Protein AF-E6YZ71-F1 (afdb_monomer_lite)

pLDDT: mean 71.99, std 20.95, range [25.02, 93.88]

Sequence (487 aa):
MSWTRLFADKWILDLTYLSPIESNVYIRLQLEMLRTSEPLLNNMKVLARYTGCTVKTFVKALDVLLSIGHVTRLEDGRLWSQQVEEELNDSKENLNKFSERASKAAQARWDKQKKLDNSSNNVKHNASDISSIIKHDANDMLVDAINNNNNIYNKKTNTIVLSKKENALEDLATEVSVQSETTDDAVEQQLDHDAPSSENQSPVSQQKSTEKKTKRSGDKRGCRIPEDFEPNLKYAIDKGLTHDEALSEFERFKNFWIAKTGKDATKTDWQLTWYNWVTSDYGTLAKKKAKLEKEKRNGVYGNYPQREKALANVSQTTSVISTLEVSLRQICKMIAPGFPLHLKAGSSLTKQQETIALKAYERLQELFAVKADGEVIATAMRILSCGLKISQNSDDEGMSLAYGMALETVSEWALIETVKRILRGEVKTISETFFPSTCEFVRLCRDLEEGLLTTANLVRKAVLNTQAKTVKQQERRENVIPLTKTA

Secondary structure (DSSP, 8-state):
-------HHHHHHHHTTS-HHHHHHHHHHHHHHHHHTSPBP--HHHHHHHHTS-HHHHHHHHHHHHHHTSSEE-TTS-EE-HHHHHHHHHHHHHHHHHHHHHHHHHHHHHHHHHHHHHHTTS----THHHHHHHHHHHHHHHHHHHHHHHHHHHHHHHHHHHTTSS--------------------------------------------------------BPPPTT----HHHHHHTT--HHHHHHHHHHHHHHHHH--SGGG-BS-HHHHHHHHHTSTTSHHHHHHHHHHHHHHTTSS--HHHHHHHHHHHHHHHHHHHHHHHHHHHHHHTBPSSSS--BPTT----HHHHHHHHHHHHHHHHHHTSBPPHHHHHHHHHHHHTTSBPPTT--HHHHHHHHHHHHTTSBHHHHHHHHHHHHTT--TTS-SSBPPPHHHHHHHHHHHHHHHHHHHHHHHHHHHHHHHHHHHHHHHHHTT-------

Organism: Bartonella schoenbuchensis (strain DSM 13525 / NCTC 13165 / R1) (NCBI:txid687861)

Foldseek 3Di:
DQDFDDPPVVLVVVCPPADPLLNLLLVQLLVVCLVVVDFADPDLVVSCVSSVHDSVSSVVSVVVCCVVQQWHQDPVRTIDGPVSVVRVVVSVVVVVVVVVVVVVVVVVVVVVVVVVVVVVVDDDDDDPVVVVVVVVVVVVVVVVVVVVVVVVVVVVVVVVVVVVVPPDDDDDDDDDDDDDDDDDDDDDDDDDDDDDDDDDDDDDDDDDDDDDDDDDPDDLWFDAQDPPDDEDLVLLVVLPADSVLSVVLVVVVNVVLVPDDDDPSGHSDVRVVSNCSSVDCVGPSVVVVVVVVVCVVVPVDPDPPVLVVVVVVLVVLLVVLVVLLVLLVVLLVQWDPDPPIAGDPPDDDDPVSLVSLQCVLVVLVVQFVAADALSLLVVLVVLVVVQEDEDPPDDPVVQSVLLNVLRRNFGSNLSNVLSVCLNVVVDVPADSHHDGHSVVSSVSSVCVSVVSSVSSVSSNSRSVVHVVVVVVVVVVVVVPPDPDDDD

Structure (mmCIF, N/CA/C/O backbone):
data_AF-E6YZ71-F1
#
_entry.id   AF-E6YZ71-F1
#
loop_
_atom_site.group_PDB
_atom_site.id
_atom_site.type_symbol
_atom_site.label_atom_id
_atom_site.label_alt_id
_atom_site.label_comp_id
_atom_site.label_asym_id
_atom_site.label_entity_id
_atom_site.label_seq_id
_atom_site.pdbx_PDB_ins_code
_atom_site.Cartn_x
_atom_site.Cartn_y
_atom_site.Cartn_z
_atom_site.occupancy
_atom_site.B_iso_or_equiv
_atom_site.auth_seq_id
_atom_site.auth_comp_id
_atom_site.auth_asym_id
_atom_site.auth_atom_id
_atom_site.pdbx_PDB_model_num
ATOM 1 N N . MET A 1 1 ? 20.912 6.418 -9.193 1.00 43.50 1 MET A N 1
ATOM 2 C CA . MET A 1 1 ? 21.533 7.693 -9.614 1.00 43.50 1 MET A CA 1
ATOM 3 C C . MET A 1 1 ? 21.910 8.437 -8.352 1.00 43.50 1 MET A C 1
ATOM 5 O O . MET A 1 1 ? 21.080 8.503 -7.456 1.00 43.50 1 MET A O 1
ATOM 9 N N . SER A 1 2 ? 23.141 8.929 -8.246 1.00 47.16 2 SER A N 1
ATOM 10 C CA . SER A 1 2 ? 23.523 9.878 -7.197 1.00 47.16 2 SER A CA 1
ATOM 11 C C . SER A 1 2 ? 22.699 11.162 -7.348 1.00 47.16 2 SER A C 1
ATOM 13 O O . SER A 1 2 ? 22.451 11.611 -8.466 1.00 47.16 2 SER A O 1
ATOM 15 N N . TRP A 1 3 ? 22.228 11.728 -6.236 1.00 51.84 3 TRP A N 1
ATOM 16 C CA . TRP A 1 3 ? 21.533 13.015 -6.240 1.00 51.84 3 TRP A CA 1
ATOM 17 C C . TRP A 1 3 ? 22.552 14.115 -6.549 1.00 51.84 3 TRP A C 1
ATOM 19 O O . TRP A 1 3 ? 23.367 14.454 -5.692 1.00 51.84 3 TRP A O 1
ATOM 29 N N . THR A 1 4 ? 22.541 14.653 -7.767 1.00 59.09 4 THR A N 1
ATOM 30 C CA . THR A 1 4 ? 23.396 15.788 -8.137 1.00 59.09 4 THR A CA 1
ATOM 31 C C . THR A 1 4 ? 22.522 17.003 -8.399 1.00 59.09 4 THR A C 1
ATOM 33 O O . THR A 1 4 ? 21.513 16.928 -9.101 1.00 59.09 4 THR A O 1
ATOM 36 N N . ARG A 1 5 ? 22.865 18.121 -7.761 1.00 59.12 5 ARG A N 1
ATOM 37 C CA . ARG A 1 5 ? 22.080 19.350 -7.818 1.00 59.12 5 ARG A CA 1
ATOM 38 C C . ARG A 1 5 ? 22.448 20.119 -9.082 1.00 59.12 5 ARG A C 1
ATOM 40 O O . ARG A 1 5 ? 23.501 20.735 -9.127 1.00 59.12 5 ARG A O 1
ATOM 47 N N . LEU A 1 6 ? 21.560 20.106 -10.072 1.00 64.81 6 LEU A N 1
ATOM 48 C CA . LEU A 1 6 ? 21.743 20.864 -11.307 1.00 64.81 6 LEU A CA 1
ATOM 49 C C . LEU A 1 6 ? 21.407 22.342 -11.065 1.00 64.81 6 LEU A C 1
ATOM 51 O O . LEU A 1 6 ? 20.245 22.698 -10.845 1.00 64.81 6 LEU A O 1
ATOM 55 N N . PHE A 1 7 ? 22.418 23.208 -11.074 1.00 68.06 7 PHE A N 1
ATOM 56 C CA . PHE A 1 7 ? 22.224 24.653 -10.954 1.00 68.06 7 PHE A CA 1
ATOM 57 C C . PHE A 1 7 ? 21.930 25.250 -12.329 1.00 68.06 7 PHE A C 1
ATOM 59 O O . PHE A 1 7 ? 22.838 25.707 -13.021 1.00 68.06 7 PHE A O 1
ATOM 66 N N . ALA A 1 8 ? 20.648 25.253 -12.707 1.00 67.38 8 ALA A N 1
ATOM 67 C CA . ALA A 1 8 ? 20.193 25.765 -14.000 1.00 67.38 8 ALA A CA 1
ATOM 68 C C . ALA A 1 8 ? 20.737 27.173 -14.298 1.00 67.38 8 ALA A C 1
ATOM 70 O O . ALA A 1 8 ? 21.203 27.410 -15.403 1.00 67.38 8 ALA A O 1
ATOM 71 N N . ASP A 1 9 ? 20.787 28.060 -13.302 1.00 68.75 9 ASP A N 1
ATOM 72 C CA . ASP A 1 9 ? 21.283 29.433 -13.469 1.00 68.75 9 ASP A CA 1
ATOM 73 C C . ASP A 1 9 ? 22.765 29.496 -13.879 1.00 68.75 9 ASP A C 1
ATOM 75 O O . ASP A 1 9 ? 23.142 30.323 -14.706 1.00 68.75 9 ASP A O 1
ATOM 79 N N . LYS A 1 10 ? 23.607 28.592 -13.352 1.00 70.25 10 LYS A N 1
ATOM 80 C CA . LYS A 1 10 ? 25.029 28.509 -13.730 1.00 70.25 10 LYS A CA 1
ATOM 81 C C . LYS A 1 10 ? 25.179 28.019 -15.167 1.00 70.25 10 LYS A C 1
ATOM 83 O O . LYS A 1 10 ? 25.925 28.595 -15.943 1.00 70.25 10 LYS A O 1
ATOM 88 N N . TRP A 1 11 ? 24.415 26.992 -15.528 1.00 74.31 11 TRP A N 1
ATOM 89 C CA . TRP A 1 11 ? 24.478 26.391 -16.856 1.00 74.31 11 TRP A CA 1
ATOM 90 C C . TRP A 1 11 ? 23.897 27.325 -17.922 1.00 74.31 11 TRP A C 1
ATOM 92 O O . TRP A 1 11 ? 24.410 27.384 -19.030 1.00 74.31 11 TRP A O 1
ATOM 102 N N . ILE A 1 12 ? 22.850 28.087 -17.597 1.00 77.94 12 ILE A N 1
ATOM 103 C CA . ILE A 1 12 ? 22.250 29.069 -18.507 1.00 77.94 12 ILE A CA 1
ATOM 104 C C . ILE A 1 12 ? 23.262 30.150 -18.894 1.00 77.94 12 ILE A C 1
ATOM 106 O O . ILE A 1 12 ? 23.282 30.543 -20.057 1.00 77.94 12 ILE A O 1
ATOM 110 N N . LEU A 1 13 ? 24.124 30.586 -17.966 1.00 78.69 13 LEU A N 1
ATOM 111 C CA . LEU A 1 13 ? 25.193 31.545 -18.259 1.00 78.69 13 LEU A CA 1
ATOM 112 C C . LEU A 1 13 ? 26.215 30.980 -19.256 1.00 78.69 13 LEU A C 1
ATOM 114 O O . LEU A 1 13 ? 26.556 31.669 -20.216 1.00 78.69 13 LEU A O 1
ATOM 118 N N . ASP A 1 14 ? 26.626 29.721 -19.101 1.00 77.44 14 ASP A N 1
ATOM 119 C CA . ASP A 1 14 ? 27.561 29.050 -20.023 1.00 77.44 14 ASP A CA 1
ATOM 120 C C . ASP A 1 14 ? 26.985 28.892 -21.440 1.00 77.44 14 ASP A C 1
ATOM 122 O O . ASP A 1 14 ? 27.700 28.936 -22.439 1.00 77.44 14 ASP A O 1
ATOM 126 N N . LEU A 1 15 ? 25.662 28.749 -21.548 1.00 84.38 15 LEU A N 1
ATOM 127 C CA . LEU A 1 15 ? 24.967 28.592 -22.827 1.00 84.38 15 LEU A CA 1
ATOM 128 C C . LEU A 1 15 ? 24.831 29.901 -23.615 1.00 84.38 15 LEU A C 1
ATOM 130 O O . LEU A 1 15 ? 24.529 29.852 -24.806 1.00 84.38 15 LEU A O 1
ATOM 134 N N . THR A 1 16 ? 25.045 31.063 -22.987 1.00 81.94 16 THR A N 1
ATOM 135 C CA . THR A 1 16 ? 24.816 32.372 -23.630 1.00 81.94 16 THR A CA 1
ATOM 136 C C . THR A 1 16 ? 25.735 32.642 -24.822 1.00 81.94 16 THR A C 1
ATOM 138 O O . THR A 1 16 ? 25.328 33.331 -25.756 1.00 81.94 16 THR A O 1
ATOM 141 N N . TYR A 1 17 ? 26.941 32.070 -24.826 1.00 80.81 17 TYR A N 1
ATOM 142 C CA . TYR A 1 17 ? 27.947 32.280 -25.875 1.00 80.81 17 TYR A CA 1
ATOM 143 C C . TYR A 1 17 ? 28.065 31.103 -26.854 1.00 80.81 17 TYR A C 1
ATOM 145 O O . TYR A 1 17 ? 28.930 31.116 -27.729 1.00 80.81 17 TYR A O 1
ATOM 153 N N . LEU A 1 18 ? 27.203 30.090 -26.721 1.00 88.31 18 LEU A N 1
ATOM 154 C CA . LEU A 1 18 ? 27.231 28.873 -27.528 1.00 88.31 18 LEU A CA 1
ATOM 155 C C . LEU A 1 18 ? 26.105 28.874 -28.566 1.00 88.31 18 LEU A C 1
ATOM 157 O O . LEU A 1 18 ? 24.955 29.217 -28.287 1.00 88.31 18 LEU A O 1
ATOM 161 N N . SER A 1 19 ? 26.409 28.417 -29.781 1.00 91.25 19 SER A N 1
ATOM 162 C CA . SER A 1 19 ? 25.377 28.156 -30.785 1.00 91.25 19 SER A CA 1
ATOM 163 C C . SER A 1 19 ? 24.436 27.032 -30.324 1.00 91.25 19 SER A C 1
ATOM 165 O O . SER A 1 19 ? 24.827 26.184 -29.520 1.00 91.25 19 SER A O 1
ATOM 167 N N . PRO A 1 20 ? 23.213 26.918 -30.877 1.00 89.06 20 PRO A N 1
ATOM 168 C CA . PRO A 1 20 ? 22.268 25.865 -30.488 1.00 89.06 20 PRO A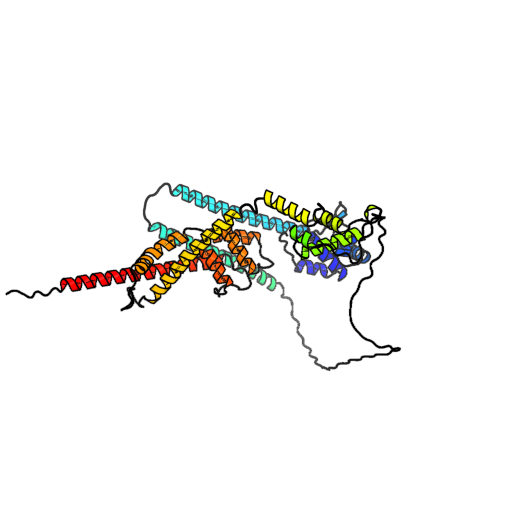 CA 1
ATOM 169 C C . PRO A 1 20 ? 22.845 24.442 -30.565 1.00 89.06 20 PRO A C 1
ATOM 171 O O . PRO A 1 20 ? 22.484 23.566 -29.779 1.00 89.06 20 PRO A O 1
ATOM 174 N N . ILE A 1 21 ? 23.766 24.208 -31.504 1.00 89.69 21 ILE A N 1
ATOM 175 C CA . ILE A 1 21 ? 24.411 22.908 -31.682 1.00 89.69 21 ILE A CA 1
ATOM 176 C C . ILE A 1 21 ? 25.501 22.682 -30.630 1.00 89.69 21 ILE A C 1
ATOM 178 O O . ILE A 1 21 ? 25.573 21.588 -30.072 1.00 89.69 21 ILE A O 1
ATOM 182 N N . GLU A 1 22 ? 26.320 23.692 -30.337 1.00 92.25 22 GLU A N 1
ATOM 183 C CA . GLU A 1 22 ? 27.332 23.627 -29.274 1.00 92.25 22 GLU A CA 1
ATOM 184 C C . GLU A 1 22 ? 26.681 23.468 -27.900 1.00 92.25 22 GLU A C 1
ATOM 186 O O . GLU A 1 22 ? 27.070 22.580 -27.146 1.00 92.25 22 GLU A O 1
ATOM 191 N N . SER A 1 23 ? 25.619 24.227 -27.634 1.00 89.56 23 SER A N 1
ATOM 192 C CA . SER A 1 23 ? 24.768 24.122 -26.447 1.00 89.56 23 SER A CA 1
ATOM 193 C C . SER A 1 23 ? 24.213 22.712 -26.260 1.00 89.56 23 SER A C 1
ATOM 195 O O . SER A 1 23 ? 24.327 22.119 -25.188 1.00 89.56 23 SER A O 1
ATOM 197 N N . ASN A 1 24 ? 23.658 22.118 -27.319 1.00 91.19 24 ASN A N 1
ATOM 198 C CA . ASN A 1 24 ? 23.139 20.754 -27.260 1.00 91.19 24 ASN A CA 1
ATOM 199 C C . ASN A 1 24 ? 24.250 19.714 -27.027 1.00 91.19 24 ASN A C 1
ATOM 201 O O . ASN A 1 24 ? 24.042 18.752 -26.287 1.00 91.19 24 ASN A O 1
ATOM 205 N N . VAL A 1 25 ? 25.432 19.895 -27.626 1.00 92.19 25 VAL A N 1
ATOM 206 C CA . VAL A 1 25 ? 26.590 19.026 -27.366 1.00 92.19 25 VAL A CA 1
ATOM 207 C C . VAL A 1 25 ? 27.039 19.160 -25.910 1.00 92.19 25 VAL A C 1
ATOM 209 O O . VAL A 1 25 ? 27.178 18.143 -25.234 1.00 92.19 25 VAL A O 1
ATOM 212 N N . TYR A 1 26 ? 27.188 20.384 -25.406 1.00 91.00 26 TYR A N 1
ATOM 213 C CA . TYR A 1 26 ? 27.606 20.676 -24.036 1.00 91.00 26 TYR A CA 1
ATOM 214 C C . TYR A 1 26 ? 26.686 20.033 -22.999 1.00 91.00 26 TYR A C 1
ATOM 216 O O . TYR A 1 26 ? 27.139 19.206 -22.209 1.00 91.00 26 TYR A O 1
ATOM 224 N N . ILE A 1 27 ? 25.383 20.328 -23.065 1.00 89.62 27 ILE A N 1
ATOM 225 C CA . ILE A 1 27 ? 24.385 19.821 -22.112 1.00 89.62 27 ILE A CA 1
ATOM 226 C C . ILE A 1 27 ? 24.369 18.294 -22.113 1.00 89.62 27 ILE A C 1
ATOM 228 O O . ILE A 1 27 ? 24.334 17.662 -21.061 1.00 89.62 27 ILE A O 1
ATOM 232 N N . ARG A 1 28 ? 24.404 17.666 -23.291 1.00 90.69 28 ARG A N 1
ATOM 233 C CA . ARG A 1 28 ? 24.341 16.203 -23.376 1.00 90.69 28 ARG A CA 1
ATOM 234 C C . ARG A 1 28 ? 25.587 15.543 -22.802 1.00 90.69 28 ARG A C 1
ATOM 236 O O . ARG A 1 28 ? 25.447 14.549 -22.091 1.00 90.69 28 ARG A O 1
ATOM 243 N N . LEU A 1 29 ? 26.777 16.076 -23.089 1.00 91.00 29 LEU A N 1
ATOM 244 C CA . LEU A 1 29 ? 28.025 15.566 -22.519 1.00 91.00 29 LEU A CA 1
ATOM 245 C C . LEU A 1 29 ? 28.040 15.733 -20.993 1.00 91.00 29 LEU A C 1
ATOM 247 O O . LEU A 1 29 ? 28.327 14.768 -20.293 1.00 91.00 29 LEU A O 1
ATOM 251 N N . GLN A 1 30 ? 27.640 16.900 -20.488 1.00 87.88 30 GLN A N 1
ATOM 252 C CA . GLN A 1 30 ? 27.473 17.183 -19.059 1.00 87.88 30 GLN A CA 1
ATOM 253 C C . GLN A 1 30 ? 26.519 16.186 -18.374 1.00 87.88 30 GLN A C 1
ATOM 255 O O . GLN A 1 30 ? 26.872 15.562 -17.375 1.00 87.88 30 GLN A O 1
ATOM 260 N N . LEU A 1 31 ? 25.330 15.958 -18.945 1.00 87.75 31 LEU A N 1
ATOM 261 C CA . LEU A 1 31 ? 24.360 14.992 -18.414 1.00 87.75 31 LEU A CA 1
ATOM 262 C C . LEU A 1 31 ? 24.912 13.563 -18.388 1.00 87.75 31 LEU A C 1
ATOM 264 O O . LEU A 1 31 ? 24.644 12.815 -17.449 1.00 87.75 31 LEU A O 1
ATOM 268 N N . GLU A 1 32 ? 25.691 13.177 -19.398 1.00 86.69 32 GLU A N 1
ATOM 269 C CA . GLU A 1 32 ? 26.306 11.850 -19.454 1.00 86.69 32 GLU A CA 1
ATOM 270 C C . GLU A 1 32 ? 27.437 11.699 -18.425 1.00 86.69 32 GLU A C 1
ATOM 272 O O . GLU A 1 32 ? 27.522 10.664 -17.758 1.00 86.69 32 GLU A O 1
ATOM 277 N N . MET A 1 33 ? 28.255 12.741 -18.235 1.00 88.88 33 MET A N 1
ATOM 278 C CA . MET A 1 33 ? 29.282 12.807 -17.187 1.00 88.88 33 MET A CA 1
ATOM 279 C C . MET A 1 33 ? 28.659 12.723 -15.790 1.00 88.88 33 MET A C 1
ATOM 281 O O . MET A 1 33 ? 29.137 11.965 -14.955 1.00 88.88 33 MET A O 1
ATOM 285 N N . LEU A 1 34 ? 27.544 13.417 -15.543 1.00 83.75 34 LEU A N 1
ATOM 286 C CA . LEU A 1 34 ? 26.805 13.333 -14.278 1.00 83.75 34 LEU A CA 1
ATOM 287 C C . LEU A 1 34 ? 26.193 11.947 -14.052 1.00 83.75 34 LEU A C 1
ATOM 289 O O . LEU A 1 34 ? 26.279 11.391 -12.956 1.00 83.75 34 LEU A O 1
ATOM 293 N N . ARG A 1 35 ? 25.590 11.369 -15.097 1.00 82.56 35 ARG A N 1
ATOM 294 C CA . ARG A 1 35 ? 24.936 10.055 -15.039 1.00 82.56 35 ARG A CA 1
ATOM 295 C C . ARG A 1 35 ? 25.921 8.932 -14.735 1.00 82.56 35 ARG A C 1
ATOM 297 O O . ARG A 1 35 ? 25.578 8.014 -13.991 1.00 82.56 35 ARG A O 1
ATOM 304 N N . THR A 1 36 ? 27.099 8.982 -15.348 1.00 82.94 36 THR A N 1
ATOM 305 C CA . THR A 1 36 ? 28.163 7.985 -15.160 1.00 82.94 36 THR A CA 1
ATOM 306 C C . THR A 1 36 ? 29.054 8.307 -13.966 1.00 82.94 36 THR A C 1
ATOM 308 O O . THR A 1 36 ? 29.632 7.394 -13.392 1.00 82.94 36 THR A O 1
ATOM 311 N N . SER A 1 37 ? 29.114 9.580 -13.556 1.00 80.62 37 SER A N 1
ATOM 312 C CA . SER A 1 37 ? 30.088 10.102 -12.590 1.00 80.62 37 SER A CA 1
ATOM 313 C C . SER A 1 37 ? 31.540 9.793 -12.983 1.00 80.62 37 SER A C 1
ATOM 315 O O . SER A 1 37 ? 32.406 9.689 -12.117 1.00 80.62 37 SER A O 1
ATOM 317 N N . GLU A 1 38 ? 31.797 9.638 -14.286 1.00 85.31 38 GLU A N 1
ATOM 318 C CA . GLU A 1 38 ? 33.087 9.239 -14.845 1.00 85.31 38 GLU A CA 1
ATOM 319 C C . GLU A 1 38 ? 33.428 10.043 -16.111 1.00 85.31 38 GLU A C 1
ATOM 321 O O . GLU A 1 38 ? 32.533 10.390 -16.890 1.00 85.31 38 GLU A O 1
ATOM 326 N N . PRO A 1 39 ? 34.725 10.280 -16.383 1.00 88.94 39 PRO A N 1
ATOM 327 C CA . PRO A 1 39 ? 35.164 10.887 -17.630 1.00 88.94 39 PRO A CA 1
ATOM 328 C C . PRO A 1 39 ? 34.743 10.087 -18.862 1.00 88.94 39 PRO A C 1
ATOM 330 O O . PRO A 1 39 ? 34.911 8.863 -18.938 1.00 88.94 39 PRO A O 1
ATOM 333 N N . LEU A 1 40 ? 34.238 10.797 -19.870 1.00 89.06 40 LEU A N 1
ATOM 334 C CA . LEU A 1 40 ? 33.732 10.186 -21.090 1.00 89.06 40 LEU A CA 1
ATOM 335 C C . LEU A 1 40 ? 34.884 9.730 -21.977 1.00 89.06 40 LEU A C 1
ATOM 337 O O . LEU A 1 40 ? 35.810 10.484 -22.277 1.00 89.06 40 LEU A O 1
ATOM 341 N N . LEU A 1 41 ? 34.783 8.506 -22.488 1.00 87.69 41 LEU A N 1
ATOM 342 C CA . LEU A 1 41 ? 35.677 8.034 -23.539 1.00 87.69 41 LEU A CA 1
ATOM 343 C C . LEU A 1 41 ? 35.505 8.909 -24.784 1.00 87.69 41 LEU A C 1
ATOM 345 O O . LEU A 1 41 ? 34.396 9.044 -25.305 1.00 87.69 41 LEU A O 1
ATOM 349 N N . ASN A 1 42 ? 36.609 9.465 -25.288 1.00 83.88 42 ASN A N 1
ATOM 350 C CA . ASN A 1 42 ? 36.623 10.364 -26.441 1.00 83.88 42 ASN A CA 1
ATOM 351 C C . ASN A 1 42 ? 36.424 9.606 -27.769 1.00 83.88 42 ASN A C 1
ATOM 353 O O . ASN A 1 42 ? 37.300 9.525 -28.630 1.00 83.88 42 ASN A O 1
ATOM 357 N N . ASN A 1 43 ? 35.249 8.996 -27.924 1.00 87.12 43 ASN A N 1
ATOM 358 C CA . ASN A 1 43 ? 34.831 8.309 -29.135 1.00 87.12 43 ASN A CA 1
ATOM 359 C C . ASN A 1 43 ? 33.901 9.213 -29.949 1.00 87.12 43 ASN A C 1
ATOM 361 O O . ASN A 1 43 ? 32.681 9.205 -29.773 1.00 87.12 43 ASN A O 1
ATOM 365 N N . MET A 1 44 ? 34.491 9.946 -30.894 1.00 87.00 44 MET A N 1
ATOM 366 C CA . MET A 1 44 ? 33.800 10.938 -31.726 1.00 87.00 44 MET A CA 1
ATOM 367 C C . MET A 1 44 ? 32.546 10.390 -32.424 1.00 87.00 44 MET A C 1
ATOM 369 O O . MET A 1 44 ? 31.561 11.106 -32.562 1.00 87.00 44 MET A O 1
ATOM 373 N N . LYS A 1 45 ? 32.546 9.118 -32.855 1.00 87.56 45 LYS A N 1
ATOM 374 C CA . LYS A 1 45 ? 31.397 8.511 -33.554 1.00 87.56 45 LYS A CA 1
ATOM 375 C C . LYS A 1 45 ? 30.233 8.228 -32.606 1.00 87.56 45 LYS A C 1
ATOM 377 O O . LYS A 1 45 ? 29.080 8.457 -32.966 1.00 87.56 45 LYS A O 1
ATOM 382 N N . VAL A 1 46 ? 30.534 7.726 -31.410 1.00 87.56 46 VAL A N 1
ATOM 383 C CA . VAL A 1 46 ? 29.522 7.408 -30.392 1.00 87.56 46 VAL A CA 1
ATOM 384 C C . VAL A 1 46 ? 28.946 8.692 -29.803 1.00 87.56 46 VAL A C 1
ATOM 386 O O . VAL A 1 46 ? 27.727 8.827 -29.720 1.00 87.56 46 VAL A O 1
ATOM 389 N N . LEU A 1 47 ? 29.802 9.666 -29.484 1.00 88.25 47 LEU A N 1
ATOM 390 C CA . LEU A 1 47 ? 29.378 10.940 -28.908 1.00 88.25 47 LEU A CA 1
ATOM 391 C C . LEU A 1 47 ? 28.608 11.813 -29.911 1.00 88.25 47 LEU A C 1
ATOM 393 O O . LEU A 1 47 ? 27.607 12.419 -29.536 1.00 88.25 47 LEU A O 1
ATOM 397 N N . ALA A 1 48 ? 28.973 11.812 -31.198 1.00 89.75 48 ALA A N 1
ATOM 398 C CA . ALA A 1 48 ? 28.186 12.486 -32.238 1.00 89.75 48 ALA A CA 1
ATOM 399 C C . ALA A 1 48 ? 26.773 11.891 -32.367 1.00 89.75 48 ALA A C 1
ATOM 401 O O . ALA A 1 48 ? 25.780 12.615 -32.415 1.00 89.75 48 ALA A O 1
ATOM 402 N N . ARG A 1 49 ? 26.660 10.555 -32.337 1.00 90.50 49 ARG A N 1
ATOM 403 C CA . ARG A 1 49 ? 25.356 9.877 -32.365 1.00 90.50 49 ARG A CA 1
ATOM 404 C C . ARG A 1 49 ? 24.522 10.198 -31.125 1.00 90.50 49 ARG A C 1
ATOM 406 O O . ARG A 1 49 ? 23.327 10.435 -31.252 1.00 90.50 49 ARG A O 1
ATOM 413 N N . TYR A 1 50 ? 25.146 10.220 -29.950 1.00 87.81 50 TYR A N 1
ATOM 414 C CA . TYR A 1 50 ? 24.487 10.550 -28.685 1.00 87.81 50 TYR A CA 1
ATOM 415 C C . TYR A 1 50 ? 24.009 12.010 -28.625 1.00 87.81 50 TYR A C 1
ATOM 417 O O . TYR A 1 50 ? 22.931 12.309 -28.105 1.00 87.81 50 TYR A O 1
ATOM 425 N N . THR A 1 51 ? 24.786 12.918 -29.214 1.00 88.06 51 THR A N 1
ATOM 426 C CA . THR A 1 51 ? 24.438 14.340 -29.308 1.00 88.06 51 THR A CA 1
ATOM 427 C C . THR A 1 51 ? 23.450 14.654 -30.429 1.00 88.06 51 THR A C 1
ATOM 429 O O . THR A 1 51 ? 22.868 15.734 -30.439 1.00 88.06 51 THR A O 1
ATOM 432 N N . GLY A 1 52 ? 23.186 13.703 -31.329 1.00 89.06 52 GLY A N 1
ATOM 433 C CA . GLY A 1 52 ? 22.226 13.862 -32.421 1.00 89.06 52 GLY A CA 1
ATOM 434 C C . GLY A 1 52 ? 22.742 14.733 -33.567 1.00 89.06 52 GLY A C 1
ATOM 435 O O . GLY A 1 52 ? 21.943 15.273 -34.326 1.00 89.06 52 GLY A O 1
ATOM 436 N N . CYS A 1 53 ? 24.062 14.886 -33.707 1.00 90.12 53 CYS A N 1
ATOM 437 C CA . CYS A 1 53 ? 24.673 15.673 -34.774 1.00 90.12 53 CYS A CA 1
ATOM 438 C C . CYS A 1 53 ? 25.664 14.841 -35.603 1.00 90.12 53 CYS A C 1
ATOM 440 O O . CYS A 1 53 ? 26.042 13.720 -35.255 1.00 90.12 53 CYS A O 1
ATOM 442 N N . THR A 1 54 ? 26.066 15.364 -36.765 1.00 93.81 54 THR A N 1
ATOM 443 C CA . THR A 1 54 ? 27.059 14.673 -37.600 1.00 93.81 54 THR A CA 1
ATOM 444 C C . THR A 1 54 ? 28.422 14.677 -36.912 1.00 93.81 54 THR A C 1
ATOM 446 O O . THR A 1 54 ? 28.743 15.609 -36.178 1.00 93.81 54 THR A O 1
ATOM 449 N N . VAL A 1 55 ? 29.275 13.689 -37.203 1.00 93.19 55 VAL A N 1
ATOM 450 C CA . VAL A 1 55 ? 30.632 13.625 -36.624 1.00 93.19 55 VAL A CA 1
ATOM 451 C C . VAL A 1 55 ? 31.417 14.912 -36.894 1.00 93.19 55 VAL A C 1
ATOM 453 O O . VAL A 1 55 ? 32.074 15.423 -35.997 1.00 93.19 55 VAL A O 1
ATOM 456 N N . LYS A 1 56 ? 31.304 15.490 -38.097 1.00 93.50 56 LYS A N 1
ATOM 457 C CA . LYS A 1 56 ? 31.983 16.747 -38.452 1.00 93.50 56 LYS A CA 1
ATOM 458 C C . LYS A 1 56 ? 31.493 17.922 -37.604 1.00 93.50 56 LYS A C 1
ATOM 460 O O . LYS A 1 56 ? 32.296 18.747 -37.181 1.00 93.50 56 LYS A O 1
ATOM 465 N N . THR A 1 57 ? 30.188 17.996 -37.365 1.00 91.00 57 THR A N 1
ATOM 466 C CA . THR A 1 57 ? 29.578 19.041 -36.538 1.00 91.00 57 THR A CA 1
ATOM 467 C C . THR A 1 57 ? 29.949 18.867 -35.066 1.00 91.00 57 THR A C 1
ATOM 469 O O . THR A 1 57 ? 30.317 19.839 -34.418 1.00 91.00 57 THR A O 1
ATOM 472 N N . PHE A 1 58 ? 29.935 17.629 -34.567 1.00 93.88 58 PHE A N 1
ATOM 473 C CA . PHE A 1 58 ? 30.364 17.291 -33.213 1.00 93.88 58 PHE A CA 1
ATOM 474 C C . PHE A 1 58 ? 31.825 17.676 -32.963 1.00 93.88 58 PHE A C 1
ATOM 476 O O . PHE A 1 58 ? 32.120 18.282 -31.944 1.00 93.88 58 PHE A O 1
ATOM 483 N N . VAL A 1 59 ? 32.732 17.371 -33.901 1.00 93.25 59 VAL A N 1
ATOM 484 C CA . VAL A 1 59 ? 34.157 17.734 -33.787 1.00 93.25 59 VAL A CA 1
ATOM 485 C C . VAL A 1 59 ? 34.321 19.244 -33.621 1.00 93.25 59 VAL A C 1
ATOM 487 O O . VAL A 1 59 ? 35.050 19.669 -32.735 1.00 93.25 59 VAL A O 1
ATOM 490 N N . LYS A 1 60 ? 33.628 20.042 -34.444 1.00 93.69 60 LYS A N 1
ATOM 491 C CA . LYS A 1 60 ? 33.684 21.509 -34.368 1.00 93.69 60 LYS A CA 1
ATOM 492 C C . LYS A 1 60 ? 33.135 22.035 -33.045 1.00 93.69 60 LYS A C 1
ATOM 494 O O . LYS A 1 60 ? 33.783 22.850 -32.408 1.00 93.69 60 LYS A O 1
ATOM 499 N N . ALA A 1 61 ? 31.975 21.533 -32.626 1.00 92.00 61 ALA A N 1
ATOM 500 C CA . ALA A 1 61 ? 31.370 21.928 -31.361 1.00 92.00 61 ALA A CA 1
ATOM 501 C C . ALA A 1 61 ? 32.261 21.554 -30.167 1.00 92.00 61 ALA A C 1
ATOM 503 O O . ALA A 1 61 ? 32.447 22.354 -29.260 1.00 92.00 61 ALA A O 1
ATOM 504 N N . LEU A 1 62 ? 32.861 20.361 -30.182 1.00 91.75 62 LEU A N 1
ATOM 505 C CA . LEU A 1 62 ? 33.780 19.928 -29.135 1.00 91.75 62 LEU A CA 1
ATOM 506 C C . LEU A 1 62 ? 35.039 20.802 -29.088 1.00 91.75 62 LEU A C 1
ATOM 508 O O . LEU A 1 62 ? 35.501 21.109 -27.999 1.00 91.75 62 LEU A O 1
ATOM 512 N N . ASP A 1 63 ? 35.580 21.210 -30.235 1.00 92.88 63 ASP A N 1
ATOM 513 C CA . ASP A 1 63 ? 36.737 22.112 -30.297 1.00 92.88 63 ASP A CA 1
ATOM 514 C C . ASP A 1 63 ? 36.430 23.468 -29.642 1.00 92.88 63 ASP A C 1
ATOM 516 O O . ASP A 1 63 ? 37.197 23.947 -28.810 1.00 92.88 63 ASP A O 1
ATOM 520 N N . VAL A 1 64 ? 35.241 24.019 -29.912 1.00 92.12 64 VAL A N 1
ATOM 521 C CA . VAL A 1 64 ? 34.754 25.246 -29.264 1.00 92.12 64 VAL A CA 1
ATOM 522 C C . VAL A 1 64 ? 34.621 25.055 -27.748 1.00 92.12 64 VAL A C 1
ATOM 524 O O . VAL A 1 64 ? 35.144 25.866 -26.986 1.00 92.12 64 VAL A O 1
ATOM 527 N N . LEU A 1 65 ? 34.028 23.950 -27.285 1.00 91.19 65 LEU A N 1
ATOM 528 C CA . LEU A 1 65 ? 33.881 23.663 -25.849 1.00 91.19 65 LEU A CA 1
ATOM 529 C C . LEU A 1 65 ? 35.218 23.451 -25.126 1.00 91.19 65 LEU A C 1
ATOM 531 O O . LEU A 1 65 ? 35.340 23.817 -23.958 1.00 91.19 65 LEU A O 1
ATOM 535 N N . LEU A 1 66 ? 36.214 22.886 -25.813 1.00 91.19 66 LEU A N 1
ATOM 536 C CA . LEU A 1 66 ? 37.581 22.777 -25.300 1.00 91.19 66 LEU A CA 1
ATOM 537 C C . LEU A 1 66 ? 38.263 24.149 -25.249 1.00 91.19 66 LEU A C 1
ATOM 539 O O . LEU A 1 66 ? 38.970 24.434 -24.289 1.00 91.19 66 LEU A O 1
ATOM 543 N N . SER A 1 67 ? 38.037 25.005 -26.251 1.00 88.75 67 SER A N 1
ATOM 544 C CA . SER A 1 67 ? 38.639 26.344 -26.306 1.00 88.75 67 SER A CA 1
ATOM 545 C C . SER A 1 67 ? 38.094 27.294 -25.236 1.00 88.75 67 SER A C 1
ATOM 547 O O . SER A 1 67 ? 38.848 28.095 -24.691 1.00 88.75 67 SER A O 1
ATOM 549 N N . ILE A 1 68 ? 36.804 27.171 -24.905 1.00 87.31 68 ILE A N 1
ATOM 550 C CA . ILE A 1 68 ? 36.138 27.961 -23.857 1.00 87.31 68 ILE A CA 1
ATOM 551 C C . ILE A 1 68 ? 36.464 27.405 -22.459 1.00 87.31 68 ILE A C 1
ATOM 553 O O . ILE A 1 68 ? 36.341 28.111 -21.464 1.00 87.31 68 ILE A O 1
ATOM 557 N N . GLY A 1 69 ? 36.919 26.149 -22.369 1.00 84.31 69 GLY A N 1
ATOM 558 C CA . GLY A 1 69 ? 37.257 25.491 -21.103 1.00 84.31 69 GLY A CA 1
ATOM 559 C C . GLY A 1 69 ? 36.075 24.814 -20.404 1.00 84.31 69 GLY A C 1
ATOM 560 O O . GLY A 1 69 ? 36.212 24.339 -19.282 1.00 84.31 69 GLY A O 1
ATOM 561 N N . HIS A 1 70 ? 34.920 24.716 -21.064 1.00 84.81 70 HIS A N 1
ATOM 562 C CA . HIS A 1 70 ? 33.741 24.010 -20.549 1.00 84.81 70 HIS A CA 1
ATOM 563 C C . HIS A 1 70 ? 33.935 22.489 -20.463 1.00 84.81 70 HIS A C 1
ATOM 565 O O . HIS A 1 70 ? 33.320 21.810 -19.632 1.00 84.81 70 HIS A O 1
ATOM 571 N N . VAL A 1 71 ? 34.792 21.952 -21.332 1.00 88.00 71 VAL A N 1
ATOM 572 C CA . VAL A 1 71 ? 35.240 20.558 -21.331 1.00 88.00 71 VAL A CA 1
ATOM 573 C C . VAL A 1 71 ? 36.764 20.560 -21.365 1.00 88.00 71 VAL A C 1
ATOM 575 O O . VAL A 1 71 ? 37.374 21.372 -22.054 1.00 88.00 71 VAL A O 1
ATOM 578 N N . THR A 1 72 ? 37.390 19.633 -20.654 1.00 88.69 72 THR A N 1
ATOM 579 C CA . THR A 1 72 ? 38.835 19.412 -20.653 1.00 88.69 72 THR A CA 1
ATOM 580 C C . THR A 1 72 ? 39.153 18.004 -21.144 1.00 88.69 72 THR A C 1
ATOM 582 O O . THR A 1 72 ? 38.356 17.070 -21.014 1.00 88.69 72 THR A O 1
ATOM 585 N N . ARG A 1 73 ? 40.327 17.850 -21.763 1.00 88.88 73 ARG A N 1
ATOM 586 C CA . ARG A 1 73 ? 40.893 16.537 -22.089 1.00 88.88 73 ARG A CA 1
ATOM 587 C C . ARG A 1 73 ? 41.848 16.133 -20.978 1.00 88.88 73 ARG A C 1
ATOM 589 O O . ARG A 1 73 ? 42.810 16.849 -20.719 1.00 88.88 73 ARG A O 1
ATOM 596 N N . LEU A 1 74 ? 41.575 14.995 -20.355 1.00 87.50 74 LEU A N 1
ATOM 597 C CA . LEU A 1 74 ? 42.457 14.381 -19.369 1.00 87.50 74 LEU A CA 1
ATOM 598 C C . LEU A 1 74 ? 43.673 13.737 -20.054 1.00 87.50 74 LEU A C 1
ATOM 600 O O . LEU A 1 74 ? 43.669 13.499 -21.265 1.00 87.50 74 LEU A O 1
ATOM 604 N N . GLU A 1 75 ? 44.707 13.424 -19.271 1.00 81.44 75 GLU A N 1
ATOM 605 C CA . GLU A 1 75 ? 45.953 12.801 -19.753 1.00 81.44 75 GLU A CA 1
ATOM 606 C C . GLU A 1 75 ? 45.723 11.441 -20.434 1.00 81.44 75 GLU A C 1
ATOM 608 O O . GLU A 1 75 ? 46.449 11.066 -21.352 1.00 81.44 75 GLU A O 1
ATOM 613 N N . ASP A 1 76 ? 44.671 10.723 -20.035 1.00 79.56 76 ASP A N 1
ATOM 614 C CA . ASP A 1 76 ? 44.255 9.444 -20.621 1.00 79.56 76 ASP A CA 1
ATOM 615 C C . ASP A 1 76 ? 43.409 9.600 -21.904 1.00 79.56 76 ASP A C 1
ATOM 617 O O . ASP A 1 76 ? 42.941 8.615 -22.484 1.00 79.56 76 ASP A O 1
ATOM 621 N N . GLY A 1 77 ? 43.207 10.840 -22.359 1.00 82.25 77 GLY A N 1
ATOM 622 C CA . GLY A 1 77 ? 42.460 11.186 -23.562 1.00 82.25 77 GLY A CA 1
ATOM 623 C C . GLY A 1 77 ? 40.942 11.243 -23.382 1.00 82.25 77 GLY A C 1
ATOM 624 O O . GLY A 1 77 ? 40.239 11.451 -24.377 1.00 82.25 77 GLY A O 1
ATOM 625 N N . ARG A 1 78 ? 40.416 11.069 -22.163 1.00 88.88 78 ARG A N 1
ATOM 626 C CA . ARG A 1 78 ? 38.981 11.206 -21.864 1.00 88.88 78 ARG A CA 1
ATOM 627 C C . ARG A 1 78 ? 38.551 12.664 -21.748 1.00 88.88 78 ARG A C 1
ATOM 629 O O . ARG A 1 78 ? 39.366 13.558 -21.542 1.00 88.88 78 ARG A O 1
ATOM 636 N N . LEU A 1 79 ? 37.251 12.895 -21.903 1.00 90.62 79 LEU A N 1
ATOM 637 C CA . LEU A 1 79 ? 36.621 14.205 -21.766 1.00 90.62 79 LEU A CA 1
ATOM 638 C C . LEU A 1 79 ? 35.999 14.339 -20.382 1.00 90.62 79 LEU A C 1
ATOM 640 O O . LEU A 1 79 ? 35.280 13.441 -19.936 1.00 90.62 79 LEU A O 1
ATOM 644 N N . TRP A 1 80 ? 36.227 15.476 -19.740 1.00 91.62 80 TRP A N 1
ATOM 645 C CA . TRP A 1 80 ? 35.664 15.781 -18.433 1.00 91.62 80 TRP A CA 1
ATOM 646 C C . TRP A 1 80 ? 35.274 17.249 -18.322 1.00 91.62 80 TRP A C 1
ATOM 648 O O . TRP A 1 80 ? 35.672 18.059 -19.152 1.00 91.62 80 TRP A O 1
ATOM 658 N N . SER A 1 81 ? 34.467 17.593 -17.326 1.00 88.81 81 SER A N 1
ATOM 659 C CA . SER A 1 81 ? 34.127 18.980 -17.028 1.00 88.81 81 SER A CA 1
ATOM 660 C C . SER A 1 81 ? 34.401 19.254 -15.559 1.00 88.81 81 SER A C 1
ATOM 662 O O . SER A 1 81 ? 33.914 18.536 -14.686 1.00 88.81 81 SER A O 1
ATOM 664 N N . GLN A 1 82 ? 35.163 20.314 -15.296 1.00 83.62 82 GLN A N 1
ATOM 665 C CA . GLN A 1 82 ? 35.503 20.739 -13.940 1.00 83.62 82 GLN A CA 1
ATOM 666 C C . GLN A 1 82 ? 34.247 21.072 -13.121 1.00 83.62 82 GLN A C 1
ATOM 668 O O . GLN A 1 82 ? 34.156 20.735 -11.947 1.00 83.62 82 GLN A O 1
ATOM 673 N N . GLN A 1 83 ? 33.235 21.652 -13.761 1.00 79.75 83 GLN A N 1
ATOM 674 C CA . GLN A 1 83 ? 31.972 21.990 -13.112 1.00 79.75 83 GLN A CA 1
ATOM 675 C C . GLN A 1 83 ? 31.201 20.748 -12.650 1.00 79.75 83 GLN A C 1
ATOM 677 O O . GLN A 1 83 ? 30.646 20.738 -11.554 1.00 79.75 83 GLN A O 1
ATOM 682 N N . VAL A 1 84 ? 31.218 19.670 -13.444 1.00 82.50 84 VAL A N 1
ATOM 683 C CA . VAL A 1 84 ? 30.638 18.377 -13.041 1.00 82.50 84 VAL A CA 1
ATOM 684 C C . VAL A 1 84 ? 31.390 17.799 -11.845 1.00 82.50 84 VAL A C 1
ATOM 686 O O . VAL A 1 84 ? 30.776 17.244 -10.936 1.00 82.50 84 VAL A O 1
ATOM 689 N N . GLU A 1 85 ? 32.714 17.928 -11.824 1.00 83.69 85 GLU A N 1
ATOM 690 C CA . GLU A 1 85 ? 33.541 17.450 -10.717 1.00 83.69 85 GLU A CA 1
ATOM 691 C C . GLU A 1 85 ? 33.243 18.179 -9.407 1.00 83.69 85 GLU A C 1
ATOM 693 O O . GLU A 1 85 ? 33.038 17.536 -8.376 1.00 83.69 85 GLU A O 1
ATOM 698 N N . GLU A 1 86 ? 33.163 19.508 -9.457 1.00 80.62 86 GLU A N 1
ATOM 699 C CA . GLU A 1 86 ? 32.796 20.354 -8.322 1.00 80.62 86 GLU A CA 1
ATOM 700 C C . GLU A 1 86 ? 31.396 19.995 -7.801 1.00 80.62 86 GLU A C 1
ATOM 702 O O . GLU A 1 86 ? 31.226 19.755 -6.605 1.00 80.62 86 GLU A O 1
ATOM 707 N N . GLU A 1 87 ? 30.407 19.834 -8.688 1.00 80.44 87 GLU A N 1
ATOM 708 C CA . GLU A 1 87 ? 29.045 19.434 -8.307 1.00 80.44 87 GLU A CA 1
ATOM 709 C C . GLU A 1 87 ? 28.991 18.031 -7.667 1.00 80.44 87 GLU A C 1
ATOM 711 O O . GLU A 1 87 ? 28.255 17.805 -6.695 1.00 80.44 87 GLU A O 1
ATOM 716 N N . LEU A 1 88 ? 29.777 17.075 -8.176 1.00 80.44 88 LEU A N 1
ATOM 717 C CA . LEU A 1 88 ? 29.870 15.728 -7.606 1.00 80.44 88 LEU A CA 1
ATOM 718 C C . LEU A 1 88 ? 30.569 15.730 -6.240 1.00 80.44 88 LEU A C 1
ATOM 720 O O . LEU A 1 88 ? 30.160 14.975 -5.351 1.00 80.44 88 LEU A O 1
ATOM 724 N N . ASN A 1 89 ? 31.589 16.565 -6.049 1.00 80.75 89 ASN A N 1
ATOM 725 C CA . ASN A 1 89 ? 32.295 16.702 -4.776 1.00 80.75 89 ASN A CA 1
ATOM 726 C C . ASN A 1 89 ? 31.419 17.381 -3.715 1.00 80.75 89 ASN A C 1
ATOM 728 O O . ASN A 1 89 ? 31.281 16.845 -2.613 1.00 80.75 89 ASN A O 1
ATOM 732 N N . ASP A 1 90 ? 30.730 18.466 -4.074 1.00 75.75 90 ASP A N 1
ATOM 733 C CA . ASP A 1 90 ? 29.778 19.158 -3.201 1.00 75.75 90 ASP A CA 1
ATOM 734 C C . ASP A 1 90 ? 28.631 18.234 -2.763 1.00 75.75 90 ASP A C 1
ATOM 736 O O . ASP A 1 90 ? 28.209 18.245 -1.600 1.00 75.75 90 ASP A O 1
ATOM 740 N N . SER A 1 91 ? 28.108 17.407 -3.676 1.00 69.69 91 SER A N 1
ATOM 741 C CA . SER A 1 91 ? 27.066 16.428 -3.345 1.00 69.69 91 SER A CA 1
ATOM 742 C C . SER A 1 91 ? 27.570 15.379 -2.346 1.00 69.69 91 SER A C 1
ATOM 744 O O . SER A 1 91 ? 26.922 15.134 -1.322 1.00 69.69 91 SER A O 1
ATOM 746 N N . LYS A 1 92 ? 28.759 14.810 -2.587 1.00 71.31 92 LYS A N 1
ATOM 747 C CA . LYS A 1 92 ? 29.384 13.824 -1.688 1.00 71.31 92 LYS A CA 1
ATOM 748 C C . LYS A 1 92 ? 29.666 14.409 -0.304 1.00 71.31 92 LYS A C 1
ATOM 750 O O . LYS A 1 92 ? 29.359 13.768 0.701 1.00 71.31 92 LYS A O 1
ATOM 755 N N . GLU A 1 93 ? 30.204 15.625 -0.227 1.00 72.56 93 GLU A N 1
ATOM 756 C CA . GLU A 1 93 ? 30.506 16.281 1.047 1.00 72.56 93 GLU A CA 1
ATOM 757 C C . GLU A 1 93 ? 29.230 16.577 1.850 1.00 72.56 93 GLU A C 1
ATOM 759 O O . GLU A 1 93 ? 29.169 16.323 3.057 1.00 72.56 93 GLU A O 1
ATOM 764 N N . ASN A 1 94 ? 28.175 17.058 1.187 1.00 67.62 94 ASN A N 1
ATOM 765 C CA . ASN A 1 94 ? 26.888 17.287 1.837 1.00 67.62 94 ASN A CA 1
ATOM 766 C C . ASN A 1 94 ? 26.267 15.980 2.344 1.00 67.62 94 ASN A C 1
ATOM 768 O O . ASN A 1 94 ? 25.814 15.935 3.490 1.00 67.62 94 ASN A O 1
ATOM 772 N N . LEU A 1 95 ? 26.290 14.909 1.544 1.00 66.12 95 LEU A N 1
ATOM 773 C CA . LEU A 1 95 ? 25.790 13.592 1.949 1.00 66.12 95 LEU A CA 1
ATOM 774 C C . LEU A 1 95 ? 26.532 13.059 3.185 1.00 66.12 95 LEU A C 1
ATOM 776 O O . LEU A 1 95 ? 25.894 12.593 4.132 1.00 66.12 95 LEU A O 1
ATOM 780 N N . ASN A 1 96 ? 27.858 13.216 3.227 1.00 69.88 96 ASN A N 1
ATOM 781 C CA . ASN A 1 96 ? 28.674 12.850 4.385 1.00 69.88 96 ASN A CA 1
ATOM 782 C C . ASN A 1 96 ? 28.291 13.666 5.629 1.00 69.88 96 ASN A C 1
ATOM 784 O O . ASN A 1 96 ? 28.063 13.088 6.690 1.00 69.88 96 ASN A O 1
ATOM 788 N N . LYS A 1 97 ? 28.109 14.988 5.504 1.00 72.31 97 LYS A N 1
ATOM 789 C CA . LYS A 1 97 ? 27.665 15.853 6.616 1.00 72.31 97 LYS A CA 1
ATOM 790 C C . LYS A 1 97 ? 26.278 15.471 7.144 1.00 72.31 97 LYS A C 1
ATOM 792 O O . LYS A 1 97 ? 26.047 15.534 8.353 1.00 72.31 97 LYS A O 1
ATOM 797 N N . PHE A 1 98 ? 25.343 15.086 6.272 1.00 61.53 98 PHE A N 1
ATOM 798 C CA . PHE A 1 98 ? 24.022 14.603 6.693 1.00 61.53 98 PHE A CA 1
ATOM 799 C C . PHE A 1 98 ? 24.108 13.245 7.395 1.00 61.53 98 PHE A C 1
ATOM 801 O O . PHE A 1 98 ? 23.507 13.080 8.458 1.00 61.53 98 PHE A O 1
ATOM 808 N N . SER A 1 99 ? 24.900 12.315 6.856 1.00 66.75 99 SER A N 1
ATOM 809 C CA . SER A 1 99 ? 25.153 11.001 7.458 1.00 66.75 99 SER A CA 1
ATOM 810 C C . SER A 1 99 ? 25.807 11.118 8.840 1.00 66.75 99 SER A C 1
ATOM 812 O O . SER A 1 99 ? 25.331 10.527 9.809 1.00 66.75 99 SER A O 1
ATOM 814 N N . GLU A 1 100 ? 26.823 11.971 8.989 1.00 72.25 100 GLU A N 1
ATOM 815 C CA . GLU A 1 100 ? 27.472 12.233 10.277 1.00 72.25 100 GLU A CA 1
ATOM 816 C C . GLU A 1 100 ? 26.509 12.824 11.310 1.00 72.25 100 GLU A C 1
ATOM 818 O O . GLU A 1 100 ? 26.532 12.432 12.478 1.00 72.25 100 GLU A O 1
ATOM 823 N N . ARG A 1 101 ? 25.647 13.765 10.904 1.00 71.94 101 ARG A N 1
ATOM 824 C CA . ARG A 1 101 ? 24.630 14.348 11.794 1.00 71.94 101 ARG A CA 1
ATOM 825 C C . ARG A 1 101 ? 23.600 13.309 12.223 1.00 71.94 101 ARG A C 1
ATOM 827 O O . ARG A 1 101 ? 23.256 13.266 13.402 1.00 71.94 101 ARG A O 1
ATOM 834 N N . ALA A 1 102 ? 23.142 12.467 11.299 1.00 67.56 102 ALA A N 1
ATOM 835 C CA . ALA A 1 102 ? 22.211 11.383 11.596 1.00 67.56 102 ALA A CA 1
ATOM 836 C C . ALA A 1 102 ? 22.835 10.347 12.546 1.00 67.56 102 ALA A C 1
ATOM 838 O O . ALA A 1 102 ? 22.209 9.970 13.535 1.00 67.56 102 ALA A O 1
ATOM 839 N N . SER A 1 103 ? 24.092 9.964 12.306 1.00 71.69 103 SER A N 1
ATOM 840 C CA . SER A 1 103 ? 24.857 9.051 13.162 1.00 71.69 103 SER A CA 1
ATOM 841 C C . SER A 1 103 ? 25.067 9.621 14.570 1.00 71.69 103 SER A C 1
ATOM 843 O O . SER A 1 103 ? 24.740 8.965 15.557 1.00 71.69 103 SER A O 1
ATOM 845 N N . LYS A 1 104 ? 25.493 10.887 14.693 1.00 82.06 104 LYS A N 1
ATOM 846 C CA . LYS A 1 104 ? 25.627 11.565 15.998 1.00 82.06 104 LYS A CA 1
ATOM 847 C C . LYS A 1 104 ? 24.292 11.661 16.741 1.00 82.06 104 LYS A C 1
ATOM 849 O O . LYS A 1 104 ? 24.257 11.461 17.953 1.00 82.06 104 LYS A O 1
ATOM 854 N N . ALA A 1 105 ? 23.193 11.927 16.034 1.00 78.00 105 ALA A N 1
ATOM 855 C CA . ALA A 1 105 ? 21.860 11.959 16.630 1.00 78.00 105 ALA A CA 1
ATOM 856 C C . ALA A 1 105 ? 21.399 10.569 17.105 1.00 78.00 105 ALA A C 1
ATOM 858 O O . ALA A 1 105 ? 20.810 10.457 18.180 1.00 78.00 105 ALA A O 1
ATOM 859 N N . ALA A 1 106 ? 21.688 9.508 16.346 1.00 71.75 106 ALA A N 1
ATOM 860 C CA . ALA A 1 106 ? 21.411 8.130 16.749 1.00 71.75 106 ALA A CA 1
ATOM 861 C C . ALA A 1 106 ? 22.242 7.720 17.976 1.00 71.75 106 ALA A C 1
ATOM 863 O O . ALA A 1 106 ? 21.688 7.196 18.942 1.00 71.75 106 ALA A O 1
ATOM 864 N N . GLN A 1 107 ? 23.537 8.050 17.992 1.00 75.50 107 GLN A N 1
ATOM 865 C CA . GLN A 1 107 ? 24.419 7.771 19.125 1.00 75.50 107 GLN A CA 1
ATOM 866 C C . GLN A 1 107 ? 23.951 8.491 20.397 1.00 75.50 107 GLN A C 1
ATOM 868 O O . GLN A 1 107 ? 23.847 7.871 21.452 1.00 75.50 107 GLN A O 1
ATOM 873 N N . ALA A 1 108 ? 23.565 9.766 20.293 1.00 84.12 108 ALA A N 1
ATOM 874 C CA . ALA A 1 108 ? 23.019 10.519 21.421 1.00 84.12 108 ALA A CA 1
ATOM 875 C C . ALA A 1 108 ? 21.723 9.896 21.979 1.00 84.12 108 ALA A C 1
ATOM 877 O O . ALA A 1 108 ? 21.507 9.905 23.193 1.00 84.12 108 ALA A O 1
ATOM 878 N N . ARG A 1 109 ? 20.871 9.317 21.117 1.00 78.00 109 ARG A N 1
ATOM 879 C CA . ARG A 1 109 ? 19.669 8.576 21.543 1.00 78.00 109 ARG A CA 1
ATOM 880 C C . ARG A 1 109 ? 20.036 7.299 22.297 1.00 78.00 109 ARG A C 1
ATOM 882 O O . ARG A 1 109 ? 19.474 7.054 23.362 1.00 78.00 109 ARG A O 1
ATOM 889 N N . TRP A 1 110 ? 20.990 6.518 21.791 1.00 76.25 110 TRP A N 1
ATOM 890 C CA . TRP A 1 110 ? 21.463 5.301 22.460 1.00 76.25 110 TRP A CA 1
ATOM 891 C C . TRP A 1 110 ? 22.135 5.591 23.805 1.00 76.25 110 TRP A C 1
ATOM 893 O O . TRP A 1 110 ? 21.870 4.893 24.783 1.00 76.25 110 TRP A O 1
ATOM 903 N N . ASP A 1 111 ? 22.924 6.661 23.902 1.00 79.31 111 ASP A N 1
ATOM 904 C CA . ASP A 1 111 ? 23.559 7.068 25.158 1.00 79.31 111 ASP A CA 1
ATOM 905 C C . ASP A 1 111 ? 22.529 7.554 26.196 1.00 79.31 111 ASP A C 1
ATOM 907 O O . ASP A 1 111 ? 22.679 7.283 27.391 1.00 79.31 111 ASP A O 1
ATOM 911 N N . LYS A 1 112 ? 21.452 8.232 25.761 1.00 80.44 112 LYS A N 1
ATOM 912 C CA . LYS A 1 112 ? 20.330 8.635 26.633 1.00 80.44 112 LYS A CA 1
ATOM 913 C C . LYS A 1 112 ? 19.555 7.410 27.135 1.00 80.44 112 LYS A C 1
ATOM 915 O O . LYS A 1 112 ? 19.271 7.333 28.329 1.00 80.44 112 LYS A O 1
ATOM 920 N N . GLN A 1 113 ? 19.297 6.431 26.264 1.00 73.94 113 GLN A N 1
ATOM 921 C CA . GLN A 1 113 ? 18.643 5.171 26.631 1.00 73.94 113 GLN A CA 1
ATOM 922 C C . GLN A 1 113 ? 19.476 4.375 27.647 1.00 73.94 113 GLN A C 1
ATOM 924 O O . GLN A 1 113 ? 18.968 3.960 28.683 1.00 73.94 113 GLN A O 1
ATOM 929 N N . LYS A 1 114 ? 20.790 4.267 27.427 1.00 73.31 114 LYS A N 1
ATOM 930 C CA . LYS A 1 114 ? 21.705 3.553 28.330 1.00 73.31 114 LYS A CA 1
ATOM 931 C C . LYS A 1 114 ? 21.797 4.194 29.723 1.00 73.31 114 LYS A C 1
ATOM 933 O O . LYS A 1 114 ? 22.002 3.499 30.717 1.00 73.31 114 LYS A O 1
ATOM 938 N N . LYS A 1 115 ? 21.630 5.520 29.820 1.00 69.62 115 LYS A N 1
ATOM 939 C CA . LYS A 1 115 ? 21.531 6.239 31.105 1.00 69.62 115 LYS A CA 1
ATOM 940 C C . LYS A 1 115 ? 20.207 5.969 31.830 1.00 69.62 115 LYS A C 1
ATOM 942 O O . LYS A 1 115 ? 20.220 5.854 33.053 1.00 69.62 115 LYS A O 1
ATOM 947 N N . LEU A 1 116 ? 19.099 5.834 31.100 1.00 59.28 116 LEU A N 1
ATOM 948 C CA . LEU A 1 116 ? 17.792 5.442 31.647 1.00 59.28 116 LEU A CA 1
ATOM 949 C C . LEU A 1 116 ? 17.805 3.999 32.169 1.00 59.28 116 LEU A C 1
ATOM 951 O O . LEU A 1 116 ? 17.365 3.756 33.292 1.00 59.28 116 LEU A O 1
ATOM 955 N N . ASP A 1 117 ? 18.406 3.075 31.420 1.00 53.84 117 ASP A N 1
ATOM 956 C CA . ASP A 1 117 ? 18.503 1.663 31.810 1.00 53.84 117 ASP A CA 1
ATOM 957 C C . ASP A 1 117 ? 19.385 1.473 33.062 1.00 53.84 117 ASP A C 1
ATOM 959 O O . ASP A 1 117 ? 19.056 0.688 33.951 1.00 53.84 117 ASP A O 1
ATOM 963 N N . ASN A 1 118 ? 20.458 2.262 33.203 1.00 51.94 118 ASN A N 1
ATOM 964 C CA . ASN A 1 118 ? 21.295 2.261 34.410 1.00 51.94 118 ASN A CA 1
ATOM 965 C C . ASN A 1 118 ? 20.618 2.913 35.630 1.00 51.94 118 ASN A C 1
ATOM 967 O O . ASN A 1 118 ? 20.933 2.550 36.763 1.00 51.94 118 ASN A O 1
ATOM 971 N N . SER A 1 119 ? 19.690 3.854 35.422 1.00 49.62 119 SER A N 1
ATOM 972 C CA . SER A 1 119 ? 18.939 4.499 36.508 1.00 49.62 119 SER A CA 1
ATOM 973 C C . SER A 1 119 ? 17.734 3.671 36.973 1.00 49.62 119 SER A C 1
ATOM 975 O O . SER A 1 119 ? 17.309 3.817 38.115 1.00 49.62 119 SER A O 1
ATOM 977 N N . SER A 1 120 ? 17.202 2.772 36.135 1.00 44.47 120 SER A N 1
ATOM 978 C CA . SER A 1 120 ? 16.050 1.922 36.479 1.00 44.47 120 SER A CA 1
ATOM 979 C C . SER A 1 120 ? 16.383 0.764 37.433 1.00 44.47 120 SER A C 1
ATOM 981 O O . SER A 1 120 ? 15.468 0.115 37.941 1.00 44.47 120 SER A O 1
ATOM 983 N N . ASN A 1 121 ? 17.663 0.510 37.726 1.00 45.69 121 ASN A N 1
ATOM 984 C CA . ASN A 1 121 ? 18.073 -0.495 38.715 1.00 45.69 121 ASN A CA 1
ATOM 985 C C . ASN A 1 121 ? 18.022 0.007 40.166 1.00 45.69 121 ASN A C 1
ATOM 987 O O . ASN A 1 121 ? 18.310 -0.753 41.088 1.00 45.69 121 ASN A O 1
ATOM 991 N N . ASN A 1 122 ? 17.623 1.259 40.397 1.00 47.03 122 ASN A N 1
ATOM 992 C CA . ASN A 1 122 ? 17.378 1.770 41.737 1.00 47.03 122 ASN A CA 1
ATOM 993 C C . ASN A 1 122 ? 16.235 2.786 41.689 1.00 47.03 122 ASN A C 1
ATOM 995 O O . ASN A 1 122 ? 16.465 3.933 41.334 1.00 47.03 122 ASN A O 1
ATOM 999 N N . VAL A 1 123 ? 15.014 2.342 42.009 1.00 40.47 123 VAL A N 1
ATOM 1000 C CA . VAL A 1 123 ? 13.960 3.063 42.759 1.00 40.47 123 VAL A CA 1
ATOM 1001 C C . VAL A 1 123 ? 12.616 2.369 42.496 1.00 40.47 123 VAL A C 1
ATOM 1003 O O . VAL A 1 123 ? 12.058 2.392 41.403 1.00 40.47 123 VAL A O 1
ATOM 1006 N N . LYS A 1 124 ? 12.080 1.745 43.549 1.00 47.69 124 LYS A N 1
ATOM 1007 C CA . LYS A 1 124 ? 10.648 1.461 43.676 1.00 47.69 124 LYS A CA 1
ATOM 1008 C C . LYS A 1 124 ? 9.931 2.782 43.987 1.00 47.69 124 LYS A C 1
ATOM 1010 O O . LYS A 1 124 ? 10.341 3.440 44.938 1.00 47.69 124 LYS A O 1
ATOM 1015 N N . HIS A 1 125 ? 8.850 3.075 43.253 1.00 43.44 125 HIS A N 1
ATOM 1016 C CA . HIS A 1 125 ? 7.574 3.685 43.689 1.00 43.44 125 HIS A CA 1
ATOM 1017 C C . HIS A 1 125 ? 7.005 4.833 42.819 1.00 43.44 125 HIS A C 1
ATOM 1019 O O . HIS A 1 125 ? 7.671 5.811 42.520 1.00 43.44 125 HIS A O 1
ATOM 1025 N N . ASN A 1 126 ? 5.691 4.685 42.574 1.00 42.75 126 ASN A N 1
ATOM 1026 C CA . ASN A 1 126 ? 4.621 5.666 42.322 1.00 42.75 126 ASN A CA 1
ATOM 1027 C C . ASN A 1 126 ? 4.364 6.180 40.886 1.00 42.75 126 ASN A C 1
ATOM 1029 O O . ASN A 1 126 ? 5.113 6.937 40.285 1.00 42.75 126 ASN A O 1
ATOM 1033 N N . ALA A 1 127 ? 3.190 5.794 40.369 1.00 45.72 127 ALA A N 1
ATOM 1034 C CA . ALA A 1 127 ? 2.714 6.016 39.003 1.00 45.72 127 ALA A CA 1
ATOM 1035 C C . ALA A 1 127 ? 2.280 7.463 38.670 1.00 45.72 127 ALA A C 1
ATOM 1037 O O . ALA A 1 127 ? 1.994 7.745 37.507 1.00 45.72 127 ALA A O 1
ATOM 1038 N N . SER A 1 128 ? 2.221 8.389 39.639 1.00 44.16 128 SER A N 1
ATOM 1039 C CA . SER A 1 128 ? 1.870 9.793 39.353 1.00 44.16 128 SER A CA 1
ATOM 1040 C C . SER A 1 128 ? 3.017 10.572 38.714 1.00 44.16 128 SER A C 1
ATOM 1042 O O . SER A 1 128 ? 2.767 11.423 37.862 1.00 44.16 128 SER A O 1
ATOM 1044 N N . ASP A 1 129 ? 4.263 10.238 39.054 1.00 47.12 129 ASP A N 1
ATOM 1045 C CA . ASP A 1 129 ? 5.441 10.999 38.617 1.00 47.12 129 ASP A CA 1
ATOM 1046 C C . ASP A 1 129 ? 5.852 10.649 37.179 1.00 47.12 129 ASP A C 1
ATOM 1048 O O . ASP A 1 129 ? 6.405 11.469 36.450 1.00 47.12 129 ASP A O 1
ATOM 1052 N N . ILE A 1 130 ? 5.456 9.468 36.696 1.00 48.53 130 ILE A N 1
ATOM 1053 C CA . ILE A 1 130 ? 5.635 9.061 35.295 1.00 48.53 130 ILE A CA 1
ATOM 1054 C C . ILE A 1 130 ? 4.742 9.904 34.361 1.00 48.53 130 ILE A C 1
ATOM 1056 O O . ILE A 1 130 ? 5.131 10.216 33.238 1.00 48.53 130 ILE A O 1
ATOM 1060 N N . SER A 1 131 ? 3.562 10.343 34.822 1.00 44.41 131 SER A N 1
ATOM 1061 C CA . SER A 1 131 ? 2.637 11.146 34.006 1.00 44.41 131 SER A CA 1
ATOM 1062 C C . SER A 1 131 ? 3.129 12.580 33.773 1.00 44.41 131 SER A C 1
ATOM 1064 O O . SER A 1 131 ? 2.850 13.151 32.719 1.00 44.41 131 SER A O 1
ATOM 1066 N N . SER A 1 132 ? 3.859 13.175 34.723 1.00 45.38 132 SER A N 1
ATOM 1067 C CA . SER A 1 132 ? 4.420 14.526 34.576 1.00 45.38 132 SER A CA 1
ATOM 1068 C C . SER A 1 132 ? 5.693 14.533 33.723 1.00 45.38 132 SER A C 1
ATOM 1070 O O . SER A 1 132 ? 5.853 15.429 32.897 1.00 45.38 132 SER A O 1
ATOM 1072 N N . ILE A 1 133 ? 6.535 13.499 33.834 1.00 50.84 133 ILE A N 1
ATOM 1073 C CA . ILE A 1 133 ? 7.758 13.344 33.027 1.00 50.84 133 ILE A CA 1
ATOM 1074 C C . ILE A 1 133 ? 7.421 13.093 31.547 1.00 50.84 133 ILE A C 1
ATOM 1076 O O . ILE A 1 133 ? 7.988 13.745 30.672 1.00 50.84 133 ILE A O 1
ATOM 1080 N N . ILE A 1 134 ? 6.440 12.230 31.250 1.00 47.59 134 ILE A N 1
ATOM 1081 C CA . ILE A 1 134 ? 6.014 11.945 29.863 1.00 47.59 134 ILE A CA 1
ATOM 1082 C C . ILE A 1 134 ? 5.383 13.180 29.196 1.00 47.59 134 ILE A C 1
ATOM 1084 O O . ILE A 1 134 ? 5.559 13.401 27.998 1.00 47.59 134 ILE A O 1
ATOM 1088 N N . LYS A 1 135 ? 4.663 14.015 29.958 1.00 43.72 135 LYS A N 1
ATOM 1089 C CA . LYS A 1 135 ? 4.063 15.252 29.431 1.00 43.72 135 LYS A CA 1
ATOM 1090 C C . LYS A 1 135 ? 5.104 16.328 29.122 1.00 43.72 135 LYS A C 1
ATOM 1092 O O . LYS A 1 135 ? 4.899 17.077 28.172 1.00 43.72 135 LYS A O 1
ATOM 1097 N N . HIS A 1 136 ? 6.198 16.399 29.883 1.00 45.09 136 HIS A N 1
ATOM 1098 C CA . HIS A 1 136 ? 7.290 17.339 29.613 1.00 45.09 136 HIS A CA 1
ATOM 1099 C C . HIS A 1 136 ? 8.098 16.935 28.366 1.00 45.09 136 HIS A C 1
ATOM 1101 O O . HIS A 1 136 ? 8.345 17.781 27.514 1.00 45.09 136 HIS A O 1
ATOM 1107 N N . ASP A 1 137 ? 8.398 15.642 28.192 1.00 50.62 137 ASP A N 1
ATOM 1108 C CA . ASP A 1 137 ? 9.167 15.123 27.043 1.00 50.62 137 ASP A CA 1
ATOM 1109 C C . ASP A 1 137 ? 8.397 15.277 25.713 1.00 50.62 137 ASP A C 1
ATOM 1111 O O . ASP A 1 137 ? 8.964 15.654 24.690 1.00 50.62 137 ASP A O 1
ATOM 1115 N N . ALA A 1 138 ? 7.069 15.096 25.731 1.00 46.03 138 ALA A N 1
ATOM 1116 C CA . ALA A 1 138 ? 6.221 15.331 24.559 1.00 46.03 138 ALA A CA 1
ATOM 1117 C C . ALA A 1 138 ? 6.138 16.819 24.161 1.00 46.03 138 ALA A C 1
ATOM 1119 O O . ALA A 1 138 ? 6.052 17.130 22.972 1.00 46.03 138 ALA A O 1
ATOM 1120 N N . ASN A 1 139 ? 6.174 17.734 25.137 1.00 44.44 139 ASN A N 1
ATOM 1121 C CA . ASN A 1 139 ? 6.154 19.173 24.875 1.00 44.44 139 ASN A CA 1
ATOM 1122 C C . ASN A 1 139 ? 7.513 19.664 24.351 1.00 44.44 139 ASN A C 1
ATOM 1124 O O . ASN A 1 139 ? 7.545 20.435 23.394 1.00 44.44 139 ASN A O 1
ATOM 1128 N N . ASP A 1 140 ? 8.623 19.161 24.897 1.00 47.44 140 ASP A N 1
ATOM 1129 C CA . ASP A 1 140 ? 9.975 19.505 24.437 1.00 47.44 140 ASP A CA 1
ATOM 1130 C C . ASP A 1 140 ? 10.239 18.966 23.015 1.00 47.44 140 ASP A C 1
ATOM 1132 O O . ASP A 1 140 ? 10.762 19.686 22.163 1.00 47.44 140 ASP A O 1
ATOM 1136 N N . MET A 1 141 ? 9.752 17.759 22.689 1.00 52.22 141 MET A N 1
ATOM 1137 C CA . MET A 1 141 ? 9.787 17.221 21.318 1.00 52.22 141 MET A CA 1
ATOM 1138 C C . MET A 1 141 ? 8.953 18.042 20.319 1.00 52.22 141 MET A C 1
ATOM 1140 O O . MET A 1 141 ? 9.318 18.143 19.144 1.00 52.22 141 MET A O 1
ATOM 1144 N N . LEU A 1 142 ? 7.838 18.634 20.762 1.00 46.88 142 LEU A N 1
ATOM 1145 C CA . LEU A 1 142 ? 6.988 19.491 19.932 1.00 46.88 142 LEU A CA 1
ATOM 1146 C C . LEU A 1 142 ? 7.636 20.868 19.700 1.00 46.88 142 LEU A C 1
ATOM 1148 O O . LEU A 1 142 ? 7.605 21.379 18.579 1.00 46.88 142 LEU A O 1
ATOM 1152 N N . VAL A 1 143 ? 8.282 21.439 20.722 1.00 52.19 143 VAL A N 1
ATOM 1153 C CA . VAL A 1 143 ? 9.021 22.710 20.635 1.00 52.19 143 VAL A CA 1
ATOM 1154 C C . VAL A 1 143 ? 10.242 22.585 19.716 1.00 52.19 143 VAL A C 1
ATOM 1156 O O . VAL A 1 143 ? 10.452 23.452 18.865 1.00 52.19 143 VAL A O 1
ATOM 1159 N N . ASP A 1 144 ? 10.992 21.482 19.788 1.00 52.31 144 ASP A N 1
ATOM 1160 C CA . ASP A 1 144 ? 12.133 21.224 18.898 1.00 52.31 144 ASP A CA 1
ATOM 1161 C C . ASP A 1 144 ? 11.710 21.017 17.434 1.00 52.31 144 ASP A C 1
ATOM 1163 O O . ASP A 1 144 ? 12.376 21.499 16.509 1.00 52.31 144 ASP A O 1
ATOM 1167 N N . ALA A 1 145 ? 10.571 20.358 17.196 1.00 44.12 145 ALA A N 1
ATOM 1168 C CA . ALA A 1 145 ? 10.013 20.186 15.855 1.00 44.12 145 ALA A CA 1
ATOM 1169 C C . ALA A 1 145 ? 9.525 21.517 15.248 1.00 44.12 145 ALA A C 1
ATOM 1171 O O . ALA A 1 145 ? 9.761 21.783 14.065 1.00 44.12 145 ALA A O 1
ATOM 1172 N N . ILE A 1 146 ? 8.899 22.381 16.056 1.00 48.91 146 ILE A N 1
ATOM 1173 C CA . ILE A 1 146 ? 8.453 23.720 15.637 1.00 48.91 146 ILE A CA 1
ATOM 1174 C C . ILE A 1 146 ? 9.657 24.635 15.354 1.00 48.91 146 ILE A C 1
ATOM 1176 O O . ILE A 1 146 ? 9.679 25.324 14.330 1.00 48.91 146 ILE A O 1
ATOM 1180 N N . ASN A 1 147 ? 10.699 24.593 16.190 1.00 45.72 147 ASN A N 1
ATOM 1181 C CA . ASN A 1 147 ? 11.915 25.388 16.000 1.00 45.72 147 ASN A CA 1
ATOM 1182 C C . ASN A 1 147 ? 12.710 24.973 14.750 1.00 45.72 147 ASN A C 1
ATOM 1184 O O . ASN A 1 147 ? 13.217 25.839 14.032 1.00 45.72 147 ASN A O 1
ATOM 1188 N N . ASN A 1 148 ? 12.768 23.677 14.424 1.00 45.19 148 ASN A N 1
ATOM 1189 C CA . ASN A 1 148 ? 13.396 23.204 13.184 1.00 45.19 148 ASN A CA 1
ATOM 1190 C C . ASN A 1 148 ? 12.634 23.655 11.929 1.00 45.19 148 ASN A C 1
ATOM 1192 O O . ASN A 1 148 ? 13.252 24.030 10.931 1.00 45.19 148 ASN A O 1
ATOM 1196 N N . ASN A 1 149 ? 11.299 23.672 11.979 1.00 43.06 149 ASN A N 1
ATOM 1197 C CA . ASN A 1 149 ? 10.482 24.112 10.849 1.00 43.06 149 ASN A CA 1
ATOM 1198 C C . ASN A 1 149 ? 10.607 25.634 10.623 1.00 43.06 149 ASN A C 1
ATOM 1200 O O . ASN A 1 149 ? 10.792 26.089 9.493 1.00 43.06 149 ASN A O 1
ATOM 1204 N N . ASN A 1 150 ? 10.644 26.425 11.702 1.00 39.56 150 ASN A N 1
ATOM 1205 C CA . ASN A 1 150 ? 10.860 27.874 11.625 1.00 39.56 150 ASN A CA 1
ATOM 1206 C C . ASN A 1 150 ? 12.242 28.244 11.058 1.00 39.56 150 ASN A C 1
ATOM 1208 O O . ASN A 1 150 ? 12.355 29.211 10.305 1.00 39.56 150 ASN A O 1
ATOM 1212 N N . ASN A 1 151 ? 13.288 27.458 11.337 1.00 43.31 151 ASN A N 1
ATOM 1213 C CA . ASN A 1 151 ? 14.638 27.715 10.820 1.00 43.31 151 ASN A CA 1
ATOM 1214 C C . ASN A 1 151 ? 14.764 27.424 9.305 1.00 43.31 151 ASN A C 1
ATOM 1216 O O . ASN A 1 151 ? 15.532 28.076 8.596 1.00 43.31 151 ASN A O 1
ATOM 1220 N N . ILE A 1 152 ? 13.956 26.497 8.773 1.00 38.38 152 ILE A N 1
ATOM 1221 C CA . ILE A 1 152 ? 13.863 26.208 7.330 1.00 38.38 152 ILE A CA 1
ATOM 1222 C C . ILE A 1 152 ? 13.131 27.338 6.588 1.00 38.38 152 ILE A C 1
ATOM 1224 O O . ILE A 1 152 ? 13.572 27.755 5.512 1.00 38.38 152 ILE A O 1
ATOM 1228 N N . TYR A 1 153 ? 12.057 27.879 7.172 1.00 32.19 153 TYR A N 1
ATOM 1229 C CA . TYR A 1 153 ? 11.320 29.005 6.590 1.00 32.19 153 TYR A CA 1
ATOM 1230 C C . TYR A 1 153 ? 12.111 30.324 6.644 1.00 32.19 153 TYR A C 1
ATOM 1232 O O . TYR A 1 153 ? 12.148 31.033 5.638 1.00 32.19 153 TYR A O 1
ATOM 1240 N N . ASN A 1 154 ? 12.831 30.612 7.739 1.00 39.12 154 ASN A N 1
ATOM 1241 C CA . ASN A 1 154 ? 13.627 31.845 7.858 1.00 39.12 154 ASN A CA 1
ATOM 1242 C C . ASN A 1 154 ? 14.880 31.867 6.961 1.00 39.12 154 ASN A C 1
ATOM 1244 O O . ASN A 1 154 ? 15.350 32.928 6.545 1.00 39.12 154 ASN A O 1
ATOM 1248 N N . LYS A 1 155 ? 15.427 30.695 6.611 1.00 42.78 155 LYS A N 1
ATOM 1249 C CA . LYS A 1 155 ? 16.548 30.598 5.664 1.00 42.78 155 LYS A CA 1
ATOM 1250 C C . LYS A 1 155 ? 16.099 30.871 4.223 1.00 42.78 155 LYS A C 1
ATOM 1252 O O . LYS A 1 155 ? 16.827 31.525 3.486 1.00 42.78 155 LYS A O 1
ATOM 1257 N N . LYS A 1 156 ? 14.882 30.451 3.842 1.00 43.25 156 LYS A N 1
ATOM 1258 C CA . LYS A 1 156 ? 14.271 30.779 2.537 1.00 43.25 156 LYS A CA 1
ATOM 1259 C C . LYS A 1 156 ? 13.943 32.268 2.404 1.00 43.25 156 LYS A C 1
ATOM 1261 O O . LYS A 1 156 ? 14.197 32.839 1.348 1.00 43.25 156 LYS A O 1
ATOM 1266 N N . THR A 1 157 ? 13.424 32.911 3.450 1.00 35.75 157 THR A N 1
ATOM 1267 C CA . THR A 1 157 ? 13.098 34.347 3.416 1.00 35.75 157 THR A CA 1
ATOM 1268 C C . THR A 1 157 ? 14.347 35.227 3.397 1.00 35.75 157 THR A C 1
ATOM 1270 O O . THR A 1 157 ? 14.378 36.177 2.624 1.00 35.75 157 THR A O 1
ATOM 1273 N N . ASN A 1 158 ? 15.421 34.883 4.120 1.00 39.16 158 ASN A N 1
ATOM 1274 C CA . ASN A 1 158 ? 16.684 35.633 4.044 1.00 39.16 158 ASN A CA 1
ATOM 1275 C C . ASN A 1 158 ? 17.376 35.523 2.669 1.00 39.16 158 ASN A C 1
ATOM 1277 O O . ASN A 1 158 ? 17.947 36.503 2.201 1.00 39.16 158 ASN A O 1
ATOM 1281 N N . THR A 1 159 ? 17.263 34.390 1.964 1.00 37.81 159 THR A N 1
ATOM 1282 C CA . THR A 1 159 ? 17.748 34.259 0.572 1.00 37.81 159 THR A CA 1
ATOM 1283 C C . THR A 1 159 ? 16.901 35.066 -0.430 1.00 37.81 159 THR A C 1
ATOM 1285 O O . THR A 1 159 ? 17.435 35.595 -1.403 1.00 37.81 159 THR A O 1
ATOM 1288 N N . ILE A 1 160 ? 15.597 35.232 -0.174 1.00 41.47 160 ILE A N 1
ATOM 1289 C CA . ILE A 1 160 ? 14.688 36.063 -0.993 1.00 41.47 160 ILE A CA 1
ATOM 1290 C C . ILE A 1 160 ? 14.857 37.568 -0.696 1.00 41.47 160 ILE A C 1
ATOM 1292 O O . ILE A 1 160 ? 14.652 38.405 -1.571 1.00 41.47 160 ILE A O 1
ATOM 1296 N N . VAL A 1 161 ? 15.241 37.938 0.528 1.00 38.12 161 VAL A N 1
ATOM 1297 C CA . VAL A 1 161 ? 15.475 39.341 0.915 1.00 38.12 161 VAL A CA 1
ATOM 1298 C C . VAL A 1 161 ? 16.848 39.836 0.446 1.00 38.12 161 VAL A C 1
ATOM 1300 O O . VAL A 1 161 ? 16.956 40.988 0.031 1.00 38.12 161 VAL A O 1
ATOM 1303 N N . LEU A 1 162 ? 17.875 38.977 0.415 1.00 35.69 162 LEU A N 1
ATOM 1304 C CA . LEU A 1 162 ? 19.188 39.329 -0.147 1.00 35.69 162 LEU A CA 1
ATOM 1305 C C . LEU A 1 162 ? 19.140 39.536 -1.672 1.00 35.69 162 LEU A C 1
ATOM 1307 O O . LEU A 1 162 ? 19.777 40.455 -2.169 1.00 35.69 162 LEU A O 1
ATOM 1311 N N . SER A 1 163 ? 18.300 38.788 -2.398 1.00 42.12 163 SER A N 1
ATOM 1312 C CA . SER A 1 163 ? 18.097 38.954 -3.852 1.00 42.12 163 SER A CA 1
ATOM 1313 C C . SER A 1 163 ? 17.232 40.164 -4.239 1.00 42.12 163 SER A C 1
ATOM 1315 O O . SER A 1 163 ? 17.206 40.553 -5.402 1.00 42.12 163 SER A O 1
ATOM 1317 N N . LYS A 1 164 ? 16.547 40.803 -3.280 1.00 39.94 164 LYS A N 1
ATOM 1318 C CA . LYS A 1 164 ? 15.799 42.053 -3.511 1.00 39.94 164 LYS A CA 1
ATOM 1319 C C . LYS A 1 164 ? 16.581 43.318 -3.161 1.00 39.94 164 LYS A C 1
ATOM 1321 O O . LYS A 1 164 ? 16.138 44.402 -3.523 1.00 39.94 164 LYS A O 1
ATOM 1326 N N . LYS A 1 165 ? 17.718 43.207 -2.465 1.00 38.78 165 LYS A N 1
ATOM 1327 C CA . LYS A 1 165 ? 18.510 44.369 -2.028 1.00 38.78 165 LYS A CA 1
ATOM 1328 C C . LYS A 1 165 ? 19.629 44.759 -3.005 1.00 38.78 165 LYS A C 1
ATOM 1330 O O . LYS A 1 165 ? 20.293 45.759 -2.770 1.00 38.78 165 LYS A O 1
ATOM 1335 N N . GLU A 1 166 ? 19.803 44.017 -4.098 1.00 37.53 166 GLU A N 1
ATOM 1336 C CA . GLU A 1 166 ? 20.874 44.246 -5.083 1.00 37.53 166 GLU A CA 1
ATOM 1337 C C . GLU A 1 166 ? 20.389 44.799 -6.438 1.00 37.53 166 GLU A C 1
ATOM 1339 O O . GLU A 1 166 ? 21.187 44.965 -7.348 1.00 37.53 166 GLU A O 1
ATOM 1344 N N . ASN A 1 167 ? 19.107 45.168 -6.558 1.00 36.81 167 ASN A N 1
ATOM 1345 C CA . ASN A 1 167 ? 18.569 45.889 -7.719 1.00 36.81 167 ASN A CA 1
ATOM 1346 C C . ASN A 1 167 ? 17.981 47.234 -7.270 1.00 36.81 167 ASN A C 1
ATOM 1348 O O . ASN A 1 167 ? 16.767 47.378 -7.132 1.00 36.81 167 ASN A O 1
ATOM 1352 N N . ALA A 1 168 ? 18.846 48.210 -6.995 1.00 32.59 168 ALA A N 1
ATOM 1353 C CA . ALA A 1 168 ? 18.452 49.607 -6.821 1.00 32.59 168 ALA A CA 1
ATOM 1354 C C . ALA A 1 168 ? 19.540 50.538 -7.387 1.00 32.59 168 ALA A C 1
ATOM 1356 O O . ALA A 1 168 ? 20.423 50.976 -6.658 1.00 32.59 168 ALA A O 1
ATOM 1357 N N . LEU A 1 169 ? 19.459 50.771 -8.700 1.00 31.27 169 LEU A N 1
ATOM 1358 C CA . LEU A 1 169 ? 20.028 51.844 -9.541 1.00 31.27 169 LEU A CA 1
ATOM 1359 C C . LEU A 1 169 ? 19.326 51.654 -10.903 1.00 31.27 169 LEU A C 1
ATOM 1361 O O . LEU A 1 169 ? 19.294 50.530 -11.389 1.00 31.27 169 LEU A O 1
ATOM 1365 N N . GLU A 1 170 ? 18.723 52.606 -11.600 1.00 31.00 170 GLU A N 1
ATOM 1366 C CA . GLU A 1 170 ? 18.425 54.021 -11.401 1.00 31.00 170 GLU A CA 1
ATOM 1367 C C . GLU A 1 170 ? 17.282 54.338 -12.398 1.00 31.00 170 GLU A C 1
ATOM 1369 O O . GLU A 1 170 ? 17.130 53.651 -13.412 1.00 31.00 170 GLU A O 1
ATOM 1374 N N . ASP A 1 171 ? 16.450 55.329 -12.081 1.00 32.97 171 ASP A N 1
ATOM 1375 C CA . ASP A 1 171 ? 15.316 55.796 -12.889 1.00 32.97 171 ASP A CA 1
ATOM 1376 C C . ASP A 1 171 ? 15.708 56.183 -14.327 1.00 32.97 171 ASP A C 1
ATOM 1378 O O . ASP A 1 171 ? 16.691 56.892 -14.524 1.00 32.97 171 ASP A O 1
ATOM 1382 N N . LEU A 1 172 ? 14.843 55.880 -15.306 1.00 29.23 172 LEU A N 1
ATOM 1383 C CA . LEU A 1 172 ? 14.257 56.927 -16.156 1.00 29.23 172 LEU A CA 1
ATOM 1384 C C . LEU A 1 172 ? 13.032 56.414 -16.935 1.00 29.23 172 LEU A C 1
ATOM 1386 O O . LEU A 1 172 ? 13.084 55.431 -17.671 1.00 29.23 172 LEU A O 1
ATOM 1390 N N . ALA A 1 173 ? 11.929 57.140 -16.774 1.00 26.83 173 ALA A N 1
ATOM 1391 C CA . ALA A 1 173 ? 10.691 57.026 -17.529 1.00 26.83 173 ALA A CA 1
ATOM 1392 C C . ALA A 1 173 ? 10.872 57.391 -19.015 1.00 26.83 173 ALA A C 1
ATOM 1394 O O . ALA A 1 173 ? 11.722 58.217 -19.345 1.00 26.83 173 ALA A O 1
ATOM 1395 N N . THR A 1 174 ? 10.008 56.875 -19.898 1.00 27.31 174 THR A N 1
ATOM 1396 C CA . THR A 1 174 ? 9.021 57.663 -20.678 1.00 27.31 174 THR A CA 1
ATOM 1397 C C . THR A 1 174 ? 8.318 56.771 -21.714 1.00 27.31 174 THR A C 1
ATOM 1399 O O . THR A 1 174 ? 8.909 55.893 -22.333 1.00 27.31 174 THR A O 1
ATOM 1402 N N . GLU A 1 175 ? 7.019 57.023 -21.827 1.00 28.28 175 GLU A N 1
ATOM 1403 C CA . GLU A 1 175 ? 5.986 56.503 -22.723 1.00 28.28 175 GLU A CA 1
ATOM 1404 C C . GLU A 1 175 ? 6.376 56.438 -24.214 1.00 28.28 175 GLU A C 1
ATOM 1406 O O . GLU A 1 175 ? 7.151 57.264 -24.679 1.00 28.28 175 GLU A O 1
ATOM 1411 N N . VAL A 1 176 ? 5.749 55.526 -24.977 1.00 25.08 176 VAL A N 1
ATOM 1412 C CA . VAL A 1 176 ? 4.996 55.844 -26.214 1.00 25.08 176 VAL A CA 1
ATOM 1413 C C . VAL A 1 176 ? 4.182 54.621 -26.674 1.00 25.08 176 VAL A C 1
ATOM 1415 O O . VAL A 1 176 ? 4.686 53.518 -26.872 1.00 25.08 176 VAL A O 1
ATOM 1418 N N . SER A 1 177 ? 2.888 54.887 -26.829 1.00 25.02 177 SER A N 1
ATOM 1419 C CA . SER A 1 177 ? 1.830 54.129 -27.502 1.00 25.02 177 SER A CA 1
ATOM 1420 C C . SER A 1 177 ? 2.027 54.086 -29.021 1.00 25.02 177 SER A C 1
ATOM 1422 O O . SER A 1 177 ? 2.349 55.136 -29.559 1.00 25.02 177 SER A O 1
ATOM 1424 N N . VAL A 1 178 ? 1.720 52.968 -29.702 1.00 25.39 178 VAL A N 1
ATOM 1425 C CA . VAL A 1 178 ? 0.991 52.943 -30.997 1.00 25.39 178 VAL A CA 1
ATOM 1426 C C . VAL A 1 178 ? 0.305 51.574 -31.190 1.00 25.39 178 VAL A C 1
ATOM 1428 O O . VAL A 1 178 ? 0.926 50.521 -31.071 1.00 25.39 178 VAL A O 1
ATOM 1431 N N . GLN A 1 179 ? -0.994 51.632 -31.500 1.00 25.16 179 GLN A N 1
ATOM 1432 C CA . GLN A 1 179 ? -1.893 50.570 -31.977 1.00 25.16 179 GLN A CA 1
ATOM 1433 C C . GLN A 1 179 ? -1.741 50.320 -33.490 1.00 25.16 179 GLN A C 1
ATOM 1435 O O . GLN A 1 179 ? -1.435 51.262 -34.214 1.00 25.16 179 GLN A O 1
ATOM 1440 N N . SER A 1 180 ? -2.075 49.118 -33.980 1.00 25.12 180 SER A N 1
ATOM 1441 C CA . SER A 1 180 ? -3.022 48.855 -35.104 1.00 25.12 180 SER A CA 1
ATOM 1442 C C . SER A 1 180 ? -2.916 47.391 -35.587 1.00 25.12 180 SER A C 1
ATOM 1444 O O . SER A 1 180 ? -1.819 46.867 -35.731 1.00 25.12 180 SER A O 1
ATOM 1446 N N . GLU A 1 181 ? -4.035 46.651 -35.527 1.00 27.23 181 GLU A N 1
ATOM 1447 C CA . GLU A 1 181 ? -4.810 46.091 -36.671 1.00 27.23 181 GLU A CA 1
ATOM 1448 C C . GLU A 1 181 ? -4.199 44.793 -37.248 1.00 27.23 181 GLU A C 1
ATOM 1450 O O . GLU A 1 181 ? -3.094 44.791 -37.770 1.00 27.23 181 GLU A O 1
ATOM 1455 N N . THR A 1 182 ? -4.725 43.595 -36.958 1.00 28.83 182 THR A N 1
ATOM 1456 C CA . THR A 1 182 ? -5.938 42.915 -37.482 1.00 28.83 182 THR A CA 1
ATOM 1457 C C . THR A 1 182 ? -5.976 42.787 -39.008 1.00 28.83 182 THR A C 1
ATOM 1459 O O . THR A 1 182 ? -6.200 43.788 -39.669 1.00 28.83 182 THR A O 1
ATOM 1462 N N . THR A 1 183 ? -5.882 41.554 -39.531 1.00 26.23 183 THR A N 1
ATOM 1463 C CA . THR A 1 183 ? -6.801 40.988 -40.549 1.00 26.23 183 THR A CA 1
ATOM 1464 C C . THR A 1 183 ? -6.540 39.495 -40.769 1.00 26.23 183 THR A C 1
ATOM 1466 O O . THR A 1 183 ? -5.391 39.060 -40.858 1.00 26.23 183 THR A O 1
ATOM 1469 N N . ASP A 1 184 ? -7.644 38.757 -40.859 1.00 27.69 184 ASP A N 1
ATOM 1470 C CA . ASP A 1 184 ? -7.808 37.360 -41.261 1.00 27.69 184 ASP A CA 1
ATOM 1471 C C . ASP A 1 184 ? -7.373 37.091 -42.719 1.00 27.69 184 ASP A C 1
ATOM 1473 O O . ASP A 1 184 ? -7.341 38.009 -43.535 1.00 27.69 184 ASP A O 1
ATOM 1477 N N . ASP A 1 185 ? -7.031 35.840 -43.054 1.00 26.67 185 ASP A N 1
ATOM 1478 C CA . ASP A 1 185 ? -7.876 34.944 -43.873 1.00 26.67 185 ASP A CA 1
ATOM 1479 C C . ASP A 1 185 ? -7.113 33.774 -44.529 1.00 26.67 185 ASP A C 1
ATOM 1481 O O . ASP A 1 185 ? -5.917 33.816 -44.822 1.00 26.67 185 ASP A O 1
ATOM 1485 N N . ALA A 1 186 ? -7.874 32.697 -44.723 1.00 30.27 186 ALA A N 1
ATOM 1486 C CA . ALA A 1 186 ? -7.520 31.381 -45.243 1.00 30.27 186 ALA A CA 1
ATOM 1487 C C . ALA A 1 186 ? -7.218 31.329 -46.753 1.00 30.27 186 ALA A C 1
ATOM 1489 O O . ALA A 1 186 ? -7.806 32.087 -47.514 1.00 30.27 186 ALA A O 1
ATOM 1490 N N . VAL A 1 187 ? -6.440 30.325 -47.197 1.00 28.64 187 VAL A N 1
ATOM 1491 C CA . VAL A 1 187 ? -6.499 29.759 -48.565 1.00 28.64 187 VAL A CA 1
ATOM 1492 C C . VAL A 1 187 ? -6.108 28.264 -48.556 1.00 28.64 187 VAL A C 1
ATOM 1494 O O . VAL A 1 187 ? -4.957 27.914 -48.301 1.00 28.64 187 VAL A O 1
ATOM 1497 N N . GLU A 1 188 ? -7.074 27.390 -48.868 1.00 30.83 188 GLU A N 1
ATOM 1498 C CA . GLU A 1 188 ? -6.879 26.083 -49.528 1.00 30.83 188 GLU A CA 1
ATOM 1499 C C . GLU A 1 188 ? -6.434 26.291 -50.979 1.00 30.83 188 GLU A C 1
ATOM 1501 O O . GLU A 1 188 ? -7.017 27.163 -51.613 1.00 30.83 188 GLU A O 1
ATOM 1506 N N . GLN A 1 189 ? -5.578 25.422 -51.546 1.00 30.53 189 GLN A N 1
ATOM 1507 C CA . GLN A 1 189 ? -5.708 24.961 -52.945 1.00 30.53 189 GLN A CA 1
ATOM 1508 C C . GLN A 1 189 ? -5.147 23.535 -53.139 1.00 30.53 189 GLN A C 1
ATOM 1510 O O . GLN A 1 189 ? -3.963 23.274 -52.926 1.00 30.53 189 GLN A O 1
ATOM 1515 N N . GLN A 1 190 ? -6.037 22.634 -53.577 1.00 26.61 190 GLN A N 1
ATOM 1516 C CA . GLN A 1 190 ? -5.774 21.432 -54.384 1.00 26.61 190 GLN A CA 1
ATOM 1517 C C . GLN A 1 190 ? -5.050 21.780 -55.695 1.00 26.61 190 GLN A C 1
ATOM 1519 O O . GLN A 1 190 ? -5.207 22.894 -56.180 1.00 26.61 190 GLN A O 1
ATOM 1524 N N . LEU A 1 191 ? -4.404 20.792 -56.331 1.00 27.72 191 LEU A N 1
ATOM 1525 C CA . LEU A 1 191 ? -4.618 20.494 -57.756 1.00 27.72 191 LEU A CA 1
ATOM 1526 C C . LEU A 1 191 ? -4.169 19.060 -58.101 1.00 27.72 191 LEU A C 1
ATOM 1528 O O . LEU A 1 191 ? -3.034 18.659 -57.843 1.00 27.72 191 LEU A O 1
ATOM 1532 N N . ASP A 1 192 ? -5.117 18.334 -58.689 1.00 26.62 192 ASP A N 1
ATOM 1533 C CA . ASP A 1 192 ? -5.025 17.037 -59.358 1.00 26.62 192 ASP A CA 1
ATOM 1534 C C . ASP A 1 192 ? -4.457 17.152 -60.788 1.00 26.62 192 ASP A C 1
ATOM 1536 O O . ASP A 1 192 ? -4.359 18.252 -61.329 1.00 26.62 192 ASP A O 1
ATOM 1540 N N . HIS A 1 193 ? -4.116 15.993 -61.372 1.00 28.86 193 HIS A N 1
ATOM 1541 C CA . HIS A 1 193 ? -4.194 15.561 -62.790 1.00 28.86 193 HIS A CA 1
ATOM 1542 C C . HIS A 1 193 ? -3.154 14.430 -62.991 1.00 28.86 193 HIS A C 1
ATOM 1544 O O . HIS A 1 193 ? -2.035 14.529 -62.501 1.00 28.86 193 HIS A O 1
ATOM 1550 N N . ASP A 1 194 ? -3.357 13.331 -63.713 1.00 26.00 194 ASP A N 1
ATOM 1551 C CA . ASP A 1 194 ? -4.512 12.738 -64.380 1.00 26.00 194 ASP A CA 1
ATOM 1552 C C . ASP A 1 194 ? -4.117 11.304 -64.805 1.00 26.00 194 ASP A C 1
ATOM 1554 O O . ASP A 1 194 ? -2.935 10.975 -64.938 1.00 26.00 194 ASP A O 1
ATOM 1558 N N . ALA A 1 195 ? -5.135 10.467 -65.006 1.00 25.42 195 ALA A N 1
ATOM 1559 C CA . ALA A 1 195 ? -5.131 9.084 -65.512 1.00 25.42 195 ALA A CA 1
ATOM 1560 C C . ALA A 1 195 ? -4.738 9.006 -67.027 1.00 25.42 195 ALA A C 1
ATOM 1562 O O . ALA A 1 195 ? -4.222 10.000 -67.539 1.00 25.42 195 ALA A O 1
ATOM 1563 N N . PRO A 1 196 ? -5.014 7.939 -67.833 1.00 42.06 196 PRO A N 1
ATOM 1564 C CA . PRO A 1 196 ? -5.629 6.620 -67.568 1.00 42.06 196 PRO A CA 1
ATOM 1565 C C . PRO A 1 196 ? -4.930 5.427 -68.279 1.00 42.06 196 PRO A C 1
ATOM 1567 O O . PRO A 1 196 ? -4.001 5.589 -69.062 1.00 42.06 196 PRO A O 1
ATOM 1570 N N . SER A 1 197 ? -5.299 4.168 -68.007 1.00 25.03 197 SER A N 1
ATOM 1571 C CA . SER A 1 197 ? -6.197 3.326 -68.844 1.00 25.03 197 SER A CA 1
ATOM 1572 C C . SER A 1 197 ? -5.662 1.877 -68.712 1.00 25.03 197 SER A C 1
ATOM 1574 O O . SER A 1 197 ? -4.449 1.719 -68.633 1.00 25.03 197 SER A O 1
ATOM 1576 N N . SER A 1 198 ? -6.384 0.755 -68.667 1.00 28.56 198 SER A N 1
ATOM 1577 C CA . SER A 1 198 ? -7.804 0.413 -68.765 1.00 28.56 198 SER A CA 1
ATOM 1578 C C . SER A 1 198 ? -8.029 -0.995 -68.180 1.00 28.56 198 SER A C 1
ATOM 1580 O O . SER A 1 198 ? -7.171 -1.865 -68.297 1.00 28.56 198 SER A O 1
ATOM 1582 N N . GLU A 1 199 ? -9.203 -1.168 -67.569 1.00 26.06 199 GLU A N 1
ATOM 1583 C CA . GLU A 1 199 ? -10.155 -2.289 -67.692 1.00 26.06 199 GLU A CA 1
ATOM 1584 C C . GLU A 1 199 ? -9.652 -3.749 -67.790 1.00 26.06 199 GLU A C 1
ATOM 1586 O O . GLU A 1 199 ? -9.151 -4.194 -68.820 1.00 26.06 199 GLU A O 1
ATOM 1591 N N . ASN A 1 200 ? -10.011 -4.584 -66.803 1.00 30.12 200 ASN A N 1
ATOM 1592 C CA . ASN A 1 200 ? -11.255 -5.368 -66.906 1.00 30.12 200 ASN A CA 1
ATOM 1593 C C . ASN A 1 200 ? -11.603 -6.184 -65.638 1.00 30.12 200 ASN A C 1
ATOM 1595 O O . ASN A 1 200 ? -10.805 -6.950 -65.111 1.00 30.12 200 ASN A O 1
ATOM 1599 N N . GLN A 1 201 ? -12.841 -5.946 -65.198 1.00 30.02 201 GLN A N 1
ATOM 1600 C CA . GLN A 1 201 ? -13.867 -6.766 -64.529 1.00 30.02 201 GLN A CA 1
ATOM 1601 C C . GLN A 1 201 ? -13.526 -8.093 -63.796 1.00 30.02 201 GLN A C 1
ATOM 1603 O O . GLN A 1 201 ? -12.910 -9.014 -64.320 1.00 30.02 201 GLN A O 1
ATOM 1608 N N . SER A 1 202 ? -14.081 -8.185 -62.577 1.00 28.56 202 SER A N 1
ATOM 1609 C CA . SER A 1 202 ? -14.265 -9.342 -61.664 1.00 28.56 202 SER A CA 1
ATOM 1610 C C . SER A 1 202 ? -15.294 -10.382 -62.203 1.00 28.56 202 SER A C 1
ATOM 1612 O O . SER A 1 202 ? -15.746 -10.176 -63.327 1.00 28.56 202 SER A O 1
ATOM 1614 N N . PRO A 1 203 ? -15.815 -11.408 -61.458 1.00 42.22 203 PRO A N 1
ATOM 1615 C CA . PRO A 1 203 ? -15.592 -11.861 -60.061 1.00 42.22 203 PRO A CA 1
ATOM 1616 C C . PRO A 1 203 ? -15.594 -13.419 -59.857 1.00 42.22 203 PRO A C 1
ATOM 1618 O O . PRO A 1 203 ? -15.679 -14.183 -60.808 1.00 42.22 203 PRO A O 1
ATOM 1621 N N . VAL A 1 204 ? -15.632 -13.863 -58.582 1.00 25.11 204 VAL A N 1
ATOM 1622 C CA . VAL A 1 204 ? -16.267 -15.111 -58.050 1.00 25.11 204 VAL A CA 1
ATOM 1623 C C . VAL A 1 204 ? -15.352 -16.264 -57.563 1.00 25.11 204 VAL A C 1
ATOM 1625 O O . VAL A 1 204 ? -14.795 -17.034 -58.327 1.00 25.11 204 VAL A O 1
ATOM 1628 N N . SER A 1 205 ? -15.306 -16.387 -56.226 1.00 26.98 205 SER A N 1
ATOM 1629 C CA . SER A 1 205 ? -15.672 -17.536 -55.362 1.00 26.98 205 SER A CA 1
ATOM 1630 C C . SER A 1 205 ? -15.218 -18.989 -55.646 1.00 26.98 205 SER A C 1
ATOM 1632 O O . SER A 1 205 ? -15.534 -19.581 -56.667 1.00 26.98 205 SER A O 1
ATOM 1634 N N . GLN A 1 206 ? -14.730 -19.594 -54.550 1.00 29.97 206 GLN A N 1
ATOM 1635 C CA . GLN A 1 206 ? -14.943 -20.973 -54.065 1.00 29.97 206 GLN A CA 1
ATOM 1636 C C . GLN A 1 206 ? -14.089 -22.168 -54.563 1.00 29.97 206 GLN A C 1
ATOM 1638 O O . GLN A 1 206 ? -14.130 -22.592 -55.706 1.00 29.97 206 GLN A O 1
ATOM 1643 N N . GLN A 1 207 ? -13.502 -22.813 -53.538 1.00 32.00 207 GLN A N 1
ATOM 1644 C CA . GLN A 1 207 ? -13.336 -24.262 -53.308 1.00 32.00 207 GLN A CA 1
ATOM 1645 C C . GLN A 1 207 ? -12.136 -25.028 -53.912 1.00 32.00 207 GLN A C 1
ATOM 1647 O O . GLN A 1 207 ? -12.021 -25.241 -55.107 1.00 32.00 207 GLN A O 1
ATOM 1652 N N . LYS A 1 208 ? -11.305 -25.551 -52.984 1.00 29.17 208 LYS A N 1
ATOM 1653 C CA . LYS A 1 208 ? -10.931 -26.978 -52.795 1.00 29.17 208 LYS A CA 1
ATOM 1654 C C . LYS A 1 208 ? -10.752 -27.773 -54.109 1.00 29.17 208 LYS A C 1
ATOM 1656 O O . LYS A 1 208 ? -11.722 -28.068 -54.788 1.00 29.17 208 LYS A O 1
ATOM 1661 N N . SER A 1 209 ? -9.590 -28.333 -54.441 1.00 32.59 209 SER A N 1
ATOM 1662 C CA . SER A 1 209 ? -9.051 -29.553 -53.819 1.00 32.59 209 SER A CA 1
ATOM 1663 C C . SER A 1 209 ? -7.732 -29.950 -54.498 1.00 32.59 209 SER A C 1
ATOM 1665 O O . SER A 1 209 ? -7.629 -29.897 -55.713 1.00 32.59 209 SER A O 1
ATOM 1667 N N . THR A 1 210 ? -6.781 -30.422 -53.689 1.00 31.59 210 THR A N 1
ATOM 1668 C CA . THR A 1 210 ? -5.828 -31.522 -53.946 1.00 31.59 210 THR A CA 1
ATOM 1669 C C . THR A 1 210 ? -5.303 -31.785 -55.363 1.00 31.59 210 THR A C 1
ATOM 1671 O O . THR A 1 210 ? -6.003 -32.380 -56.174 1.00 31.59 210 THR A O 1
ATOM 1674 N N . GLU A 1 211 ? -3.980 -31.679 -55.520 1.00 33.28 211 GLU A N 1
ATOM 1675 C CA . GLU A 1 211 ? -3.221 -32.648 -56.316 1.00 33.28 211 GLU A CA 1
ATOM 1676 C C . GLU A 1 211 ? -1.932 -33.075 -55.597 1.00 33.28 211 GLU A C 1
ATOM 1678 O O . GLU A 1 211 ? -1.009 -32.306 -55.339 1.00 33.28 211 GLU A O 1
ATOM 1683 N N . LYS A 1 212 ? -1.914 -34.356 -55.216 1.00 39.91 212 LYS A N 1
ATOM 1684 C CA . LYS A 1 212 ? -0.745 -35.106 -54.758 1.00 39.91 212 LYS A CA 1
ATOM 1685 C C . LYS A 1 212 ? -0.110 -35.765 -55.979 1.00 39.91 212 LYS A C 1
ATOM 1687 O O . LYS A 1 212 ? -0.766 -36.602 -56.592 1.00 39.91 212 LYS A O 1
ATOM 1692 N N . LYS A 1 213 ? 1.182 -35.515 -56.198 1.00 32.47 213 LYS A N 1
ATOM 1693 C CA . LYS A 1 213 ? 2.274 -36.468 -56.527 1.00 32.47 213 LYS A CA 1
ATOM 1694 C C . LYS A 1 213 ? 3.477 -35.608 -56.960 1.00 32.47 213 LYS A C 1
ATOM 1696 O O . LYS A 1 213 ? 3.314 -34.661 -57.702 1.00 32.47 213 LYS A O 1
ATOM 1701 N N . THR A 1 214 ? 4.711 -35.816 -56.510 1.00 30.23 214 THR A N 1
ATOM 1702 C CA . THR A 1 214 ? 5.388 -37.097 -56.295 1.00 30.23 214 THR A CA 1
ATOM 1703 C C . THR A 1 214 ? 6.585 -36.891 -55.357 1.00 30.23 214 THR A C 1
ATOM 1705 O O . THR A 1 214 ? 7.275 -35.879 -55.436 1.00 30.23 214 THR A O 1
ATOM 1708 N N . LYS A 1 215 ? 6.857 -37.867 -54.481 1.00 41.12 215 LYS A N 1
ATOM 1709 C CA . LYS A 1 215 ? 8.073 -37.928 -53.657 1.00 41.12 215 LYS A CA 1
ATOM 1710 C C . LYS A 1 215 ? 9.333 -37.856 -54.535 1.00 41.12 215 LYS A C 1
ATOM 1712 O O . LYS A 1 215 ? 9.538 -38.731 -55.370 1.00 41.12 215 LYS A O 1
ATOM 1717 N N . ARG A 1 216 ? 10.233 -36.919 -54.227 1.00 33.06 216 ARG A N 1
ATOM 1718 C CA . ARG A 1 216 ? 11.682 -37.162 -54.261 1.00 33.06 216 ARG A CA 1
ATOM 1719 C C . ARG A 1 216 ? 12.191 -37.095 -52.825 1.00 33.06 216 ARG A C 1
ATOM 1721 O O . ARG A 1 216 ? 12.396 -36.029 -52.263 1.00 33.06 216 ARG A O 1
ATOM 1728 N N . SER A 1 217 ? 12.304 -38.262 -52.205 1.00 46.66 217 SER A N 1
ATOM 1729 C CA . SER A 1 217 ? 13.134 -38.465 -51.021 1.00 46.66 217 SER A CA 1
ATOM 1730 C C . SER A 1 217 ? 14.599 -38.432 -51.461 1.00 46.66 217 SER A C 1
ATOM 1732 O O . SER A 1 217 ? 15.014 -39.288 -52.238 1.00 46.66 217 SER A O 1
ATOM 1734 N N . GLY A 1 218 ? 15.337 -37.434 -50.978 1.00 46.41 218 GLY A N 1
ATOM 1735 C CA . GLY A 1 218 ? 16.709 -37.095 -51.367 1.00 46.41 218 GLY A CA 1
ATOM 1736 C C . GLY A 1 218 ? 16.730 -35.602 -51.676 1.00 46.41 218 GLY A C 1
ATOM 1737 O O . GLY A 1 218 ? 16.410 -35.196 -52.782 1.00 46.41 218 GLY A O 1
ATOM 1738 N N . ASP A 1 219 ? 16.888 -34.730 -50.689 1.00 47.47 219 ASP A N 1
ATOM 1739 C CA . ASP A 1 219 ? 18.168 -34.510 -50.027 1.00 47.47 219 ASP A CA 1
ATOM 1740 C C . ASP A 1 219 ? 17.900 -33.852 -48.660 1.00 47.47 219 ASP A C 1
ATOM 1742 O O . ASP A 1 219 ? 17.115 -32.907 -48.577 1.00 47.47 219 ASP A O 1
ATOM 1746 N N . LYS A 1 220 ? 18.537 -34.297 -47.569 1.00 61.94 220 LYS A N 1
ATOM 1747 C CA . LYS A 1 220 ? 18.492 -33.592 -46.264 1.00 61.94 220 LYS A CA 1
ATOM 1748 C C . LYS A 1 220 ? 19.355 -32.320 -46.314 1.00 61.94 220 LYS A C 1
ATOM 1750 O O . LYS A 1 220 ? 20.110 -32.029 -45.386 1.00 61.94 220 LYS A O 1
ATOM 1755 N N . ARG A 1 221 ? 19.302 -31.587 -47.425 1.00 65.56 221 ARG A N 1
ATOM 1756 C CA . ARG A 1 221 ? 20.120 -30.407 -47.669 1.00 65.56 221 ARG A CA 1
ATOM 1757 C C . ARG A 1 221 ? 19.524 -29.252 -46.878 1.00 65.56 221 ARG A C 1
ATOM 1759 O O . ARG A 1 221 ? 18.326 -28.999 -46.951 1.00 65.56 221 ARG A O 1
ATOM 1766 N N . GLY A 1 222 ? 20.351 -28.599 -46.068 1.00 80.94 222 GLY A N 1
ATOM 1767 C CA . GLY A 1 222 ? 19.903 -27.458 -45.279 1.00 80.94 222 GLY A CA 1
ATOM 1768 C C . GLY A 1 222 ? 19.431 -26.321 -46.185 1.00 80.94 222 GLY A C 1
ATOM 1769 O O . GLY A 1 222 ? 20.059 -26.043 -47.207 1.00 80.94 222 GLY A O 1
ATOM 1770 N N . CYS A 1 223 ? 18.358 -25.640 -45.794 1.00 85.75 223 CYS A N 1
ATOM 1771 C CA . CYS A 1 223 ? 17.886 -24.420 -46.441 1.00 85.75 223 CYS A CA 1
ATOM 1772 C C . CYS A 1 223 ? 18.163 -23.199 -45.560 1.00 85.75 223 CYS A C 1
ATOM 1774 O O . CYS A 1 223 ? 18.434 -23.329 -44.365 1.00 85.75 223 CYS A O 1
ATOM 1776 N N . ARG A 1 224 ? 18.120 -22.004 -46.154 1.00 88.94 224 ARG A N 1
ATOM 1777 C CA . ARG A 1 224 ? 18.050 -20.741 -45.405 1.00 88.94 224 ARG A CA 1
ATOM 1778 C C . ARG A 1 224 ? 16.695 -20.619 -44.710 1.00 88.94 224 ARG A C 1
ATOM 1780 O O . ARG A 1 224 ? 15.756 -21.309 -45.098 1.00 88.94 224 ARG A O 1
ATOM 1787 N N . ILE A 1 225 ? 16.617 -19.774 -43.683 1.00 89.25 225 ILE A N 1
ATOM 1788 C CA . ILE A 1 225 ? 15.355 -19.526 -42.986 1.00 89.25 225 ILE A CA 1
ATOM 1789 C C . ILE A 1 225 ? 14.356 -18.930 -43.990 1.00 89.25 225 ILE A C 1
ATOM 1791 O O . ILE A 1 225 ? 14.708 -17.954 -44.655 1.00 89.25 225 ILE A O 1
ATOM 1795 N N . PRO A 1 226 ? 13.165 -19.529 -44.167 1.00 88.38 226 PRO A N 1
ATOM 1796 C CA . PRO A 1 226 ? 12.132 -18.963 -45.029 1.00 88.38 226 PRO A CA 1
ATOM 1797 C C . PRO A 1 226 ? 11.648 -17.602 -44.516 1.00 88.38 226 PRO A C 1
ATOM 1799 O O . PRO A 1 226 ? 11.610 -17.373 -43.306 1.00 88.38 226 PRO A O 1
ATOM 1802 N N . GLU A 1 227 ? 11.252 -16.710 -45.424 1.00 78.62 227 GLU A N 1
ATOM 1803 C CA . GLU A 1 227 ? 10.745 -15.378 -45.065 1.00 78.62 227 GLU A CA 1
ATOM 1804 C C . GLU A 1 227 ? 9.432 -15.458 -44.268 1.00 78.62 227 GLU A C 1
ATOM 1806 O O . GLU A 1 227 ? 9.285 -14.753 -43.265 1.00 78.62 227 GLU A O 1
ATOM 1811 N N . ASP A 1 228 ? 8.584 -16.427 -44.624 1.00 87.19 228 ASP A N 1
ATOM 1812 C CA . ASP A 1 228 ? 7.292 -16.739 -43.993 1.00 87.19 228 ASP A CA 1
ATOM 1813 C C . ASP A 1 228 ? 7.397 -17.775 -42.858 1.00 87.19 228 ASP A C 1
ATOM 1815 O O . ASP A 1 228 ? 6.415 -18.411 -42.478 1.00 87.19 228 ASP A O 1
ATOM 1819 N N . PHE A 1 229 ? 8.601 -18.042 -42.343 1.00 88.38 229 PHE A N 1
ATOM 1820 C CA . PHE A 1 229 ? 8.760 -19.007 -41.257 1.00 88.38 229 PHE A CA 1
ATOM 1821 C C . PHE A 1 229 ? 8.124 -18.484 -39.965 1.00 88.38 229 PHE A C 1
ATOM 1823 O O . PHE A 1 229 ? 8.570 -17.472 -39.430 1.00 88.38 229 PHE A O 1
ATOM 1830 N N . GLU A 1 230 ? 7.167 -19.233 -39.418 1.00 88.69 230 GLU A N 1
ATOM 1831 C CA . GLU A 1 230 ? 6.570 -18.988 -38.105 1.00 88.69 230 GLU A CA 1
ATOM 1832 C C . GLU A 1 230 ? 6.898 -20.141 -37.145 1.00 88.69 230 GLU A C 1
ATOM 1834 O O . GLU A 1 230 ? 6.556 -21.296 -37.423 1.00 88.69 230 GLU A O 1
ATOM 1839 N N . PRO A 1 231 ? 7.558 -19.880 -36.003 1.00 89.62 231 PRO A N 1
ATOM 1840 C CA . PRO A 1 231 ? 7.858 -20.924 -35.046 1.00 89.62 231 PRO A CA 1
ATOM 1841 C C . PRO A 1 231 ? 6.668 -21.204 -34.129 1.00 89.62 231 PRO A C 1
ATOM 1843 O O . PRO A 1 231 ? 5.864 -20.334 -33.805 1.00 89.62 231 PRO A O 1
ATOM 1846 N N . ASN A 1 232 ? 6.641 -22.405 -33.559 1.00 90.06 232 ASN A N 1
ATOM 1847 C CA . ASN A 1 232 ? 5.817 -22.691 -32.388 1.00 90.06 232 ASN A CA 1
ATOM 1848 C C . ASN A 1 232 ? 6.224 -21.821 -31.173 1.00 90.06 232 ASN A C 1
ATOM 1850 O O . ASN A 1 232 ? 7.112 -22.182 -30.391 1.00 90.06 232 ASN A O 1
ATOM 1854 N N . LEU A 1 233 ? 5.539 -20.687 -31.002 1.00 88.19 233 LEU A N 1
ATOM 1855 C CA . LEU A 1 233 ? 5.690 -19.776 -29.863 1.00 88.19 233 LEU A CA 1
ATOM 1856 C C . LEU A 1 233 ? 5.194 -20.392 -28.550 1.00 88.19 233 LEU A C 1
ATOM 1858 O O . LEU A 1 233 ? 5.723 -20.075 -27.487 1.00 88.19 233 LEU A O 1
ATOM 1862 N N . LYS A 1 234 ? 4.231 -21.323 -28.608 1.00 86.81 234 LYS A N 1
ATOM 1863 C CA . LYS A 1 234 ? 3.699 -22.000 -27.417 1.00 86.81 234 LYS A CA 1
ATOM 1864 C C . LYS A 1 234 ? 4.791 -22.759 -26.669 1.00 86.81 234 LYS A C 1
ATOM 1866 O O . LYS A 1 234 ? 4.827 -22.713 -25.450 1.00 86.81 234 LYS A O 1
ATOM 1871 N N . TYR A 1 235 ? 5.756 -23.335 -27.388 1.00 85.94 235 TYR A N 1
ATOM 1872 C CA . TYR A 1 235 ? 6.926 -23.959 -26.768 1.00 85.94 235 TYR A CA 1
ATOM 1873 C C . TYR A 1 235 ? 7.758 -22.974 -25.928 1.00 85.94 235 TYR A C 1
ATOM 1875 O O . TYR A 1 235 ? 8.236 -23.332 -24.856 1.00 85.94 235 TYR A O 1
ATOM 1883 N N . ALA A 1 236 ? 7.931 -21.730 -26.384 1.00 85.31 236 ALA A N 1
ATOM 1884 C CA . ALA A 1 236 ? 8.643 -20.705 -25.621 1.00 85.31 236 ALA A CA 1
ATOM 1885 C C . ALA A 1 236 ? 7.844 -20.264 -24.384 1.00 85.31 236 ALA A C 1
ATOM 1887 O O . ALA A 1 236 ? 8.413 -20.117 -23.300 1.00 85.31 236 ALA A O 1
ATOM 1888 N N . ILE A 1 237 ? 6.523 -20.142 -24.532 1.00 86.56 237 ILE A N 1
ATOM 1889 C CA . ILE A 1 237 ? 5.606 -19.810 -23.435 1.00 86.56 237 ILE A CA 1
ATOM 1890 C C . ILE A 1 237 ? 5.614 -20.909 -22.366 1.00 86.56 237 ILE A C 1
ATOM 1892 O O . ILE A 1 237 ? 5.830 -20.622 -21.191 1.00 86.56 237 ILE A O 1
ATOM 1896 N N . ASP A 1 238 ? 5.506 -22.176 -22.774 1.00 86.75 238 ASP A N 1
ATOM 1897 C CA . ASP A 1 238 ? 5.555 -23.342 -21.883 1.00 86.75 238 ASP A CA 1
ATOM 1898 C C . ASP A 1 238 ? 6.901 -23.448 -21.136 1.00 86.75 238 ASP A C 1
ATOM 1900 O O . ASP A 1 238 ? 6.987 -24.048 -20.063 1.00 86.75 238 ASP A O 1
ATOM 1904 N N . LYS A 1 239 ? 7.975 -22.852 -21.676 1.00 83.25 239 LYS A N 1
ATOM 1905 C CA . LYS A 1 239 ? 9.284 -22.758 -21.009 1.00 83.25 239 LYS A CA 1
ATOM 1906 C C . LYS A 1 239 ? 9.414 -21.568 -20.051 1.00 83.25 239 LYS A C 1
ATOM 1908 O O . LYS A 1 239 ? 10.404 -21.524 -19.321 1.00 83.25 239 LYS A O 1
ATOM 1913 N N . GLY A 1 240 ? 8.436 -20.661 -19.994 1.00 81.38 240 GLY A N 1
ATOM 1914 C CA . GLY A 1 240 ? 8.365 -19.565 -19.018 1.00 81.38 240 GLY A CA 1
ATOM 1915 C C . GLY A 1 240 ? 8.596 -18.156 -19.581 1.00 81.38 240 GLY A C 1
ATOM 1916 O O . GLY A 1 240 ? 8.878 -17.228 -18.810 1.00 81.38 240 GLY A O 1
ATOM 1917 N N . LEU A 1 241 ? 8.513 -17.982 -20.902 1.00 83.00 241 LEU A N 1
ATOM 1918 C CA . LEU A 1 241 ? 8.468 -16.660 -21.538 1.00 83.00 241 LEU A CA 1
ATOM 1919 C C . LEU A 1 241 ? 7.020 -16.146 -21.581 1.00 83.00 241 LEU A C 1
ATOM 1921 O O . LEU A 1 241 ? 6.082 -16.928 -21.729 1.00 83.00 241 LEU A O 1
ATOM 1925 N N . THR A 1 242 ? 6.816 -14.836 -21.447 1.00 84.38 242 THR A N 1
ATOM 1926 C CA . THR A 1 242 ? 5.515 -14.231 -21.779 1.00 84.38 242 THR A CA 1
ATOM 1927 C C . THR A 1 242 ? 5.295 -14.253 -23.294 1.00 84.38 242 THR A C 1
ATOM 1929 O O . THR A 1 242 ? 6.219 -14.519 -24.065 1.00 84.38 242 THR A O 1
ATOM 1932 N N . HIS A 1 243 ? 4.068 -13.978 -23.742 1.00 81.50 243 HIS A N 1
ATOM 1933 C CA . HIS A 1 243 ? 3.763 -13.930 -25.172 1.00 81.50 243 HIS A CA 1
ATOM 1934 C C . HIS A 1 243 ? 4.632 -12.892 -25.910 1.00 81.50 243 HIS A C 1
ATOM 1936 O O . HIS A 1 243 ? 5.268 -13.225 -26.908 1.00 81.50 243 HIS A O 1
ATOM 1942 N N . ASP A 1 244 ? 4.764 -11.689 -25.349 1.00 77.94 244 ASP A N 1
ATOM 1943 C CA . ASP A 1 244 ? 5.575 -10.605 -25.923 1.00 77.94 244 ASP A CA 1
ATOM 1944 C C . ASP A 1 244 ? 7.079 -10.921 -25.904 1.00 77.94 244 ASP A C 1
ATOM 1946 O O . ASP A 1 244 ? 7.808 -10.618 -26.853 1.00 77.94 244 ASP A O 1
ATOM 1950 N N . GLU A 1 245 ? 7.559 -11.587 -24.846 1.00 82.94 245 GLU A N 1
ATOM 1951 C CA . GLU A 1 245 ? 8.945 -12.060 -24.767 1.00 82.94 245 GLU A CA 1
ATOM 1952 C C . GLU A 1 245 ? 9.225 -13.143 -25.822 1.00 82.94 245 GLU A C 1
ATOM 1954 O O . GLU A 1 245 ? 10.297 -13.151 -26.427 1.00 82.94 245 GLU A O 1
ATOM 1959 N N . ALA A 1 246 ? 8.273 -14.049 -26.068 1.00 86.75 246 ALA A N 1
ATOM 1960 C CA . ALA A 1 246 ? 8.401 -15.083 -27.090 1.00 86.75 246 ALA A CA 1
ATOM 1961 C C . ALA A 1 246 ? 8.453 -14.483 -28.506 1.00 86.75 246 ALA A C 1
ATOM 1963 O O . ALA A 1 246 ? 9.257 -14.939 -29.321 1.00 86.75 246 ALA A O 1
ATOM 1964 N N . LEU A 1 247 ? 7.659 -13.440 -28.778 1.00 87.31 247 LEU A N 1
ATOM 1965 C CA . LEU A 1 247 ? 7.711 -12.681 -30.033 1.00 87.31 247 LEU A CA 1
ATOM 1966 C C . LEU A 1 247 ? 9.058 -11.969 -30.203 1.00 87.31 247 LEU A C 1
ATOM 1968 O O . LEU A 1 247 ? 9.714 -12.121 -31.232 1.00 87.31 247 LEU A O 1
ATOM 1972 N N . SER A 1 248 ? 9.529 -11.285 -29.161 1.00 85.75 248 SER A N 1
ATOM 1973 C CA . SER A 1 248 ? 10.832 -10.606 -29.175 1.00 85.75 248 SER A CA 1
ATOM 1974 C C . SER A 1 248 ? 11.997 -11.586 -29.383 1.00 85.75 248 SER A C 1
ATOM 1976 O O . SER A 1 248 ? 12.944 -11.313 -30.123 1.00 85.75 248 SER A O 1
ATOM 1978 N N . GLU A 1 249 ? 11.952 -12.765 -28.754 1.00 87.12 249 GLU A N 1
ATOM 1979 C CA . GLU A 1 249 ? 12.957 -13.813 -28.968 1.00 87.12 249 GLU A CA 1
ATOM 1980 C C . GLU A 1 249 ? 12.885 -14.403 -30.376 1.00 87.12 249 GLU A C 1
ATOM 1982 O O . GLU A 1 249 ? 13.926 -14.752 -30.942 1.00 87.12 249 GLU A O 1
ATOM 1987 N N . PHE A 1 250 ? 11.689 -14.475 -30.960 1.00 90.38 250 PHE A N 1
ATOM 1988 C CA . PHE A 1 250 ? 11.521 -14.881 -32.345 1.00 90.38 250 PHE A CA 1
ATOM 1989 C C . PHE A 1 250 ? 12.116 -13.856 -33.318 1.00 90.38 250 PHE A C 1
ATOM 1991 O O . PHE A 1 250 ? 12.862 -14.242 -34.219 1.00 90.38 250 PHE A O 1
ATOM 1998 N N . GLU A 1 251 ? 11.908 -12.558 -33.101 1.00 87.62 251 GLU A N 1
ATOM 1999 C CA . GLU A 1 251 ? 12.560 -11.515 -33.902 1.00 87.62 251 GLU A CA 1
ATOM 2000 C C . GLU A 1 251 ? 14.088 -11.614 -33.826 1.00 87.62 251 GLU A C 1
ATOM 2002 O O . GLU A 1 251 ? 14.780 -11.566 -34.845 1.00 87.62 251 GLU A O 1
ATOM 2007 N N . ARG A 1 252 ? 14.640 -11.833 -32.625 1.00 86.69 252 ARG A N 1
ATOM 2008 C CA . ARG A 1 252 ? 16.089 -12.018 -32.429 1.00 86.69 252 ARG A CA 1
ATOM 2009 C C . ARG A 1 252 ? 16.602 -13.270 -33.134 1.00 86.69 252 ARG A C 1
ATOM 2011 O O . ARG A 1 252 ? 17.674 -13.223 -33.736 1.00 86.69 252 ARG A O 1
ATOM 2018 N N . PHE A 1 253 ? 15.839 -14.360 -33.098 1.00 90.56 253 PHE A N 1
ATOM 2019 C CA . PHE A 1 253 ? 16.139 -15.585 -33.834 1.00 90.56 253 PHE A CA 1
ATOM 2020 C C . PHE A 1 253 ? 16.154 -15.344 -35.347 1.00 90.56 253 PHE A C 1
ATOM 2022 O O . PHE A 1 253 ? 17.129 -15.701 -36.012 1.00 90.56 253 PHE A O 1
ATOM 2029 N N . LYS A 1 254 ? 15.115 -14.696 -35.888 1.00 89.81 254 LYS A N 1
ATOM 2030 C CA . LYS A 1 254 ? 14.998 -14.398 -37.321 1.00 89.81 254 LYS A CA 1
ATOM 2031 C C . LYS A 1 254 ? 16.156 -13.507 -37.777 1.00 89.81 254 LYS A C 1
ATOM 2033 O O . LYS A 1 254 ? 16.879 -13.868 -38.703 1.00 89.81 254 LYS A O 1
ATOM 2038 N N . ASN A 1 255 ? 16.421 -12.423 -37.048 1.00 87.38 255 ASN A N 1
ATOM 2039 C CA . ASN A 1 255 ? 17.522 -11.501 -37.330 1.00 87.38 255 ASN A CA 1
ATOM 2040 C C . ASN A 1 255 ? 18.892 -12.190 -37.277 1.00 87.38 255 ASN A C 1
ATOM 2042 O O . ASN A 1 255 ? 19.723 -11.978 -38.160 1.00 87.38 255 ASN A O 1
ATOM 2046 N N . PHE A 1 256 ? 19.129 -13.052 -36.283 1.00 87.69 256 PHE A N 1
ATOM 2047 C CA . PHE A 1 256 ? 20.387 -13.786 -36.157 1.00 87.69 256 PHE A CA 1
ATOM 2048 C C . PHE A 1 256 ? 20.642 -14.700 -37.360 1.00 87.69 256 PHE A C 1
ATOM 2050 O O . PHE A 1 256 ? 21.744 -14.710 -37.908 1.00 87.69 256 PHE A O 1
ATOM 2057 N N . TRP A 1 257 ? 19.635 -15.459 -37.794 1.00 89.81 257 TRP A N 1
ATOM 2058 C CA . TRP A 1 257 ? 19.795 -16.420 -38.886 1.00 89.81 257 TRP A CA 1
ATOM 2059 C C . TRP A 1 257 ? 19.771 -15.790 -40.279 1.00 89.81 257 TRP A C 1
ATOM 2061 O O . TRP A 1 257 ? 20.427 -16.320 -41.178 1.00 89.81 257 TRP A O 1
ATOM 2071 N N . ILE A 1 258 ? 19.102 -14.645 -40.446 1.00 87.31 258 ILE A N 1
ATOM 2072 C CA . ILE A 1 258 ? 19.215 -13.813 -41.653 1.00 87.31 258 ILE A CA 1
ATOM 2073 C C . ILE A 1 258 ? 20.632 -13.237 -41.764 1.00 87.31 258 ILE A C 1
ATOM 2075 O O . ILE A 1 258 ? 21.257 -13.341 -42.818 1.00 87.31 258 ILE A O 1
ATOM 2079 N N . ALA A 1 259 ? 21.169 -12.683 -40.672 1.00 86.06 259 ALA A N 1
ATOM 2080 C CA . ALA A 1 259 ? 22.497 -12.071 -40.664 1.00 86.06 259 ALA A CA 1
ATOM 2081 C C . ALA A 1 259 ? 23.644 -13.092 -40.774 1.00 86.06 259 ALA A C 1
ATOM 2083 O O . ALA A 1 259 ? 24.739 -12.753 -41.226 1.00 86.06 259 ALA A O 1
ATOM 2084 N N . LYS A 1 260 ? 23.430 -14.346 -40.353 1.00 88.94 260 LYS A N 1
ATOM 2085 C CA . LYS A 1 260 ? 24.474 -15.376 -40.362 1.00 88.94 260 LYS A CA 1
ATOM 2086 C C . LYS A 1 260 ? 24.852 -15.763 -41.790 1.00 88.94 260 LYS A C 1
ATOM 2088 O O . LYS A 1 260 ? 24.000 -16.078 -42.614 1.00 88.94 260 LYS A O 1
ATOM 2093 N N . THR A 1 261 ? 26.142 -15.812 -42.094 1.00 83.25 261 THR A N 1
ATOM 2094 C CA . THR A 1 261 ? 26.663 -16.214 -43.409 1.00 83.25 261 THR A CA 1
ATOM 2095 C C . THR A 1 261 ? 27.500 -17.494 -43.307 1.00 83.25 261 THR A C 1
ATOM 2097 O O . THR A 1 261 ? 27.853 -17.941 -42.216 1.00 83.25 261 THR A O 1
ATOM 2100 N N . GLY A 1 262 ? 27.773 -18.138 -44.445 1.00 83.94 262 GLY A N 1
ATOM 2101 C CA . GLY A 1 262 ? 28.600 -19.348 -44.508 1.00 83.94 262 GLY A CA 1
ATOM 2102 C C . GLY A 1 262 ? 27.856 -20.672 -44.283 1.00 83.94 262 GLY A C 1
ATOM 2103 O O . GLY A 1 262 ? 26.625 -20.741 -44.302 1.00 83.94 262 GLY A O 1
ATOM 2104 N N . LYS A 1 263 ? 28.636 -21.749 -44.105 1.00 78.75 263 LYS A N 1
ATOM 2105 C CA . LYS A 1 263 ? 28.174 -23.153 -44.086 1.00 78.75 263 LYS A CA 1
ATOM 2106 C C . LYS A 1 263 ? 27.105 -23.428 -43.022 1.00 78.75 263 LYS A C 1
ATOM 2108 O O . LYS A 1 263 ? 26.164 -24.174 -43.277 1.00 78.75 263 LYS A O 1
ATOM 2113 N N . ASP A 1 264 ? 27.209 -22.780 -41.864 1.00 82.38 264 ASP A N 1
ATOM 2114 C CA . ASP A 1 264 ? 26.305 -23.017 -40.735 1.00 82.38 264 ASP A CA 1
ATOM 2115 C C . ASP A 1 264 ? 24.961 -22.312 -40.845 1.00 82.38 264 ASP A C 1
ATOM 2117 O O . ASP A 1 264 ? 24.090 -22.569 -40.015 1.00 82.38 264 ASP A O 1
ATOM 2121 N N . ALA A 1 265 ? 24.785 -21.428 -41.824 1.00 85.94 265 ALA A N 1
ATOM 2122 C CA . ALA A 1 265 ? 23.596 -20.598 -41.946 1.00 85.94 265 ALA A CA 1
ATOM 2123 C C . ALA A 1 265 ? 22.412 -21.302 -42.633 1.00 85.94 265 ALA A C 1
ATOM 2125 O O . ALA A 1 265 ? 21.328 -20.734 -42.746 1.00 85.94 265 ALA A O 1
ATOM 2126 N N . THR A 1 266 ? 22.617 -22.544 -43.077 1.00 89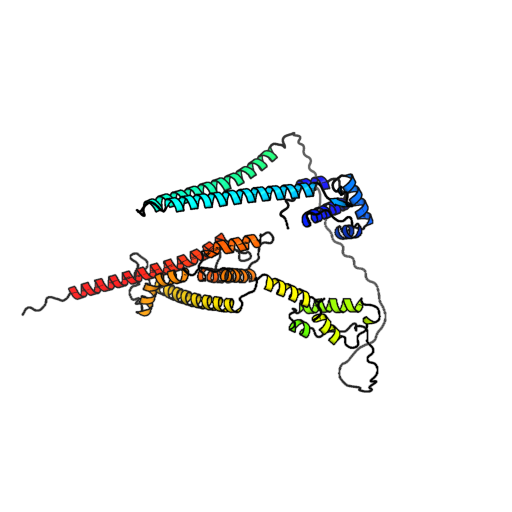.81 266 THR A N 1
ATOM 2127 C CA . THR A 1 266 ? 21.559 -23.411 -43.599 1.00 89.81 266 THR A CA 1
ATOM 2128 C C . THR A 1 266 ? 21.222 -24.506 -42.589 1.00 89.81 266 THR A C 1
ATOM 2130 O O . THR A 1 266 ? 22.115 -25.048 -41.928 1.00 89.81 266 THR A O 1
ATOM 2133 N N . LYS A 1 267 ? 19.932 -24.816 -42.431 1.00 89.50 267 LYS A N 1
ATOM 2134 C CA . LYS A 1 267 ? 19.424 -25.833 -41.499 1.00 89.50 267 LYS A CA 1
ATOM 2135 C C . LYS A 1 267 ? 18.407 -26.728 -42.183 1.00 89.50 267 LYS A C 1
ATOM 2137 O O . LYS A 1 267 ? 17.674 -26.294 -43.062 1.00 89.50 267 LYS A O 1
ATOM 2142 N N . THR A 1 268 ? 18.400 -27.998 -41.795 1.00 89.50 268 THR A N 1
ATOM 2143 C CA . THR A 1 268 ? 17.449 -28.993 -42.311 1.00 89.50 268 THR A CA 1
ATOM 2144 C C . THR A 1 268 ? 16.095 -28.889 -41.606 1.00 89.50 268 THR A C 1
ATOM 2146 O O . THR A 1 268 ? 15.076 -29.216 -42.201 1.00 89.50 268 THR A O 1
ATOM 2149 N N . ASP A 1 269 ? 16.081 -28.417 -40.355 1.00 88.69 269 ASP A N 1
ATOM 2150 C CA . ASP A 1 269 ? 14.872 -28.246 -39.549 1.00 88.69 269 ASP A CA 1
ATOM 2151 C C . ASP A 1 269 ? 14.948 -26.931 -38.757 1.00 88.69 269 ASP A C 1
ATOM 2153 O O . ASP A 1 269 ? 15.678 -26.800 -37.766 1.00 88.69 269 ASP A O 1
ATOM 2157 N N . TRP A 1 270 ? 14.207 -25.930 -39.229 1.00 89.56 270 TRP A N 1
ATOM 2158 C CA . TRP A 1 270 ? 14.140 -24.608 -38.608 1.00 89.56 270 TRP A CA 1
ATOM 2159 C C . TRP A 1 270 ? 13.342 -24.606 -37.302 1.00 89.56 270 TRP A C 1
ATOM 2161 O O . TRP A 1 270 ? 13.681 -23.851 -36.391 1.00 89.56 270 TRP A O 1
ATOM 2171 N N . GLN A 1 271 ? 12.366 -25.505 -37.155 1.00 89.38 271 GLN A N 1
ATOM 2172 C CA . GLN A 1 271 ? 11.560 -25.627 -35.942 1.00 89.38 271 GLN A CA 1
ATOM 2173 C C . GLN A 1 271 ? 12.381 -26.223 -34.792 1.00 89.38 271 GLN A C 1
ATOM 2175 O O . GLN A 1 271 ? 12.349 -25.719 -33.669 1.00 89.38 271 GLN A O 1
ATOM 2180 N N . LEU A 1 272 ? 13.188 -27.247 -35.078 1.00 87.19 272 LEU A N 1
ATOM 2181 C CA . LEU A 1 272 ? 14.132 -27.808 -34.111 1.00 87.19 272 LEU A CA 1
ATOM 2182 C C . LEU A 1 272 ? 15.248 -26.811 -33.766 1.00 87.19 272 LEU A C 1
ATOM 2184 O O . LEU A 1 272 ? 15.673 -26.716 -32.614 1.00 87.19 272 LEU A O 1
ATOM 2188 N N . THR A 1 273 ? 15.691 -26.020 -34.748 1.00 90.25 273 THR A N 1
ATOM 2189 C CA . THR A 1 273 ? 16.661 -24.936 -34.523 1.00 90.25 273 THR A CA 1
ATOM 2190 C C . THR A 1 273 ? 16.084 -23.862 -33.594 1.00 90.25 273 THR A C 1
ATOM 2192 O O . THR A 1 273 ? 16.797 -23.379 -32.715 1.00 90.25 273 THR A O 1
ATOM 2195 N N . TRP A 1 274 ? 14.793 -23.539 -33.725 1.00 88.69 274 TRP A N 1
ATOM 2196 C CA . TRP A 1 274 ? 14.071 -22.663 -32.801 1.00 88.69 274 TRP A CA 1
ATOM 2197 C C . TRP A 1 274 ? 13.986 -23.247 -31.385 1.00 88.69 274 TRP A C 1
ATOM 2199 O O . TRP A 1 274 ? 14.295 -22.553 -30.420 1.00 88.69 274 TRP A O 1
ATOM 2209 N N . TYR A 1 275 ? 13.652 -24.531 -31.228 1.00 90.31 275 TYR A N 1
ATOM 2210 C CA . TYR A 1 275 ? 13.618 -25.157 -29.900 1.00 90.31 275 TYR A CA 1
ATOM 2211 C C . TYR A 1 275 ? 14.976 -25.111 -29.205 1.00 90.31 275 TYR A C 1
ATOM 2213 O O . TYR A 1 275 ? 15.048 -24.718 -28.040 1.00 90.31 275 TYR A O 1
ATOM 2221 N N . ASN A 1 276 ? 16.043 -25.428 -29.943 1.00 88.31 276 ASN A N 1
ATOM 2222 C CA . ASN A 1 276 ? 17.410 -25.346 -29.441 1.00 88.31 276 ASN A CA 1
ATOM 2223 C C . ASN A 1 276 ? 17.797 -23.907 -29.079 1.00 88.31 276 ASN A C 1
ATOM 2225 O O . ASN A 1 276 ? 18.458 -23.705 -28.064 1.00 88.31 276 ASN A O 1
ATOM 2229 N N . TRP A 1 277 ? 17.361 -22.914 -29.862 1.00 89.19 277 TRP A N 1
ATOM 2230 C CA . TRP A 1 277 ? 17.574 -21.493 -29.577 1.00 89.19 277 TRP A CA 1
ATOM 2231 C C . TRP A 1 277 ? 16.915 -21.063 -28.265 1.00 89.19 277 TRP A C 1
ATOM 2233 O O . TRP A 1 277 ? 17.587 -20.490 -27.408 1.00 89.19 277 TRP A O 1
ATOM 2243 N N . VAL A 1 278 ? 15.638 -21.407 -28.074 1.00 86.12 278 VAL A N 1
ATOM 2244 C CA . VAL A 1 278 ? 14.876 -21.096 -26.852 1.00 86.12 278 VAL A CA 1
ATOM 2245 C C . VAL A 1 278 ? 15.529 -21.718 -25.616 1.00 86.12 278 VAL A C 1
ATOM 2247 O O . VAL A 1 278 ? 15.529 -21.112 -24.547 1.00 86.12 278 VAL A O 1
ATOM 2250 N N . THR A 1 279 ? 16.111 -22.913 -25.746 1.00 82.25 279 THR A N 1
ATOM 2251 C CA . THR A 1 279 ? 16.816 -23.594 -24.650 1.00 82.25 279 THR A CA 1
ATOM 2252 C C . THR A 1 279 ? 18.298 -23.239 -24.531 1.00 82.25 279 THR A C 1
ATOM 2254 O O . THR A 1 279 ? 18.945 -23.735 -23.613 1.00 82.25 279 THR A O 1
ATOM 2257 N N . SER A 1 280 ? 18.842 -22.428 -25.440 1.00 81.00 280 SER A N 1
ATOM 2258 C CA . SER A 1 280 ? 20.264 -22.083 -25.453 1.00 81.00 280 SER A CA 1
ATOM 2259 C C . SER A 1 280 ? 20.619 -21.030 -24.406 1.00 81.00 280 SER A C 1
ATOM 2261 O O . SER A 1 280 ? 19.793 -20.201 -24.017 1.00 81.00 280 SER A O 1
ATOM 2263 N N . ASP A 1 281 ? 21.897 -21.001 -24.031 1.00 71.00 281 ASP A N 1
ATOM 2264 C CA . ASP A 1 281 ? 22.441 -20.052 -23.053 1.00 71.00 281 ASP A CA 1
ATOM 2265 C C . ASP A 1 281 ? 22.472 -18.593 -23.551 1.00 71.00 281 ASP A C 1
ATOM 2267 O O . ASP A 1 281 ? 22.716 -17.664 -22.780 1.00 71.00 281 ASP A O 1
ATOM 2271 N N . TYR A 1 282 ? 22.194 -18.365 -24.837 1.00 64.50 282 TYR A N 1
ATOM 2272 C CA . TYR A 1 282 ? 22.210 -17.041 -25.466 1.00 64.50 282 TYR A CA 1
ATOM 2273 C C . TYR A 1 282 ? 20.863 -16.302 -25.368 1.00 64.50 282 TYR A C 1
ATOM 2275 O O . TYR A 1 282 ? 20.813 -15.074 -25.524 1.00 64.50 282 TYR A O 1
ATOM 2283 N N . GLY A 1 283 ? 19.775 -17.037 -25.116 1.00 66.44 283 GLY A N 1
ATOM 2284 C CA . GLY A 1 283 ? 18.406 -16.523 -25.136 1.00 66.44 283 GLY A CA 1
ATOM 2285 C C . GLY A 1 283 ? 17.987 -15.786 -23.861 1.00 66.44 283 GLY A C 1
ATOM 2286 O O . GLY A 1 283 ? 18.609 -15.888 -22.799 1.00 66.44 283 GLY A O 1
ATOM 2287 N N . THR A 1 284 ? 16.870 -15.060 -23.943 1.00 71.88 284 THR A N 1
ATOM 2288 C CA . THR A 1 284 ? 16.248 -14.389 -22.780 1.00 71.88 284 THR A CA 1
ATOM 2289 C C . THR A 1 284 ? 15.894 -15.379 -21.664 1.00 71.88 284 THR A C 1
ATOM 2291 O O . THR A 1 284 ? 15.998 -15.043 -20.482 1.00 71.88 284 THR A O 1
ATOM 2294 N N . LEU A 1 285 ? 15.608 -16.639 -22.013 1.00 72.06 285 LEU A N 1
ATOM 2295 C CA . LEU A 1 285 ? 15.372 -17.724 -21.060 1.00 72.06 285 LEU A CA 1
ATOM 2296 C C . LEU A 1 285 ? 16.576 -17.984 -20.138 1.00 72.06 285 LEU A C 1
ATOM 2298 O O . LEU A 1 285 ? 16.407 -18.138 -18.928 1.00 72.06 285 LEU A O 1
ATOM 2302 N N . ALA A 1 286 ? 17.793 -18.018 -20.685 1.00 74.31 286 ALA A N 1
ATOM 2303 C CA . ALA A 1 286 ? 19.008 -18.277 -19.918 1.00 74.31 286 ALA A CA 1
ATOM 2304 C C . ALA A 1 286 ? 19.333 -17.121 -18.968 1.00 74.31 286 ALA A C 1
ATOM 2306 O O . ALA A 1 286 ? 19.662 -17.344 -17.804 1.00 74.31 286 ALA A O 1
ATOM 2307 N N . LYS A 1 287 ? 19.126 -15.878 -19.420 1.00 75.12 287 LYS A N 1
ATOM 2308 C CA . LYS A 1 287 ? 19.248 -14.682 -18.572 1.00 75.12 287 LYS A CA 1
ATOM 2309 C C . LYS A 1 287 ? 18.233 -14.690 -17.430 1.00 75.12 287 LYS A C 1
ATOM 2311 O O . LYS A 1 287 ? 18.593 -14.380 -16.299 1.00 75.12 287 LYS A O 1
ATOM 2316 N N . LYS A 1 288 ? 16.986 -15.089 -17.705 1.00 73.19 288 LYS A N 1
ATOM 2317 C CA . LYS A 1 288 ? 15.913 -15.202 -16.706 1.00 73.19 288 LYS A CA 1
ATOM 2318 C C . LYS A 1 288 ? 16.212 -16.308 -15.692 1.00 73.19 288 LYS A C 1
ATOM 2320 O O . LYS A 1 288 ? 16.100 -16.070 -14.496 1.00 73.19 288 LYS A O 1
ATOM 2325 N N . LYS A 1 289 ? 16.692 -17.472 -16.143 1.00 75.94 289 LYS A N 1
ATOM 2326 C CA . LYS A 1 289 ? 17.152 -18.561 -15.263 1.00 75.94 289 LYS A CA 1
ATOM 2327 C C . LYS A 1 289 ? 18.355 -18.153 -14.414 1.00 75.94 289 LYS A C 1
ATOM 2329 O O . LYS A 1 289 ? 18.344 -18.400 -13.218 1.00 75.94 289 LYS A O 1
ATOM 2334 N N . ALA A 1 290 ? 19.354 -17.487 -14.989 1.00 75.25 290 ALA A N 1
ATOM 2335 C CA . ALA A 1 290 ? 20.523 -17.006 -14.252 1.00 75.25 290 ALA A CA 1
ATOM 2336 C C . ALA A 1 290 ? 20.155 -15.925 -13.224 1.00 75.25 290 ALA A C 1
ATOM 2338 O O . ALA A 1 290 ? 20.672 -15.938 -12.109 1.00 75.25 290 ALA A O 1
ATOM 2339 N N . LYS A 1 291 ? 19.229 -15.022 -13.573 1.00 72.44 291 LYS A N 1
ATOM 2340 C CA . LYS A 1 291 ? 18.661 -14.033 -12.651 1.00 72.44 291 LYS A CA 1
ATOM 2341 C C . LYS A 1 291 ? 17.926 -14.723 -11.500 1.00 72.44 291 LYS A C 1
ATOM 2343 O O . LYS A 1 291 ? 18.239 -14.449 -10.351 1.00 72.44 291 LYS A O 1
ATOM 2348 N N . LEU A 1 292 ? 17.064 -15.690 -11.806 1.00 66.81 292 LEU A N 1
ATOM 2349 C CA . LEU A 1 292 ? 16.299 -16.451 -10.819 1.00 66.81 292 LEU A CA 1
ATOM 2350 C C . LEU A 1 292 ? 17.198 -17.312 -9.911 1.00 66.81 292 LEU A C 1
ATOM 2352 O O . LEU A 1 292 ? 16.966 -17.396 -8.712 1.00 66.81 292 LEU A O 1
ATOM 2356 N N . GLU A 1 293 ? 18.272 -17.905 -10.438 1.00 70.75 293 GLU A N 1
ATOM 2357 C CA . GLU A 1 293 ? 19.281 -18.626 -9.644 1.00 70.75 293 GLU A CA 1
ATOM 2358 C C . GLU A 1 293 ? 20.125 -17.687 -8.766 1.00 70.75 293 GLU A C 1
ATOM 2360 O O . GLU A 1 293 ? 20.443 -18.017 -7.623 1.00 70.75 293 GLU A O 1
ATOM 2365 N N . LYS A 1 294 ? 20.451 -16.484 -9.253 1.00 64.88 294 LYS A N 1
ATOM 2366 C CA . LYS A 1 294 ? 21.118 -15.443 -8.456 1.00 64.88 294 LYS A CA 1
ATOM 2367 C C . LYS A 1 294 ? 20.196 -14.908 -7.351 1.00 64.88 294 LYS A C 1
ATOM 2369 O O . LYS A 1 294 ? 20.648 -14.688 -6.234 1.00 64.88 294 LYS A O 1
ATOM 2374 N N . GLU A 1 295 ? 18.902 -14.777 -7.630 1.00 53.12 295 GLU A N 1
ATOM 2375 C CA . GLU A 1 295 ? 17.862 -14.380 -6.671 1.00 53.12 295 GLU A CA 1
ATOM 2376 C C . GLU A 1 295 ? 17.576 -15.470 -5.622 1.00 53.12 295 GLU A C 1
ATOM 2378 O O . GLU A 1 295 ? 17.360 -15.144 -4.454 1.00 53.12 295 GLU A O 1
ATOM 2383 N N . LYS A 1 296 ? 17.661 -16.757 -5.993 1.00 56.94 296 LYS A N 1
ATOM 2384 C CA . LYS A 1 296 ? 17.624 -17.893 -5.051 1.00 56.94 296 LYS A CA 1
ATOM 2385 C C . LYS A 1 296 ? 18.824 -17.903 -4.106 1.00 56.94 296 LYS A C 1
ATOM 2387 O O . LYS A 1 296 ? 18.649 -18.142 -2.916 1.00 56.94 296 LYS A O 1
ATOM 2392 N N . ARG A 1 297 ? 20.032 -17.624 -4.613 1.00 55.03 297 ARG A N 1
ATOM 2393 C CA . ARG A 1 297 ? 21.246 -17.509 -3.780 1.00 55.03 297 ARG A CA 1
ATOM 2394 C C . ARG A 1 297 ? 21.196 -16.312 -2.831 1.00 55.03 297 ARG A C 1
ATOM 2396 O O . ARG A 1 297 ? 21.752 -16.391 -1.744 1.00 55.03 297 ARG A O 1
ATOM 2403 N N . ASN A 1 298 ? 20.501 -15.245 -3.220 1.00 47.47 298 ASN A N 1
ATOM 2404 C CA . ASN A 1 298 ? 20.368 -14.022 -2.429 1.00 47.47 298 ASN A CA 1
ATOM 2405 C C . ASN A 1 298 ? 19.166 -14.029 -1.459 1.00 47.47 298 ASN A C 1
ATOM 2407 O O . ASN A 1 298 ? 18.877 -13.000 -0.860 1.00 47.47 298 ASN A O 1
ATOM 2411 N N . GLY A 1 299 ? 18.460 -15.154 -1.283 1.00 47.47 299 GLY A N 1
ATOM 2412 C CA . GLY A 1 299 ? 17.447 -15.301 -0.228 1.00 47.47 299 GLY A CA 1
ATOM 2413 C C . GLY A 1 299 ? 16.188 -14.431 -0.368 1.00 47.47 299 GLY A C 1
ATOM 2414 O O . GLY A 1 299 ? 15.472 -14.259 0.611 1.00 47.47 299 GLY A O 1
ATOM 2415 N N . VAL A 1 300 ? 15.872 -13.898 -1.554 1.00 50.72 300 VAL A N 1
ATOM 2416 C CA . VAL A 1 300 ? 14.731 -12.966 -1.727 1.00 50.72 300 VAL A CA 1
ATOM 2417 C C . VAL A 1 300 ? 13.383 -13.690 -1.946 1.00 50.72 300 VAL A C 1
ATOM 2419 O O . VAL A 1 300 ? 12.318 -13.110 -1.749 1.00 50.72 300 VAL A O 1
ATOM 2422 N N . TYR A 1 301 ? 13.386 -14.989 -2.279 1.00 40.53 301 TYR A N 1
ATOM 2423 C CA . TYR A 1 301 ? 12.164 -15.771 -2.563 1.00 40.53 301 TYR A CA 1
ATOM 2424 C C . TYR A 1 301 ? 12.148 -17.160 -1.908 1.00 40.53 301 TYR A C 1
ATOM 2426 O O . TYR A 1 301 ? 11.870 -18.170 -2.552 1.00 40.53 301 TYR A O 1
ATOM 2434 N N . GLY A 1 302 ? 12.439 -17.236 -0.613 1.00 41.03 302 GLY A N 1
ATOM 2435 C CA . GLY A 1 302 ? 12.386 -18.494 0.130 1.00 41.03 302 GLY A CA 1
ATOM 2436 C C . GLY A 1 302 ? 11.229 -18.573 1.118 1.00 41.03 302 GLY A C 1
ATOM 2437 O O . GLY A 1 302 ? 11.545 -18.588 2.294 1.00 41.03 302 GLY A O 1
ATOM 2438 N N . ASN A 1 303 ? 9.947 -18.607 0.690 1.00 46.16 303 ASN A N 1
ATOM 2439 C CA . ASN A 1 303 ? 8.859 -19.258 1.468 1.00 46.16 303 ASN A CA 1
ATOM 2440 C C . ASN A 1 303 ? 7.434 -19.240 0.850 1.00 46.16 303 ASN A C 1
ATOM 2442 O O . ASN A 1 303 ? 6.461 -18.876 1.504 1.00 46.16 303 ASN A O 1
ATOM 2446 N N . TYR A 1 304 ? 7.236 -19.667 -0.400 1.00 42.88 304 TYR A N 1
ATOM 2447 C CA . TYR A 1 304 ? 5.874 -19.727 -0.976 1.00 42.88 304 TYR A CA 1
ATOM 2448 C C . TYR A 1 304 ? 4.853 -20.566 -0.151 1.00 42.88 304 TYR A C 1
ATOM 2450 O O . TYR A 1 304 ? 3.740 -20.091 0.067 1.00 42.88 304 TYR A O 1
ATOM 2458 N N . PRO A 1 305 ? 5.205 -21.742 0.417 1.00 48.62 305 PRO A N 1
ATOM 2459 C CA . PRO A 1 305 ? 4.268 -22.531 1.232 1.00 48.62 305 PRO A CA 1
ATOM 2460 C C . PRO A 1 305 ? 3.968 -21.920 2.611 1.00 48.62 305 PRO A C 1
ATOM 2462 O O . PRO A 1 305 ? 2.924 -22.190 3.203 1.00 48.62 305 PRO A O 1
ATOM 2465 N N . GLN A 1 306 ? 4.889 -21.121 3.153 1.00 51.31 306 GLN A N 1
ATOM 2466 C CA . GLN A 1 306 ? 4.704 -20.442 4.437 1.00 51.31 306 GLN A CA 1
ATOM 2467 C C . GLN A 1 306 ? 3.877 -19.162 4.261 1.00 51.31 306 GLN A C 1
ATOM 2469 O O . GLN A 1 306 ? 3.017 -18.898 5.095 1.00 51.31 306 GLN A O 1
ATOM 2474 N N . ARG A 1 307 ? 4.026 -18.476 3.114 1.00 50.69 307 ARG A N 1
ATOM 2475 C CA . ARG A 1 307 ? 3.164 -17.367 2.669 1.00 50.69 307 ARG A CA 1
ATOM 2476 C C . ARG A 1 307 ? 1.705 -17.772 2.564 1.00 50.69 307 ARG A C 1
ATOM 2478 O O . ARG A 1 307 ? 0.845 -17.065 3.071 1.00 50.69 307 ARG A O 1
ATOM 2485 N N . GLU A 1 308 ? 1.406 -18.910 1.939 1.00 52.25 308 GLU A N 1
ATOM 2486 C CA . GLU A 1 308 ? 0.022 -19.397 1.836 1.00 52.25 308 GLU A CA 1
ATOM 2487 C C . GLU A 1 308 ? -0.587 -19.697 3.212 1.00 52.25 308 GLU A C 1
ATOM 2489 O O . GLU A 1 308 ? -1.746 -19.368 3.457 1.00 52.25 308 GLU A O 1
ATOM 2494 N N . LYS A 1 309 ? 0.201 -20.252 4.142 1.00 57.72 309 LYS A N 1
ATOM 2495 C CA . LYS A 1 309 ? -0.241 -20.493 5.525 1.00 57.72 309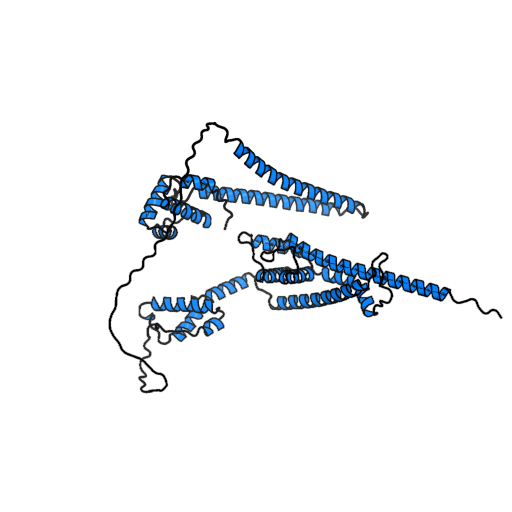 LYS A CA 1
ATOM 2496 C C . LYS A 1 309 ? -0.435 -19.195 6.312 1.00 57.72 309 LYS A C 1
ATOM 2498 O O . LYS A 1 309 ? -1.440 -19.072 7.006 1.00 57.72 309 LYS A O 1
ATOM 2503 N N . ALA A 1 310 ? 0.475 -18.228 6.183 1.00 56.47 310 ALA A N 1
ATOM 2504 C CA . ALA A 1 310 ? 0.327 -16.904 6.782 1.00 56.47 310 ALA A CA 1
ATOM 2505 C C . ALA A 1 310 ? -0.942 -16.215 6.254 1.00 56.47 310 ALA A C 1
ATOM 2507 O O . ALA A 1 310 ? -1.794 -15.814 7.038 1.00 56.47 310 ALA A O 1
ATOM 2508 N N . LEU A 1 311 ? -1.162 -16.214 4.935 1.00 59.34 311 LEU A N 1
ATOM 2509 C CA . LEU A 1 311 ? -2.363 -15.661 4.294 1.00 59.34 311 LEU A CA 1
ATOM 2510 C C . LEU A 1 311 ? -3.664 -16.365 4.707 1.00 59.34 311 LEU A C 1
ATOM 2512 O O . LEU A 1 311 ? -4.702 -15.708 4.852 1.00 59.34 311 LEU A O 1
ATOM 2516 N N . ALA A 1 312 ? -3.631 -17.682 4.919 1.00 61.88 312 ALA A N 1
ATOM 2517 C CA . ALA A 1 312 ? -4.771 -18.430 5.443 1.00 61.88 312 ALA A CA 1
ATOM 2518 C C . ALA A 1 312 ? -5.099 -18.019 6.890 1.00 61.88 312 ALA A C 1
ATOM 2520 O O . ALA A 1 312 ? -6.266 -17.771 7.205 1.00 61.88 312 ALA A O 1
ATOM 2521 N N . ASN A 1 313 ? -4.079 -17.857 7.738 1.00 65.50 313 ASN A N 1
ATOM 2522 C CA . ASN A 1 313 ? -4.239 -17.390 9.116 1.00 65.50 313 ASN A CA 1
ATOM 2523 C C . ASN A 1 313 ? -4.765 -15.944 9.168 1.00 65.50 313 ASN A C 1
ATOM 2525 O O . ASN A 1 313 ? -5.736 -15.682 9.879 1.00 65.50 313 ASN A O 1
ATOM 2529 N N . VAL A 1 314 ? -4.227 -15.035 8.341 1.00 68.31 314 VAL A N 1
ATOM 2530 C CA . VAL A 1 314 ? -4.730 -13.653 8.173 1.00 68.31 314 VAL A CA 1
ATOM 2531 C C . VAL A 1 314 ? -6.218 -13.666 7.827 1.00 68.31 314 VAL A C 1
ATOM 2533 O O . VAL A 1 314 ? -7.021 -12.920 8.395 1.00 68.31 314 VAL A O 1
ATOM 2536 N N . SER A 1 315 ? -6.604 -14.524 6.878 1.00 72.81 315 SER A N 1
ATOM 2537 C CA . SER A 1 315 ? -7.981 -14.629 6.391 1.00 72.81 315 SER A CA 1
ATOM 2538 C C . SER A 1 315 ? -8.931 -15.123 7.482 1.00 72.81 315 SER A C 1
ATOM 2540 O O . SER A 1 315 ? -10.042 -14.601 7.616 1.00 72.81 315 SER A O 1
ATOM 2542 N N . GLN A 1 316 ? -8.484 -16.072 8.307 1.00 75.50 316 GLN A N 1
ATOM 2543 C CA . GLN A 1 316 ? -9.259 -16.581 9.434 1.00 75.50 316 GLN A CA 1
ATOM 2544 C C . GLN A 1 316 ? -9.433 -15.520 10.529 1.00 75.50 316 GLN A C 1
ATOM 2546 O O . GLN A 1 316 ? -10.563 -15.264 10.953 1.00 75.50 316 GLN A O 1
ATOM 2551 N N . THR A 1 317 ? -8.355 -14.844 10.935 1.00 76.94 317 THR A N 1
ATOM 2552 C CA . THR A 1 317 ? -8.395 -13.751 11.922 1.00 76.94 317 THR A CA 1
ATOM 2553 C C . THR A 1 317 ? -9.300 -12.613 11.457 1.00 76.94 317 THR A C 1
ATOM 2555 O O . THR A 1 317 ? -10.153 -12.135 12.207 1.00 76.94 317 THR A O 1
ATOM 2558 N N . THR A 1 318 ? -9.199 -12.244 10.178 1.00 78.19 318 THR A N 1
ATOM 2559 C CA . THR A 1 318 ? -10.053 -11.220 9.569 1.00 78.19 318 THR A CA 1
ATOM 2560 C C . THR A 1 318 ? -11.527 -11.603 9.619 1.00 78.19 318 THR A C 1
ATOM 2562 O O . THR A 1 318 ? -12.355 -10.781 10.001 1.00 78.19 318 THR A O 1
ATOM 2565 N N . SER A 1 319 ? -11.869 -12.855 9.301 1.00 81.62 319 SER A N 1
ATOM 2566 C CA . SER A 1 319 ? -13.252 -13.340 9.365 1.00 81.62 319 SER A CA 1
ATOM 2567 C C . SER A 1 319 ? -13.837 -13.248 10.780 1.00 81.62 319 SER A C 1
ATOM 2569 O O . SER A 1 319 ? -14.980 -12.808 10.957 1.00 81.62 319 SER A O 1
ATOM 2571 N N . VAL A 1 320 ? -13.044 -13.590 11.803 1.00 85.50 320 VAL A N 1
ATOM 2572 C CA . VAL A 1 320 ? -13.458 -13.481 13.210 1.00 85.50 320 VAL A CA 1
ATOM 2573 C C . VAL A 1 320 ? -13.723 -12.023 13.588 1.00 85.50 320 VAL A C 1
ATOM 2575 O O . VAL A 1 320 ? -14.771 -11.728 14.168 1.00 85.50 320 VAL A O 1
ATOM 2578 N N . ILE A 1 321 ? -12.820 -11.105 13.234 1.00 86.12 321 ILE A N 1
ATOM 2579 C CA . ILE A 1 321 ? -12.963 -9.682 13.571 1.00 86.12 321 ILE A CA 1
ATOM 2580 C C . ILE A 1 321 ? -14.150 -9.062 12.834 1.00 86.12 321 ILE A C 1
ATOM 2582 O O . ILE A 1 321 ? -14.958 -8.391 13.470 1.00 86.12 321 ILE A O 1
ATOM 2586 N N . SER A 1 322 ? -14.340 -9.351 11.544 1.00 85.44 322 SER A N 1
ATOM 2587 C CA . SER A 1 322 ? -15.512 -8.878 10.795 1.00 85.44 322 SER A CA 1
ATOM 2588 C C . SER A 1 322 ? -16.828 -9.383 11.402 1.00 85.44 322 SER A C 1
ATOM 2590 O O . SER A 1 322 ? -17.805 -8.639 11.483 1.00 85.44 322 SER A O 1
ATOM 2592 N N . THR A 1 323 ? -16.863 -10.624 11.899 1.00 88.00 323 THR A N 1
ATOM 2593 C CA . THR A 1 323 ? -18.048 -11.177 12.580 1.00 88.00 323 THR A CA 1
ATOM 2594 C C . THR A 1 323 ? -18.335 -10.450 13.900 1.00 88.00 323 THR A C 1
ATOM 2596 O O . THR A 1 323 ? -19.492 -10.131 14.206 1.00 88.00 323 THR A O 1
ATOM 2599 N N . LEU A 1 324 ? -17.288 -10.155 14.680 1.00 89.12 324 LEU A N 1
ATOM 2600 C CA . LEU A 1 324 ? -17.396 -9.354 15.902 1.00 89.12 324 LEU A CA 1
ATOM 2601 C C . LEU A 1 324 ? -17.861 -7.931 15.589 1.00 89.12 324 LEU A C 1
ATOM 2603 O O . LEU A 1 324 ? -18.774 -7.437 16.243 1.00 89.12 324 LEU A O 1
ATOM 2607 N N . GLU A 1 325 ? -17.296 -7.295 14.567 1.00 88.62 325 GLU A N 1
ATOM 2608 C CA . GLU A 1 325 ? -17.656 -5.949 14.130 1.00 88.62 325 GLU A CA 1
ATOM 2609 C C . GLU A 1 325 ? -19.140 -5.843 13.763 1.00 88.62 325 GLU A C 1
ATOM 2611 O O . GLU A 1 325 ? -19.836 -4.956 14.263 1.00 88.62 325 GLU A O 1
ATOM 2616 N N . VAL A 1 326 ? -19.657 -6.768 12.947 1.00 89.12 326 VAL A N 1
ATOM 2617 C CA . VAL A 1 326 ? -21.083 -6.805 12.577 1.00 89.12 326 VAL A CA 1
ATOM 2618 C C . VAL A 1 326 ? -21.962 -6.963 13.819 1.00 89.12 326 VAL A C 1
ATOM 2620 O O . VAL A 1 326 ? -22.937 -6.224 13.989 1.00 89.12 326 VAL A O 1
ATOM 2623 N N . SER A 1 327 ? -21.592 -7.878 14.719 1.00 89.81 327 SER A N 1
ATOM 2624 C CA . SER A 1 327 ? -22.330 -8.128 15.963 1.00 89.81 327 SER A CA 1
ATOM 2625 C C . SER A 1 327 ? -22.352 -6.891 16.865 1.00 89.81 327 SER A C 1
ATOM 2627 O O . SER A 1 327 ? -23.410 -6.481 17.342 1.00 89.81 327 SER A O 1
ATOM 2629 N N . LEU A 1 328 ? -21.201 -6.247 17.057 1.00 91.06 328 LEU A N 1
ATOM 2630 C CA . LEU A 1 328 ? -21.060 -5.044 17.873 1.00 91.06 328 LEU A CA 1
ATOM 2631 C C . LEU A 1 328 ? -21.837 -3.864 17.291 1.00 91.06 328 LEU A C 1
ATOM 2633 O O . LEU A 1 328 ? -22.558 -3.196 18.031 1.00 91.06 328 LEU A O 1
ATOM 2637 N N . ARG A 1 329 ? -21.757 -3.627 15.975 1.00 90.12 329 ARG A N 1
ATOM 2638 C CA . ARG A 1 329 ? -22.536 -2.572 15.304 1.00 90.12 329 ARG A CA 1
ATOM 2639 C C . ARG A 1 329 ? -24.038 -2.800 15.468 1.00 90.12 329 ARG A C 1
ATOM 2641 O O . ARG A 1 329 ? -24.771 -1.839 15.699 1.00 90.12 329 ARG A O 1
ATOM 2648 N N . GLN A 1 330 ? -24.498 -4.049 15.385 1.00 89.88 330 GLN A N 1
ATOM 2649 C CA . GLN A 1 330 ? -25.908 -4.382 15.583 1.00 89.88 330 GLN A CA 1
ATOM 2650 C C . GLN A 1 330 ? -26.366 -4.093 17.016 1.00 89.88 330 GLN A C 1
ATOM 2652 O O . GLN A 1 330 ? -27.388 -3.436 17.208 1.00 89.88 330 GLN A O 1
ATOM 2657 N N . ILE A 1 331 ? -25.589 -4.509 18.021 1.00 88.50 331 ILE A N 1
ATOM 2658 C CA . ILE A 1 331 ? -25.908 -4.239 19.431 1.00 88.50 331 ILE A CA 1
ATOM 2659 C C . ILE A 1 331 ? -25.837 -2.735 19.721 1.00 88.50 331 ILE A C 1
ATOM 2661 O O . ILE A 1 331 ? -26.696 -2.201 20.418 1.00 88.50 331 ILE A O 1
ATOM 2665 N N . CYS A 1 332 ? -24.881 -2.020 19.127 1.00 88.50 332 CYS A N 1
ATOM 2666 C CA . CYS A 1 332 ? -24.738 -0.577 19.299 1.00 88.50 332 CYS A CA 1
ATOM 2667 C C . CYS A 1 332 ? -25.992 0.197 18.848 1.00 88.50 332 CYS A C 1
ATOM 2669 O O . CYS A 1 332 ? -26.377 1.166 19.498 1.00 88.50 332 CYS A O 1
ATOM 2671 N N . LYS A 1 333 ? -26.697 -0.259 17.799 1.00 89.75 333 LYS A N 1
ATOM 2672 C CA . LYS A 1 333 ? -27.984 0.329 17.360 1.00 89.75 333 LYS A CA 1
ATOM 2673 C C . LYS A 1 333 ? -29.116 0.158 18.387 1.00 89.75 333 LYS A C 1
ATOM 2675 O O . LYS A 1 333 ? -30.098 0.911 18.357 1.00 89.75 333 LYS A O 1
ATOM 2680 N N . MET A 1 334 ? -28.996 -0.819 19.286 1.00 88.19 334 MET A N 1
ATOM 2681 C CA . MET A 1 334 ? -29.962 -1.115 20.351 1.00 88.19 334 MET A CA 1
ATOM 2682 C C . MET A 1 334 ? -29.689 -0.317 21.635 1.00 88.19 334 MET A C 1
ATOM 2684 O O . MET A 1 334 ? -30.500 -0.371 22.557 1.00 88.19 334 MET A O 1
ATOM 2688 N N . ILE A 1 335 ? -28.586 0.435 21.710 1.00 88.62 335 ILE A N 1
ATOM 2689 C CA . ILE A 1 335 ? -28.253 1.285 22.859 1.00 88.62 335 ILE A CA 1
ATOM 2690 C C . ILE A 1 335 ? -29.091 2.570 22.796 1.00 88.62 335 ILE A C 1
ATOM 2692 O O . ILE A 1 335 ? -29.244 3.185 21.737 1.00 88.62 335 ILE A O 1
ATOM 2696 N N . ALA A 1 336 ? -29.683 2.957 23.924 1.00 85.12 336 ALA A N 1
ATOM 2697 C CA . ALA A 1 336 ? -30.429 4.201 24.048 1.00 85.12 336 ALA A CA 1
ATOM 2698 C C . ALA A 1 336 ? -29.468 5.406 24.097 1.00 85.12 336 ALA A C 1
ATOM 2700 O O . ALA A 1 336 ? -28.419 5.318 24.741 1.00 85.12 336 ALA A O 1
ATOM 2701 N N . PRO A 1 337 ? -29.806 6.536 23.452 1.00 78.81 337 PRO A N 1
ATOM 2702 C CA . PRO A 1 337 ? -29.028 7.759 23.596 1.00 78.81 337 PRO A CA 1
ATOM 2703 C C . PRO A 1 337 ? -29.154 8.287 25.033 1.00 78.81 337 PRO A C 1
ATOM 2705 O O . PRO A 1 337 ? -30.261 8.422 25.551 1.00 78.81 337 PRO A O 1
ATOM 2708 N N . GLY A 1 338 ? -28.022 8.584 25.676 1.00 74.75 338 GLY A N 1
ATOM 2709 C CA . GLY A 1 338 ? -27.974 9.163 27.021 1.00 74.75 338 GLY A CA 1
ATOM 2710 C C . GLY A 1 338 ? -27.118 8.377 28.014 1.00 74.75 338 GLY A C 1
ATOM 2711 O O . GLY A 1 338 ? -26.691 7.250 27.762 1.00 74.75 338 GLY A O 1
ATOM 2712 N N . PHE A 1 339 ? -26.856 9.001 29.161 1.00 76.56 339 PHE A N 1
ATOM 2713 C CA . PHE A 1 339 ? -26.101 8.408 30.261 1.00 76.56 339 PHE A CA 1
ATOM 2714 C C . PHE A 1 339 ? -27.022 8.127 31.458 1.00 76.56 339 PHE A C 1
ATOM 2716 O O . PHE A 1 339 ? -27.865 8.966 31.775 1.00 76.56 339 PHE A O 1
ATOM 2723 N N . PRO A 1 340 ? -26.860 6.986 32.154 1.00 80.00 340 PRO A N 1
ATOM 2724 C CA . PRO A 1 340 ? -25.937 5.888 31.854 1.00 80.00 340 PRO A CA 1
ATOM 2725 C C . PRO A 1 340 ? -26.362 5.086 30.610 1.00 80.00 340 PRO A C 1
ATOM 2727 O O . PRO A 1 340 ? -27.553 4.896 30.364 1.00 80.00 340 PRO A O 1
ATOM 2730 N N . LEU A 1 341 ? -25.382 4.590 29.844 1.00 86.75 341 LEU A N 1
ATOM 2731 C CA . LEU A 1 341 ? -25.626 3.771 28.648 1.00 86.75 341 LEU A CA 1
ATOM 2732 C C . LEU A 1 341 ? -26.418 2.515 29.021 1.00 86.75 341 LEU A C 1
ATOM 2734 O O . LEU A 1 341 ? -26.026 1.815 29.950 1.00 86.75 341 LEU A O 1
ATOM 2738 N N . HIS A 1 342 ? -27.493 2.212 28.301 1.00 86.06 342 HIS A N 1
ATOM 2739 C CA . HIS A 1 342 ? -28.313 1.016 28.507 1.00 86.06 342 HIS A CA 1
ATOM 2740 C C . HIS A 1 342 ? -29.030 0.628 27.209 1.00 86.06 342 HIS A C 1
ATOM 2742 O O . HIS A 1 342 ? -29.103 1.422 26.269 1.00 86.06 342 HIS A O 1
ATOM 2748 N N . LEU A 1 343 ? -29.555 -0.594 27.140 1.00 87.50 343 LEU A N 1
ATOM 2749 C CA . LEU A 1 343 ? -30.350 -1.043 25.997 1.00 87.50 343 LEU A CA 1
ATOM 2750 C C . LEU A 1 343 ? -31.726 -0.359 25.981 1.00 87.50 343 LEU A C 1
ATOM 2752 O O . LEU A 1 343 ? -32.324 -0.120 27.032 1.00 87.50 343 LEU A O 1
ATOM 2756 N N . LYS A 1 344 ? -32.238 -0.053 24.784 1.00 87.25 344 LYS A N 1
ATOM 2757 C CA . LYS A 1 344 ? -33.578 0.520 24.577 1.00 87.25 344 LYS A CA 1
ATOM 2758 C C . LYS A 1 344 ? -34.654 -0.364 25.217 1.00 87.25 344 LYS A C 1
ATOM 2760 O O . LYS A 1 344 ? -34.562 -1.591 25.201 1.00 87.25 344 LYS A O 1
ATOM 2765 N N . ALA A 1 345 ? -35.709 0.258 25.742 1.00 74.38 345 ALA A N 1
ATOM 2766 C CA . ALA A 1 345 ? -36.846 -0.468 26.305 1.00 74.38 345 ALA A CA 1
ATOM 2767 C C . ALA A 1 345 ? -37.454 -1.427 25.257 1.00 74.38 345 ALA A C 1
ATOM 2769 O O . ALA A 1 345 ? -37.700 -1.025 24.122 1.00 74.38 345 ALA A O 1
ATOM 2770 N N . GLY A 1 346 ? -37.641 -2.700 25.624 1.00 70.94 346 GLY A N 1
ATOM 2771 C CA . GLY A 1 346 ? -38.129 -3.760 24.726 1.00 70.94 346 GLY A CA 1
ATOM 2772 C C . GLY A 1 346 ? -37.052 -4.462 23.888 1.00 70.94 346 GLY A C 1
ATOM 2773 O O . GLY A 1 346 ? -37.340 -5.466 23.246 1.00 70.94 346 GLY A O 1
ATOM 2774 N N . SER A 1 347 ? -35.804 -3.987 23.910 1.00 77.94 347 SER A N 1
ATOM 2775 C CA . SER A 1 347 ? -34.679 -4.665 23.260 1.00 77.94 347 SER A CA 1
ATOM 2776 C C . SER A 1 347 ? -34.070 -5.698 24.211 1.00 77.94 347 SER A C 1
ATOM 2778 O O . SER A 1 347 ? -33.506 -5.319 25.236 1.00 77.94 347 SER A O 1
ATOM 2780 N N . SER A 1 348 ? -34.160 -6.991 23.885 1.00 76.62 348 SER A N 1
ATOM 2781 C CA . SER A 1 348 ? -33.473 -8.054 24.632 1.00 76.62 348 SER A CA 1
ATOM 2782 C C . SER A 1 348 ? -32.353 -8.659 23.794 1.00 76.62 348 SER A C 1
ATOM 2784 O O . SER A 1 348 ? -32.508 -8.895 22.597 1.00 76.62 348 SER A O 1
ATOM 2786 N N . LEU A 1 349 ? -31.214 -8.917 24.430 1.00 84.50 349 LEU A N 1
ATOM 2787 C CA . LEU A 1 349 ? -30.138 -9.690 23.821 1.00 84.50 349 LEU A CA 1
ATOM 2788 C C . LEU A 1 349 ? -30.367 -11.174 24.093 1.00 84.50 349 LEU A C 1
ATOM 2790 O O . LEU A 1 349 ? -30.885 -11.561 25.140 1.00 84.50 349 LEU A O 1
ATOM 2794 N N . THR A 1 350 ? -29.960 -12.016 23.151 1.00 87.25 350 THR A N 1
ATOM 2795 C CA . THR A 1 350 ? -29.808 -13.450 23.421 1.00 87.25 350 THR A CA 1
ATOM 2796 C C . THR A 1 350 ? -28.609 -13.683 24.346 1.00 87.25 350 THR A C 1
ATOM 2798 O O . THR A 1 350 ? -27.649 -12.910 24.331 1.00 87.25 350 THR A O 1
ATOM 2801 N N . LYS A 1 351 ? -28.598 -14.799 25.091 1.00 85.81 351 LYS A N 1
ATOM 2802 C CA . LYS A 1 351 ? -27.451 -15.184 25.943 1.00 85.81 351 LYS A CA 1
ATOM 2803 C C . LYS A 1 351 ? -26.122 -15.217 25.169 1.00 85.81 351 LYS A C 1
ATOM 2805 O O . LYS A 1 351 ? -25.069 -14.877 25.707 1.00 85.81 351 LYS A O 1
ATOM 2810 N N . GLN A 1 352 ? -26.166 -15.609 23.893 1.00 85.12 352 GLN A N 1
ATOM 2811 C CA . GLN A 1 352 ? -24.993 -15.612 23.017 1.00 85.12 352 GLN A CA 1
ATOM 2812 C C . GLN A 1 352 ? -24.517 -14.192 22.685 1.00 85.12 352 GLN A C 1
ATOM 2814 O O . GLN A 1 352 ? -23.334 -13.905 22.845 1.00 85.12 352 GLN A O 1
ATOM 2819 N N . GLN A 1 353 ? -25.418 -13.289 22.283 1.00 86.75 353 GLN A N 1
ATOM 2820 C CA . GLN A 1 353 ? -25.069 -11.889 22.000 1.00 86.75 353 GLN A CA 1
ATOM 2821 C C . GLN A 1 353 ? -24.528 -11.165 23.233 1.00 86.75 353 GLN A C 1
ATOM 2823 O O . GLN A 1 353 ? -23.602 -10.369 23.118 1.00 86.75 353 GLN A O 1
ATOM 2828 N N . GLU A 1 354 ? -25.073 -11.463 24.408 1.00 87.31 354 GLU A N 1
ATOM 2829 C CA . GLU A 1 354 ? -24.610 -10.914 25.679 1.00 87.31 354 GLU A CA 1
ATOM 2830 C C . GLU A 1 354 ? -23.193 -11.392 26.022 1.00 87.31 354 GLU A C 1
ATOM 2832 O O . GLU A 1 354 ? -22.323 -10.588 26.353 1.00 87.31 354 GLU A O 1
ATOM 2837 N N . THR A 1 355 ? -22.917 -12.687 25.835 1.00 89.25 355 THR A N 1
ATOM 2838 C CA . THR A 1 355 ? -21.566 -13.245 26.005 1.00 89.25 355 THR A CA 1
ATOM 2839 C C . THR A 1 355 ? -20.571 -12.606 25.034 1.00 89.25 355 THR A C 1
ATOM 2841 O O . THR A 1 355 ? -19.463 -12.245 25.434 1.00 89.25 355 THR A O 1
ATOM 2844 N N . ILE A 1 356 ? -20.968 -12.441 23.767 1.00 88.62 356 ILE A N 1
ATOM 2845 C CA . ILE A 1 356 ? -20.155 -11.770 22.745 1.00 88.62 356 ILE A CA 1
ATOM 2846 C C . ILE A 1 356 ? -19.889 -10.322 23.161 1.00 88.62 356 ILE A C 1
ATOM 2848 O O . ILE A 1 356 ? -18.736 -9.915 23.187 1.00 88.62 356 ILE A O 1
ATOM 2852 N N . ALA A 1 357 ? -20.913 -9.560 23.545 1.00 89.12 357 ALA A N 1
ATOM 2853 C CA . ALA A 1 357 ? -20.787 -8.162 23.957 1.00 89.12 357 ALA A CA 1
ATOM 2854 C C . ALA A 1 357 ? -19.830 -7.961 25.141 1.00 89.12 357 ALA A C 1
ATOM 2856 O O . ALA A 1 357 ? -19.049 -7.010 25.147 1.00 89.12 357 ALA A O 1
ATOM 2857 N N . LEU A 1 358 ? -19.881 -8.854 26.133 1.00 89.38 358 LEU A N 1
ATOM 2858 C CA . LEU A 1 358 ? -19.038 -8.767 27.325 1.00 89.38 358 LEU A CA 1
ATOM 2859 C C . LEU A 1 358 ? -17.574 -9.113 27.029 1.00 89.38 358 LEU A C 1
ATOM 2861 O O . LEU A 1 358 ? -16.684 -8.420 27.519 1.00 89.38 358 LEU A O 1
ATOM 2865 N N . LYS A 1 359 ? -17.327 -10.140 26.203 1.00 92.12 359 LYS A N 1
ATOM 2866 C CA . LYS A 1 359 ? -15.974 -10.633 25.880 1.00 92.12 359 LYS A CA 1
ATOM 2867 C C . LYS A 1 359 ? -15.337 -9.978 24.653 1.00 92.12 359 LYS A C 1
ATOM 2869 O O . LYS A 1 359 ? -14.143 -10.149 24.427 1.00 92.12 359 LYS A O 1
ATOM 2874 N N . ALA A 1 360 ? -16.103 -9.248 23.840 1.00 89.56 360 ALA A N 1
ATOM 2875 C CA . ALA A 1 360 ? -15.620 -8.690 22.576 1.00 89.56 360 ALA A CA 1
ATOM 2876 C C . ALA A 1 360 ? -14.433 -7.746 22.764 1.00 89.56 360 ALA A C 1
ATOM 2878 O O . ALA A 1 360 ? -13.517 -7.772 21.954 1.00 89.56 360 ALA A O 1
ATOM 2879 N N . TYR A 1 361 ? -14.436 -6.933 23.824 1.00 89.44 361 TYR A N 1
ATOM 2880 C CA . TYR A 1 361 ? -13.348 -5.995 24.083 1.00 89.44 361 TYR A CA 1
ATOM 2881 C C . TYR A 1 361 ? -12.013 -6.714 24.325 1.00 89.44 361 TYR A C 1
ATOM 2883 O O . TYR A 1 361 ? -11.041 -6.439 23.630 1.00 89.44 361 TYR A O 1
ATOM 2891 N N . GLU A 1 362 ? -11.990 -7.675 25.251 1.00 91.19 362 GLU A N 1
ATOM 2892 C CA . GLU A 1 362 ? -10.798 -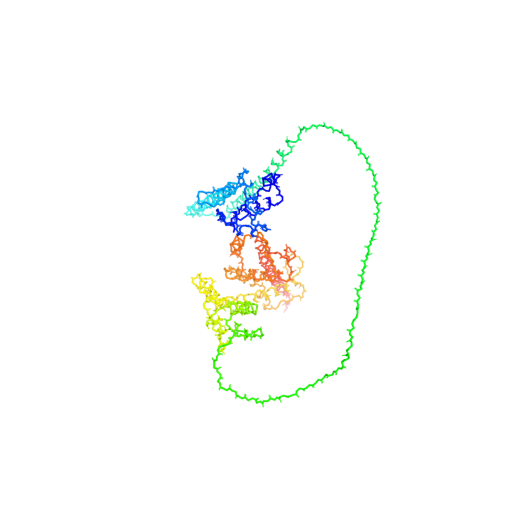8.476 25.572 1.00 91.19 362 GLU A CA 1
ATOM 2893 C C . GLU A 1 362 ? -10.322 -9.258 24.345 1.00 91.19 362 GLU A C 1
ATOM 2895 O O . GLU A 1 362 ? -9.151 -9.201 23.978 1.00 91.19 362 GLU A O 1
ATOM 2900 N N . ARG A 1 363 ? -11.256 -9.890 23.626 1.00 91.88 363 ARG A N 1
ATOM 2901 C CA . ARG A 1 363 ? -10.939 -10.650 22.415 1.00 91.88 363 ARG A CA 1
ATOM 2902 C C . ARG A 1 363 ? -10.350 -9.776 21.307 1.00 91.88 363 ARG A C 1
ATOM 2904 O O . ARG A 1 363 ? -9.447 -10.213 20.610 1.00 91.88 363 ARG A O 1
ATOM 2911 N N . LEU A 1 364 ? -10.841 -8.552 21.121 1.00 91.56 364 LEU A N 1
ATOM 2912 C CA . LEU A 1 364 ? -10.265 -7.622 20.146 1.00 91.56 364 LEU A CA 1
ATOM 2913 C C . LEU A 1 364 ? -8.862 -7.165 20.557 1.00 91.56 364 LEU A C 1
ATOM 2915 O O . LEU A 1 364 ? -7.996 -7.071 19.696 1.00 91.56 364 LEU A O 1
ATOM 2919 N N . GLN A 1 365 ? -8.613 -6.937 21.851 1.00 90.19 365 GLN A N 1
ATOM 2920 C CA . GLN A 1 365 ? -7.267 -6.620 22.340 1.00 90.19 365 GLN A CA 1
ATOM 2921 C C . GLN A 1 365 ? -6.278 -7.760 22.069 1.00 90.19 365 GLN A C 1
ATOM 2923 O O . GLN A 1 365 ? -5.172 -7.498 21.602 1.00 90.19 365 GLN A O 1
ATOM 2928 N N . GLU A 1 366 ? -6.680 -9.012 22.307 1.00 90.38 366 GLU A N 1
ATOM 2929 C CA . GLU A 1 366 ? -5.867 -10.193 21.987 1.00 90.38 366 GLU A CA 1
ATOM 2930 C C . GLU A 1 366 ? -5.561 -10.283 20.487 1.00 90.38 366 GLU A C 1
ATOM 2932 O O . GLU A 1 366 ? -4.422 -10.524 20.095 1.00 90.38 366 GLU A O 1
ATOM 2937 N N . LEU A 1 367 ? -6.561 -10.042 19.637 1.00 88.50 367 LEU A N 1
ATOM 2938 C CA . LEU A 1 367 ? -6.391 -10.109 18.185 1.00 88.50 367 LEU A CA 1
ATOM 2939 C C . LEU A 1 367 ? -5.524 -8.961 17.638 1.00 88.50 367 LEU A C 1
ATOM 2941 O O . LEU A 1 367 ? -4.746 -9.178 16.715 1.00 88.50 367 LEU A O 1
ATOM 2945 N N . PHE A 1 368 ? -5.601 -7.760 18.219 1.00 90.50 368 PHE A N 1
ATOM 2946 C CA . PHE A 1 368 ? -4.772 -6.609 17.826 1.00 90.50 368 PHE A CA 1
ATOM 2947 C C . PHE A 1 368 ? -3.347 -6.645 18.402 1.00 90.50 368 PHE A C 1
ATOM 2949 O O . PHE A 1 368 ? -2.479 -5.873 17.975 1.00 90.50 368 PHE A O 1
ATOM 2956 N N . ALA A 1 369 ? -3.082 -7.543 19.355 1.00 88.50 369 ALA A N 1
ATOM 2957 C CA . ALA A 1 369 ? -1.735 -7.795 19.852 1.00 88.50 369 ALA A CA 1
ATOM 2958 C C . ALA A 1 369 ? -0.845 -8.467 18.792 1.00 88.50 369 ALA A C 1
ATOM 2960 O O . ALA A 1 369 ? 0.372 -8.294 18.830 1.00 88.50 369 ALA A O 1
ATOM 2961 N N . VAL A 1 370 ? -1.439 -9.181 17.826 1.00 87.38 370 VAL A N 1
ATOM 2962 C CA . VAL A 1 370 ? -0.719 -9.768 16.689 1.00 87.38 370 VAL A CA 1
ATOM 2963 C C . VAL A 1 370 ? -0.340 -8.660 15.705 1.00 87.38 370 VAL A C 1
ATOM 2965 O O . VAL A 1 370 ? -1.182 -8.119 14.982 1.00 87.38 370 VAL A O 1
ATOM 2968 N N . LYS A 1 371 ? 0.941 -8.288 15.716 1.00 89.38 371 LYS A N 1
ATOM 2969 C CA . LYS A 1 371 ? 1.494 -7.239 14.855 1.00 89.38 371 LYS A CA 1
ATOM 2970 C C . LYS A 1 371 ? 1.781 -7.750 13.453 1.00 89.38 371 LYS A C 1
ATOM 2972 O O . LYS A 1 371 ? 2.059 -8.931 13.265 1.00 89.38 371 LYS A O 1
ATOM 2977 N N . ALA A 1 372 ? 1.681 -6.849 12.481 1.00 86.25 372 ALA A N 1
ATOM 2978 C CA . ALA A 1 372 ? 1.996 -7.153 11.099 1.00 86.25 372 ALA A CA 1
ATOM 2979 C C . ALA A 1 372 ? 3.487 -7.485 10.973 1.00 86.25 372 ALA A C 1
ATOM 2981 O O . ALA A 1 372 ? 4.344 -6.670 11.317 1.00 86.25 372 ALA A O 1
ATOM 2982 N N . ASP A 1 373 ? 3.793 -8.681 10.475 1.00 84.25 373 ASP A N 1
ATOM 2983 C CA . ASP A 1 373 ? 5.164 -9.050 10.152 1.00 84.25 373 ASP A CA 1
ATOM 2984 C C . ASP A 1 373 ? 5.600 -8.444 8.804 1.00 84.25 373 ASP A C 1
ATOM 2986 O O . ASP A 1 373 ? 4.799 -7.906 8.028 1.00 84.25 373 ASP A O 1
ATOM 2990 N N . GLY A 1 374 ? 6.897 -8.534 8.501 1.00 80.81 374 GLY A N 1
ATOM 2991 C CA . GLY A 1 374 ? 7.442 -8.000 7.251 1.00 80.81 374 GLY A CA 1
ATOM 2992 C C . GLY A 1 374 ? 6.829 -8.621 5.987 1.00 80.81 374 GLY A C 1
ATOM 2993 O O . GLY A 1 374 ? 6.796 -7.975 4.940 1.00 80.81 374 GLY A O 1
ATOM 2994 N N . GLU A 1 375 ? 6.308 -9.846 6.062 1.00 81.88 375 GLU A N 1
ATOM 2995 C CA . GLU A 1 375 ? 5.727 -10.564 4.927 1.00 81.88 375 GLU A CA 1
ATOM 2996 C C . GLU A 1 375 ? 4.295 -10.100 4.624 1.00 81.88 375 GLU A C 1
ATOM 2998 O O . GLU A 1 375 ? 3.934 -9.876 3.459 1.00 81.88 375 GLU A O 1
ATOM 3003 N N . VAL A 1 376 ? 3.500 -9.870 5.668 1.00 83.38 376 VAL A N 1
ATOM 3004 C CA . VAL A 1 376 ? 2.180 -9.242 5.594 1.00 83.38 376 VAL A CA 1
ATOM 3005 C C . VAL A 1 376 ? 2.321 -7.808 5.094 1.00 83.38 376 VAL A C 1
ATOM 3007 O O . VAL A 1 376 ? 1.587 -7.416 4.184 1.00 83.38 376 VAL A O 1
ATOM 3010 N N . ILE A 1 377 ? 3.291 -7.044 5.611 1.00 87.38 377 ILE A N 1
ATOM 3011 C CA . ILE A 1 377 ? 3.572 -5.674 5.153 1.00 87.38 377 ILE A CA 1
ATOM 3012 C C . ILE A 1 377 ? 3.930 -5.669 3.666 1.00 87.38 377 ILE A C 1
ATOM 3014 O O . ILE A 1 377 ? 3.308 -4.943 2.889 1.00 87.38 377 ILE A O 1
ATOM 3018 N N . ALA A 1 378 ? 4.860 -6.524 3.233 1.00 83.88 378 ALA A N 1
ATOM 3019 C CA . ALA A 1 378 ? 5.229 -6.629 1.823 1.00 83.88 378 ALA A CA 1
ATOM 3020 C C . ALA A 1 378 ? 4.029 -7.012 0.939 1.00 83.88 378 ALA A C 1
ATOM 3022 O O . ALA A 1 378 ? 3.844 -6.464 -0.152 1.00 83.88 378 ALA A O 1
ATOM 3023 N N . THR A 1 379 ? 3.175 -7.922 1.414 1.00 83.81 379 THR A N 1
ATOM 3024 C CA . THR A 1 379 ? 1.968 -8.324 0.685 1.00 83.81 379 THR A CA 1
ATOM 3025 C C . THR A 1 379 ? 0.958 -7.184 0.578 1.00 83.81 379 THR A C 1
ATOM 3027 O O . THR A 1 379 ? 0.428 -6.946 -0.508 1.00 83.81 379 THR A O 1
ATOM 3030 N N . ALA A 1 380 ? 0.725 -6.451 1.667 1.00 87.25 380 ALA A N 1
ATOM 3031 C CA . ALA A 1 380 ? -0.143 -5.279 1.702 1.00 87.25 380 ALA A CA 1
ATOM 3032 C C . ALA A 1 380 ? 0.336 -4.196 0.720 1.00 87.25 380 ALA A C 1
ATOM 3034 O O . ALA A 1 380 ? -0.455 -3.702 -0.086 1.00 87.25 380 ALA A O 1
ATOM 3035 N N . MET A 1 381 ? 1.639 -3.897 0.715 1.00 88.00 381 MET A N 1
ATOM 3036 C CA . MET A 1 381 ? 2.239 -2.931 -0.213 1.00 88.00 381 MET A CA 1
ATOM 3037 C C . MET A 1 381 ? 2.106 -3.369 -1.671 1.00 88.00 381 MET A C 1
ATOM 3039 O O . MET A 1 381 ? 1.731 -2.571 -2.529 1.00 88.00 381 MET A O 1
ATOM 3043 N N . ARG A 1 382 ? 2.336 -4.655 -1.962 1.00 83.62 382 ARG A N 1
ATOM 3044 C CA . ARG A 1 382 ? 2.148 -5.210 -3.309 1.00 83.62 382 ARG A CA 1
ATOM 3045 C C . ARG A 1 382 ? 0.705 -5.056 -3.785 1.00 83.62 382 ARG A C 1
ATOM 3047 O O . ARG A 1 382 ? 0.486 -4.677 -4.929 1.00 83.62 382 ARG A O 1
ATOM 3054 N N . ILE A 1 383 ? -0.271 -5.322 -2.921 1.00 83.88 383 ILE A N 1
ATOM 3055 C CA . ILE A 1 383 ? -1.692 -5.167 -3.254 1.00 83.88 383 ILE A CA 1
ATOM 3056 C C . ILE A 1 383 ? -2.023 -3.696 -3.551 1.00 83.88 383 ILE A C 1
ATOM 3058 O O . ILE A 1 383 ? -2.676 -3.414 -4.554 1.00 83.88 383 ILE A O 1
ATOM 3062 N N . LEU A 1 384 ? -1.525 -2.757 -2.739 1.00 85.19 384 LEU A N 1
ATOM 3063 C CA . LEU A 1 384 ? -1.696 -1.322 -2.997 1.00 85.19 384 LEU A CA 1
ATOM 3064 C C . LEU A 1 384 ? -1.049 -0.888 -4.319 1.00 85.19 384 LEU A C 1
ATOM 3066 O O . LEU A 1 384 ? -1.645 -0.105 -5.053 1.00 85.19 384 LEU A O 1
ATOM 3070 N N . SER A 1 385 ? 0.113 -1.446 -4.674 1.00 83.56 385 SER A N 1
ATOM 3071 C CA . SER A 1 385 ? 0.809 -1.130 -5.933 1.00 83.56 385 SER A CA 1
ATOM 3072 C C . SER A 1 385 ? 0.049 -1.543 -7.194 1.00 83.56 385 SER A C 1
ATOM 3074 O O . SER A 1 385 ? 0.321 -1.028 -8.274 1.00 83.56 385 SER A O 1
ATOM 3076 N N . CYS A 1 386 ? -0.937 -2.437 -7.071 1.00 77.19 386 CYS A N 1
ATOM 3077 C CA . CYS A 1 386 ? -1.822 -2.772 -8.183 1.00 77.19 386 CYS A CA 1
ATOM 3078 C C . CYS A 1 386 ? -2.848 -1.666 -8.476 1.00 77.19 386 CYS A C 1
ATOM 3080 O O . CYS A 1 386 ? -3.362 -1.614 -9.590 1.00 77.19 386 CYS A O 1
ATOM 3082 N N . GLY A 1 387 ? -3.170 -0.822 -7.488 1.00 73.12 387 GLY A N 1
ATOM 3083 C CA . GLY A 1 387 ? -4.196 0.221 -7.597 1.00 73.12 387 GLY A CA 1
ATOM 3084 C C . GLY A 1 387 ? -3.669 1.655 -7.512 1.00 73.12 387 GLY A C 1
ATOM 3085 O O . GLY A 1 387 ? -4.336 2.565 -7.990 1.00 73.12 387 GLY A O 1
ATOM 3086 N N . LEU A 1 388 ? -2.482 1.868 -6.937 1.00 83.06 388 LEU A N 1
ATOM 3087 C CA . LEU A 1 388 ? -1.907 3.188 -6.681 1.00 83.06 388 LEU A CA 1
ATOM 3088 C C . LEU A 1 388 ? -0.529 3.330 -7.323 1.00 83.06 388 LEU A C 1
ATOM 3090 O O . LEU A 1 388 ? 0.257 2.384 -7.388 1.00 83.06 388 LEU A O 1
ATOM 3094 N N . LYS A 1 389 ? -0.215 4.549 -7.760 1.00 81.25 389 LYS A N 1
ATOM 3095 C CA . LYS A 1 389 ? 1.079 4.898 -8.339 1.00 81.25 389 LYS A CA 1
ATOM 3096 C C . LYS A 1 389 ? 2.044 5.373 -7.264 1.00 81.25 389 LYS A C 1
ATOM 3098 O O . LYS A 1 389 ? 1.702 6.155 -6.375 1.00 81.25 389 LYS A O 1
ATOM 3103 N N . ILE A 1 390 ? 3.281 4.928 -7.406 1.00 79.38 390 ILE A N 1
ATOM 3104 C CA . ILE A 1 390 ? 4.423 5.494 -6.707 1.00 79.38 390 ILE A CA 1
ATOM 3105 C C . ILE A 1 390 ? 4.836 6.786 -7.439 1.00 79.38 390 ILE A C 1
ATOM 3107 O O . ILE A 1 390 ? 4.785 6.852 -8.669 1.00 79.38 390 ILE A O 1
ATOM 3111 N N . SER A 1 391 ? 5.169 7.841 -6.691 1.00 72.00 391 SER A N 1
ATOM 3112 C CA . SER A 1 391 ? 5.600 9.121 -7.270 1.00 72.00 391 SER A CA 1
ATOM 3113 C C . SER A 1 391 ? 6.905 8.943 -8.053 1.00 72.00 391 SER A C 1
ATOM 3115 O O . SER A 1 391 ? 7.814 8.272 -7.590 1.00 72.00 391 SER A O 1
ATOM 3117 N N . GLN A 1 392 ? 7.048 9.574 -9.222 1.00 66.31 392 GLN A N 1
ATOM 3118 C CA . GLN A 1 392 ? 8.232 9.385 -10.082 1.00 66.31 392 GLN A CA 1
ATOM 3119 C C . GLN A 1 392 ? 9.564 9.793 -9.424 1.00 66.31 392 GLN A C 1
ATOM 3121 O O . GLN A 1 392 ? 10.617 9.331 -9.853 1.00 66.31 392 GLN A O 1
ATOM 3126 N N . ASN A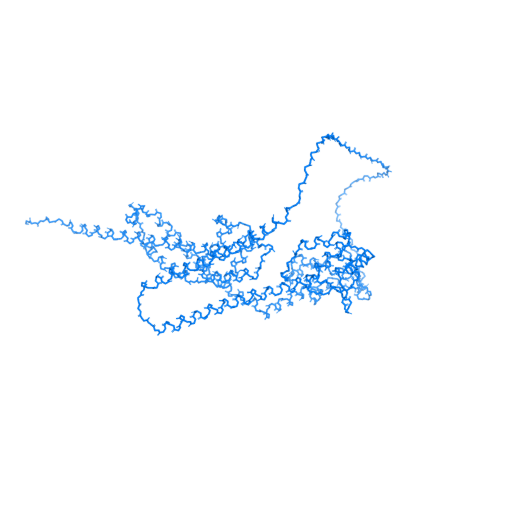 1 393 ? 9.515 10.634 -8.386 1.00 66.31 393 ASN A N 1
ATOM 3127 C CA . ASN A 1 393 ? 10.687 11.134 -7.663 1.00 66.31 393 ASN A CA 1
ATOM 3128 C C . ASN A 1 393 ? 10.809 10.561 -6.240 1.00 66.31 393 ASN A C 1
ATOM 3130 O O . ASN A 1 393 ? 11.555 11.115 -5.432 1.00 66.31 393 ASN A O 1
ATOM 3134 N N . SER A 1 394 ? 10.042 9.526 -5.880 1.00 67.25 394 SER A N 1
ATOM 3135 C CA . SER A 1 394 ? 10.160 8.926 -4.550 1.00 67.25 394 SER A CA 1
ATOM 3136 C C . SER A 1 394 ? 11.342 7.967 -4.462 1.00 67.25 394 SER A C 1
ATOM 3138 O O . SER A 1 394 ? 11.630 7.222 -5.393 1.00 67.25 394 SER A O 1
ATOM 3140 N N . ASP A 1 395 ? 12.005 7.978 -3.311 1.00 80.62 395 ASP A N 1
ATOM 3141 C CA . ASP A 1 395 ? 13.009 6.985 -2.946 1.00 80.62 395 ASP A CA 1
ATOM 3142 C C . ASP A 1 395 ? 12.308 5.670 -2.576 1.00 80.62 395 ASP A C 1
ATOM 3144 O O . ASP A 1 395 ? 11.775 5.538 -1.476 1.00 80.62 395 ASP A O 1
ATOM 3148 N N . ASP A 1 396 ? 12.259 4.720 -3.511 1.00 75.25 396 ASP A N 1
ATOM 3149 C CA . ASP A 1 396 ? 11.583 3.430 -3.326 1.00 75.25 396 ASP A CA 1
ATOM 3150 C C . ASP A 1 396 ? 12.155 2.633 -2.143 1.00 75.25 396 ASP A C 1
ATOM 3152 O O . ASP A 1 396 ? 11.407 1.996 -1.395 1.00 75.25 396 ASP A O 1
ATOM 3156 N N . GLU A 1 397 ? 13.472 2.701 -1.935 1.00 75.50 397 GLU A N 1
ATOM 3157 C CA . GLU A 1 397 ? 14.153 2.000 -0.847 1.00 75.50 397 GLU A CA 1
ATOM 3158 C C . GLU A 1 397 ? 13.881 2.691 0.494 1.00 75.50 397 GLU A C 1
ATOM 3160 O O . GLU A 1 397 ? 13.474 2.038 1.461 1.00 75.50 397 GLU A O 1
ATOM 3165 N N . GLY A 1 398 ? 13.975 4.023 0.528 1.00 81.38 398 GLY A N 1
ATOM 3166 C CA . GLY A 1 398 ? 13.606 4.830 1.690 1.00 81.38 398 GLY A CA 1
ATOM 3167 C C . GLY A 1 398 ? 12.133 4.690 2.081 1.00 81.38 398 GLY A C 1
ATOM 3168 O O . GLY A 1 398 ? 11.817 4.559 3.265 1.00 81.38 398 GLY A O 1
ATOM 3169 N N . MET A 1 399 ? 11.217 4.645 1.110 1.00 80.44 399 MET A N 1
ATOM 3170 C CA . MET A 1 399 ? 9.795 4.403 1.360 1.00 80.44 399 MET A CA 1
ATOM 3171 C C . MET A 1 399 ? 9.545 2.999 1.896 1.00 80.44 399 MET A C 1
ATOM 3173 O O . MET A 1 399 ? 8.808 2.854 2.869 1.00 80.44 399 MET A O 1
ATOM 3177 N N . SER A 1 400 ? 10.153 1.970 1.300 1.00 79.75 400 SER A N 1
ATOM 3178 C CA . SER A 1 400 ? 10.015 0.591 1.777 1.00 79.75 400 SER A CA 1
ATOM 3179 C C . SER A 1 400 ? 10.485 0.456 3.227 1.00 79.75 400 SER A C 1
ATOM 3181 O O . SER A 1 400 ? 9.793 -0.150 4.045 1.00 79.75 400 SER A O 1
ATOM 3183 N N . LEU A 1 401 ? 11.626 1.064 3.572 1.00 83.25 401 LEU A N 1
ATOM 3184 C CA . LEU A 1 401 ? 12.134 1.099 4.945 1.00 83.25 401 LEU A CA 1
ATOM 3185 C C . LEU A 1 401 ? 11.195 1.869 5.880 1.00 83.25 401 LEU A C 1
ATOM 3187 O O . LEU A 1 401 ? 10.864 1.371 6.955 1.00 83.25 401 LEU A O 1
ATOM 3191 N N . ALA A 1 402 ? 10.714 3.044 5.464 1.00 86.62 402 ALA A N 1
ATOM 3192 C CA . ALA A 1 402 ? 9.787 3.847 6.257 1.00 86.62 402 ALA A CA 1
ATOM 3193 C C . ALA A 1 402 ? 8.487 3.087 6.552 1.00 86.62 402 ALA A C 1
ATOM 3195 O O . ALA A 1 402 ? 8.038 3.050 7.697 1.00 86.62 402 ALA A O 1
ATOM 3196 N N . TYR A 1 403 ? 7.906 2.438 5.540 1.00 89.00 403 TYR A N 1
ATOM 3197 C CA . TYR A 1 403 ? 6.722 1.601 5.702 1.00 89.00 403 TYR A CA 1
ATOM 3198 C C . TYR A 1 403 ? 6.980 0.389 6.591 1.00 89.00 403 TYR A C 1
ATOM 3200 O O . TYR A 1 403 ? 6.166 0.123 7.473 1.00 89.00 403 TYR A O 1
ATOM 3208 N N . GLY A 1 404 ? 8.109 -0.299 6.407 1.00 84.94 404 GLY A N 1
ATOM 3209 C CA . GLY A 1 404 ? 8.508 -1.421 7.255 1.00 84.94 404 GLY A CA 1
ATOM 3210 C C . GLY A 1 404 ? 8.592 -1.026 8.730 1.00 84.94 404 GLY A C 1
ATOM 3211 O O . GLY A 1 404 ? 7.961 -1.662 9.567 1.00 84.94 404 GLY A O 1
ATOM 3212 N N . MET A 1 405 ? 9.284 0.074 9.040 1.00 85.19 405 MET A N 1
ATOM 3213 C CA . MET A 1 405 ? 9.445 0.556 10.417 1.00 85.19 405 MET A CA 1
ATOM 3214 C C . MET A 1 405 ? 8.136 1.063 11.031 1.00 85.19 405 MET A C 1
ATOM 3216 O O . MET A 1 405 ? 7.859 0.843 12.208 1.00 85.19 405 MET A O 1
ATOM 3220 N N . ALA A 1 406 ? 7.325 1.789 10.264 1.00 87.19 406 ALA A N 1
ATOM 3221 C CA . ALA A 1 406 ? 6.144 2.440 10.818 1.00 87.19 406 ALA A CA 1
ATOM 3222 C C . ALA A 1 406 ? 4.975 1.463 11.036 1.00 87.19 406 ALA A C 1
ATOM 3224 O O . ALA A 1 406 ? 4.206 1.616 11.991 1.00 87.19 406 ALA A O 1
ATOM 3225 N N . LEU A 1 407 ? 4.849 0.453 10.169 1.00 89.38 407 LEU A N 1
ATOM 3226 C CA . LEU A 1 407 ? 3.774 -0.540 10.227 1.00 89.38 407 LEU A CA 1
ATOM 3227 C C . LEU A 1 407 ? 4.059 -1.710 11.167 1.00 89.38 407 LEU A C 1
ATOM 3229 O O . LEU A 1 407 ? 3.120 -2.415 11.521 1.00 89.38 407 LEU A O 1
ATOM 3233 N N . GLU A 1 408 ? 5.291 -1.866 11.657 1.00 83.62 408 GLU A N 1
ATOM 3234 C CA . GLU A 1 408 ? 5.650 -2.883 12.659 1.00 83.62 408 GLU A CA 1
ATOM 3235 C C . GLU A 1 408 ? 4.807 -2.766 13.947 1.00 83.62 408 GLU A C 1
ATOM 3237 O O . GLU A 1 408 ? 4.561 -3.740 14.654 1.00 83.62 408 GLU A O 1
ATOM 3242 N N . THR A 1 409 ? 4.295 -1.567 14.247 1.00 84.06 409 THR A N 1
ATOM 3243 C CA . THR A 1 409 ? 3.445 -1.323 15.428 1.00 84.06 409 THR A CA 1
ATOM 3244 C C . THR A 1 409 ? 1.953 -1.609 15.206 1.00 84.06 409 THR A C 1
ATOM 3246 O O . THR A 1 409 ? 1.176 -1.634 16.169 1.00 84.06 409 THR A O 1
ATOM 3249 N N . VAL A 1 410 ? 1.537 -1.826 13.958 1.00 90.69 410 VAL A N 1
ATOM 3250 C CA . VAL A 1 410 ? 0.135 -1.970 13.538 1.00 90.69 410 VAL A CA 1
ATOM 3251 C C . VAL A 1 410 ? -0.280 -3.442 13.558 1.00 90.69 410 VAL A C 1
ATOM 3253 O O . VAL A 1 410 ? 0.540 -4.320 13.292 1.00 90.69 410 VAL A O 1
ATOM 3256 N N . SER A 1 411 ? -1.539 -3.745 13.897 1.00 91.31 411 SER A N 1
ATOM 3257 C CA . SER A 1 411 ? -2.022 -5.127 13.806 1.00 91.31 411 SER A CA 1
ATOM 3258 C C . SER A 1 411 ? -2.152 -5.599 12.357 1.00 91.31 411 SER A C 1
ATOM 3260 O O . SER A 1 411 ? -2.486 -4.837 11.447 1.00 91.31 411 SER A O 1
ATOM 3262 N N . GLU A 1 412 ? -1.940 -6.895 12.146 1.00 89.06 412 GLU A N 1
ATOM 3263 C CA . GLU A 1 412 ? -2.098 -7.542 10.839 1.00 89.06 412 GLU A CA 1
ATOM 3264 C C . GLU A 1 412 ? -3.485 -7.286 10.225 1.00 89.06 412 GLU A C 1
ATOM 3266 O O . GLU A 1 412 ? -3.611 -6.963 9.040 1.00 89.06 412 GLU A O 1
ATOM 3271 N N . TRP A 1 413 ? -4.535 -7.365 11.048 1.00 89.75 413 TRP A N 1
ATOM 3272 C CA . TRP A 1 413 ? -5.895 -7.091 10.602 1.00 89.75 413 TRP A CA 1
ATOM 3273 C C . TRP A 1 413 ? -6.076 -5.643 10.158 1.00 89.75 413 TRP A C 1
ATOM 3275 O O . TRP A 1 413 ? -6.598 -5.409 9.068 1.00 89.75 413 TRP A O 1
ATOM 3285 N N . ALA A 1 414 ? -5.647 -4.677 10.977 1.00 91.62 414 ALA A N 1
ATOM 3286 C CA . ALA A 1 414 ? -5.857 -3.267 10.677 1.00 91.62 414 ALA A CA 1
ATOM 3287 C C . ALA A 1 414 ? -5.141 -2.860 9.392 1.00 91.62 414 ALA A C 1
ATOM 3289 O O . ALA A 1 414 ? -5.708 -2.129 8.581 1.00 91.62 414 ALA A O 1
ATOM 3290 N N . LEU A 1 415 ? -3.941 -3.396 9.165 1.00 92.19 415 LEU A N 1
ATOM 3291 C CA . LEU A 1 415 ? -3.197 -3.199 7.930 1.00 92.19 415 LEU A CA 1
ATOM 3292 C C . LEU A 1 415 ? -3.991 -3.688 6.709 1.00 92.19 415 LEU A C 1
ATOM 3294 O O . LEU A 1 415 ? -4.254 -2.918 5.784 1.00 92.19 415 LEU A O 1
ATOM 3298 N N . ILE A 1 416 ? -4.408 -4.955 6.706 1.00 88.69 416 ILE A N 1
ATOM 3299 C CA . ILE A 1 416 ? -5.097 -5.564 5.561 1.00 88.69 416 ILE A CA 1
ATOM 3300 C C . ILE A 1 416 ? -6.483 -4.953 5.337 1.00 88.69 416 ILE A C 1
ATOM 3302 O O . ILE A 1 416 ? -6.882 -4.717 4.194 1.00 88.69 416 ILE A O 1
ATOM 3306 N N . GLU A 1 417 ? -7.226 -4.681 6.406 1.00 89.31 417 GLU A N 1
ATOM 3307 C CA . GLU A 1 417 ? -8.541 -4.052 6.320 1.00 89.31 417 GLU A CA 1
ATOM 3308 C C . GLU A 1 417 ? -8.435 -2.611 5.812 1.00 89.31 417 GLU A C 1
ATOM 3310 O O . GLU A 1 417 ? -9.212 -2.209 4.947 1.00 89.31 417 GLU A O 1
ATOM 3315 N N . THR A 1 418 ? -7.420 -1.857 6.243 1.00 91.62 418 THR A N 1
ATOM 3316 C CA . THR A 1 418 ? -7.166 -0.516 5.701 1.00 91.62 418 THR A CA 1
ATOM 3317 C C . THR A 1 418 ? -6.870 -0.590 4.207 1.00 91.62 418 THR A C 1
ATOM 3319 O O . THR A 1 418 ? -7.523 0.112 3.440 1.00 91.62 418 THR A O 1
ATOM 3322 N N . VAL A 1 419 ? -5.992 -1.495 3.752 1.00 90.06 419 VAL A N 1
ATOM 3323 C CA . VAL A 1 419 ? -5.737 -1.700 2.310 1.00 90.06 419 VAL A CA 1
ATOM 3324 C C . VAL A 1 419 ? -7.029 -1.964 1.534 1.00 90.06 419 VAL A C 1
ATOM 3326 O O . VAL A 1 419 ? -7.250 -1.361 0.485 1.00 90.06 419 VAL A O 1
ATOM 3329 N N . LYS A 1 420 ? -7.916 -2.825 2.047 1.00 88.00 420 LYS A N 1
ATOM 3330 C CA . LYS A 1 420 ? -9.207 -3.105 1.396 1.00 88.00 420 LYS A CA 1
ATOM 3331 C C . LYS A 1 420 ? -10.073 -1.855 1.284 1.00 88.00 420 LYS A C 1
ATOM 3333 O O . LYS A 1 420 ? -10.644 -1.621 0.224 1.00 88.00 420 LYS A O 1
ATOM 3338 N N . ARG A 1 421 ? -10.165 -1.055 2.347 1.00 88.69 421 ARG A N 1
ATOM 3339 C CA . ARG A 1 421 ? -10.960 0.184 2.357 1.00 88.69 421 ARG A CA 1
ATOM 3340 C C . ARG A 1 421 ? -10.419 1.225 1.386 1.00 88.69 421 ARG A C 1
ATOM 3342 O O . ARG A 1 421 ? -11.204 1.886 0.714 1.00 88.69 421 ARG A O 1
ATOM 3349 N N . ILE A 1 422 ? -9.094 1.323 1.273 1.00 88.69 422 ILE A N 1
ATOM 3350 C CA . ILE A 1 422 ? -8.424 2.168 0.279 1.00 88.69 422 ILE A CA 1
ATOM 3351 C C . ILE A 1 422 ? -8.817 1.735 -1.134 1.00 88.69 422 ILE A C 1
ATOM 3353 O O . ILE A 1 422 ? -9.322 2.545 -1.904 1.00 88.69 422 ILE A O 1
ATOM 3357 N N . LEU A 1 423 ? -8.666 0.447 -1.456 1.00 84.00 423 LEU A N 1
ATOM 3358 C CA . LEU A 1 423 ? -8.989 -0.080 -2.787 1.00 84.00 423 LEU A CA 1
ATOM 3359 C C . LEU A 1 423 ? -10.479 0.011 -3.142 1.00 84.00 423 LEU A C 1
ATOM 3361 O O . LEU A 1 423 ? -10.829 0.051 -4.317 1.00 84.00 423 LEU A O 1
ATOM 3365 N N . ARG A 1 424 ? -11.363 0.037 -2.140 1.00 84.69 424 ARG A N 1
ATOM 3366 C CA . ARG A 1 424 ? -12.805 0.251 -2.327 1.00 84.69 424 ARG A CA 1
ATOM 3367 C C . ARG A 1 424 ? -13.197 1.726 -2.448 1.00 84.69 424 ARG A C 1
ATOM 3369 O O . ARG A 1 424 ? -14.373 2.002 -2.662 1.00 84.69 424 ARG A O 1
ATOM 3376 N N . GLY A 1 425 ? -12.261 2.663 -2.280 1.00 82.25 425 GLY A N 1
ATOM 3377 C CA . GLY A 1 425 ? -12.556 4.099 -2.268 1.00 82.25 425 GLY A CA 1
ATOM 3378 C C . GLY A 1 425 ? -13.357 4.551 -1.040 1.00 82.25 425 GLY A C 1
ATOM 3379 O O . GLY A 1 425 ? -14.004 5.595 -1.058 1.00 82.25 425 GLY A O 1
ATOM 3380 N N . GLU A 1 426 ? -13.349 3.776 0.049 1.00 83.50 426 GLU A N 1
ATOM 3381 C CA . GLU A 1 426 ? -14.083 4.114 1.279 1.00 83.50 426 GLU A CA 1
ATOM 3382 C C . GLU A 1 426 ? -13.351 5.185 2.111 1.00 83.50 426 GLU A C 1
ATOM 3384 O O . GLU A 1 426 ? -13.945 5.827 2.982 1.00 83.50 426 GLU A O 1
ATOM 3389 N N . VAL A 1 427 ? -12.059 5.403 1.840 1.00 84.81 427 VAL A N 1
ATOM 3390 C CA . VAL A 1 427 ? -11.205 6.358 2.554 1.00 84.81 427 VAL A CA 1
ATOM 3391 C C . VAL A 1 427 ? -11.060 7.641 1.737 1.00 84.81 427 VAL A C 1
ATOM 3393 O O . VAL A 1 427 ? -10.205 7.751 0.869 1.00 84.81 427 VAL A O 1
ATOM 3396 N N . LYS A 1 428 ? -11.873 8.650 2.054 1.00 77.25 428 LYS A N 1
ATOM 3397 C CA . LYS A 1 428 ? -11.877 9.943 1.338 1.00 77.25 428 LYS A CA 1
ATOM 3398 C C . LYS A 1 428 ? -10.653 10.822 1.601 1.00 77.25 428 LYS A C 1
ATOM 3400 O O . LYS A 1 428 ? -10.444 11.810 0.909 1.00 77.25 428 LYS A O 1
ATOM 3405 N N . THR A 1 429 ? -9.896 10.528 2.653 1.00 77.44 429 THR A N 1
ATOM 3406 C CA . THR A 1 429 ? -8.789 11.376 3.120 1.00 77.44 429 THR A CA 1
ATOM 3407 C C . THR A 1 429 ? -7.472 11.107 2.404 1.00 77.44 429 THR A C 1
ATOM 3409 O O . THR A 1 429 ? -6.497 11.785 2.699 1.00 77.44 429 THR A O 1
ATOM 3412 N N . ILE A 1 430 ? -7.414 10.112 1.519 1.00 82.06 430 ILE A N 1
ATOM 3413 C CA . ILE A 1 430 ? -6.196 9.725 0.804 1.00 82.06 430 ILE A CA 1
ATOM 3414 C C . ILE A 1 430 ? -6.349 9.943 -0.695 1.00 82.06 430 ILE A C 1
ATOM 3416 O O . ILE A 1 430 ? -7.457 10.012 -1.223 1.00 82.06 430 ILE A O 1
ATOM 3420 N N . SER A 1 431 ? -5.216 10.018 -1.388 1.00 79.19 431 SER A N 1
ATOM 3421 C CA . SER A 1 431 ? -5.213 10.031 -2.844 1.00 79.19 431 SER A CA 1
ATOM 3422 C C . SER A 1 431 ? -5.700 8.690 -3.396 1.00 79.19 431 SER A C 1
ATOM 3424 O O . SER A 1 431 ? -5.174 7.640 -3.044 1.00 79.19 431 SER A O 1
ATOM 3426 N N . GLU A 1 432 ? -6.651 8.736 -4.326 1.00 79.81 432 GLU A N 1
ATOM 3427 C CA . GLU A 1 432 ? -7.060 7.573 -5.128 1.00 79.81 432 GLU A CA 1
ATOM 3428 C C . GLU A 1 432 ? -6.019 7.209 -6.201 1.00 79.81 432 GLU A C 1
ATOM 3430 O O . GLU A 1 432 ? -6.136 6.190 -6.872 1.00 79.81 432 GLU A O 1
ATOM 3435 N N . THR A 1 433 ? -5.008 8.062 -6.404 1.00 78.69 433 THR A N 1
ATOM 3436 C CA . THR A 1 433 ? -3.999 7.903 -7.461 1.00 78.69 433 THR A CA 1
ATOM 3437 C C . THR A 1 433 ? -2.624 7.558 -6.911 1.00 78.69 433 THR A C 1
ATOM 3439 O O . THR A 1 433 ? -1.897 6.790 -7.538 1.00 78.69 433 THR A O 1
ATOM 3442 N N . PHE A 1 434 ? -2.249 8.124 -5.766 1.00 84.62 434 PHE A N 1
ATOM 3443 C CA . PHE A 1 434 ? -0.909 7.995 -5.204 1.00 84.62 434 PHE A CA 1
ATOM 3444 C C . PHE A 1 434 ? -0.905 7.180 -3.922 1.00 84.62 434 PHE A C 1
ATOM 3446 O O . PHE A 1 434 ? -1.884 7.162 -3.178 1.00 84.62 434 PHE A O 1
ATOM 3453 N N . PHE A 1 435 ? 0.233 6.545 -3.645 1.00 86.75 435 PHE A N 1
ATOM 3454 C CA . PHE A 1 435 ? 0.465 5.937 -2.340 1.00 86.75 435 PHE A CA 1
ATOM 3455 C C . PHE A 1 435 ? 0.218 6.952 -1.214 1.00 86.75 435 PHE A C 1
ATOM 3457 O O . PHE A 1 435 ? 0.639 8.108 -1.336 1.00 86.75 435 PHE A O 1
ATOM 3464 N N . PRO A 1 436 ? -0.431 6.535 -0.111 1.00 87.06 436 PRO A N 1
ATOM 3465 C CA . PRO A 1 436 ? -0.556 7.390 1.061 1.00 87.06 436 PRO A CA 1
ATOM 3466 C C . PRO A 1 436 ? 0.832 7.740 1.613 1.00 87.06 436 PRO A C 1
ATOM 3468 O O . PRO A 1 436 ? 1.830 7.086 1.300 1.00 87.06 436 PRO A O 1
ATOM 3471 N N . SER A 1 437 ? 0.933 8.765 2.457 1.00 87.56 437 SER A N 1
ATOM 3472 C CA . SER A 1 437 ? 2.142 8.900 3.269 1.00 87.56 437 SER A CA 1
ATOM 3473 C C . SER A 1 437 ? 2.170 7.815 4.350 1.00 87.56 437 SER A C 1
ATOM 3475 O O . SER A 1 437 ? 1.128 7.366 4.836 1.00 87.56 437 SER A O 1
ATOM 3477 N N . THR A 1 438 ? 3.366 7.419 4.790 1.00 87.31 438 THR A N 1
ATOM 3478 C CA . THR A 1 438 ? 3.529 6.427 5.864 1.00 87.31 438 THR A CA 1
ATOM 3479 C C . THR A 1 438 ? 2.776 6.832 7.140 1.00 87.31 438 THR A C 1
ATOM 3481 O O . THR A 1 438 ? 2.142 5.997 7.782 1.00 87.31 438 THR A O 1
ATOM 3484 N N . CYS A 1 439 ? 2.790 8.125 7.483 1.00 86.38 439 CYS A N 1
ATOM 3485 C CA . CYS A 1 439 ? 2.084 8.663 8.648 1.00 86.38 439 CYS A CA 1
ATOM 3486 C C . CYS A 1 439 ? 0.559 8.552 8.499 1.00 86.38 439 CYS A C 1
ATOM 3488 O O . CYS A 1 439 ? -0.119 8.076 9.411 1.00 86.38 439 CYS A O 1
ATOM 3490 N N . GLU A 1 440 ? 0.014 8.942 7.342 1.00 89.31 440 GLU A N 1
ATOM 3491 C CA . GLU A 1 440 ? -1.421 8.817 7.074 1.00 89.31 440 GLU A CA 1
ATOM 3492 C C . GLU A 1 440 ? -1.873 7.363 7.120 1.00 89.31 440 GLU A C 1
ATOM 3494 O O . GLU A 1 440 ? -2.909 7.065 7.712 1.00 89.31 440 GLU A O 1
ATOM 3499 N N . PHE A 1 441 ? -1.081 6.460 6.545 1.00 91.06 441 PHE A N 1
ATOM 3500 C CA . PHE A 1 441 ? -1.425 5.049 6.491 1.00 91.06 441 PHE A CA 1
ATOM 3501 C C . PHE A 1 441 ? -1.431 4.396 7.880 1.00 91.06 441 PHE A C 1
ATOM 3503 O O . PHE A 1 441 ? -2.388 3.702 8.227 1.00 91.06 441 PHE A O 1
ATOM 3510 N N . VAL A 1 442 ? -0.430 4.686 8.720 1.00 91.44 442 VAL A N 1
ATOM 3511 C CA . VAL A 1 442 ? -0.407 4.230 10.123 1.00 91.44 442 VAL A CA 1
ATOM 3512 C C . VAL A 1 442 ? -1.590 4.788 10.907 1.00 91.44 442 VAL A C 1
ATOM 3514 O O . VAL A 1 442 ? -2.216 4.054 11.671 1.00 91.44 442 VAL A O 1
ATOM 3517 N N . ARG A 1 443 ? -1.915 6.073 10.722 1.00 91.12 443 ARG A N 1
ATOM 3518 C CA . ARG A 1 443 ? -3.049 6.702 11.406 1.00 91.12 443 ARG A CA 1
ATOM 3519 C C . ARG A 1 443 ? -4.365 6.018 11.048 1.00 91.12 443 ARG A C 1
ATOM 3521 O O . ARG A 1 443 ? -5.098 5.651 11.953 1.00 91.12 443 ARG A O 1
ATOM 3528 N N . LEU A 1 444 ? -4.617 5.757 9.764 1.00 92.00 444 LEU A N 1
ATOM 3529 C CA . LEU A 1 444 ? -5.824 5.047 9.322 1.00 92.00 444 LEU A CA 1
ATOM 3530 C C . LEU A 1 444 ? -5.961 3.666 9.972 1.00 92.00 444 LEU A C 1
ATOM 3532 O O . LEU A 1 444 ? -7.052 3.296 10.403 1.00 92.00 444 LEU A O 1
ATOM 3536 N N . CYS A 1 445 ? -4.855 2.927 10.080 1.00 92.88 445 CYS A N 1
ATOM 3537 C CA . CYS A 1 445 ? -4.868 1.625 10.736 1.00 92.88 445 CYS A CA 1
ATOM 3538 C C . CYS A 1 445 ? -5.179 1.747 12.238 1.00 92.88 445 CYS A C 1
ATOM 3540 O O . CYS A 1 445 ? -5.979 0.979 12.766 1.00 92.88 445 CYS A O 1
ATOM 3542 N N . ARG A 1 446 ? -4.586 2.728 12.931 1.00 91.75 446 ARG A N 1
ATOM 3543 C CA . ARG A 1 446 ? -4.835 2.960 14.366 1.00 91.75 446 ARG A CA 1
ATOM 3544 C C . ARG A 1 446 ? -6.260 3.429 14.641 1.00 91.75 446 ARG A C 1
ATOM 3546 O O . ARG A 1 446 ? -6.901 2.894 15.540 1.00 91.75 446 ARG A O 1
ATOM 3553 N N . ASP A 1 447 ? -6.774 4.357 13.839 1.00 91.50 447 ASP A N 1
ATOM 3554 C CA . ASP A 1 447 ? -8.146 4.864 13.950 1.00 91.50 447 ASP A CA 1
ATOM 3555 C C . ASP A 1 447 ? -9.166 3.725 13.784 1.00 91.50 447 ASP A C 1
ATOM 3557 O O . ASP A 1 447 ? -10.205 3.687 14.451 1.00 91.50 447 ASP A O 1
ATOM 3561 N N . LEU A 1 448 ? -8.858 2.758 12.914 1.00 91.00 448 LEU A N 1
ATOM 3562 C CA . LEU A 1 448 ? -9.671 1.567 12.713 1.00 91.00 448 LEU A CA 1
ATOM 3563 C C . LEU A 1 448 ? -9.700 0.660 13.959 1.00 91.00 448 LEU A C 1
ATOM 3565 O O . LEU A 1 448 ? -10.781 0.231 14.374 1.00 91.00 448 LEU A O 1
ATOM 3569 N N . GLU A 1 449 ? -8.539 0.387 14.564 1.00 92.38 449 GLU A N 1
ATOM 3570 C CA . GLU A 1 449 ? -8.430 -0.393 15.807 1.00 92.38 449 GLU A CA 1
ATOM 3571 C C . GLU A 1 449 ? -9.156 0.303 16.968 1.00 92.38 449 GLU A C 1
ATOM 3573 O O . GLU A 1 449 ? -9.991 -0.302 17.652 1.00 92.38 449 GLU A O 1
ATOM 3578 N N . GLU A 1 450 ? -8.883 1.595 17.165 1.00 92.19 450 GLU A N 1
ATOM 3579 C CA . GLU A 1 450 ? -9.456 2.399 18.242 1.00 92.19 450 GLU A CA 1
ATOM 3580 C C . GLU A 1 450 ? -10.975 2.536 18.100 1.00 92.19 450 GLU A C 1
ATOM 3582 O O . GLU A 1 450 ? -11.710 2.391 19.084 1.00 92.19 450 GLU A O 1
ATOM 3587 N N . GLY A 1 451 ? -11.475 2.738 16.879 1.00 90.69 451 GLY A N 1
ATOM 3588 C CA . GLY A 1 451 ? -12.908 2.812 16.609 1.00 90.69 451 GLY A CA 1
ATOM 3589 C C . GLY A 1 451 ? -13.640 1.519 16.984 1.00 90.69 451 GLY A C 1
ATOM 3590 O O . GLY A 1 451 ? -14.722 1.560 17.590 1.00 90.69 451 GLY A O 1
ATOM 3591 N N . LEU A 1 452 ? -13.045 0.359 16.688 1.00 91.69 452 LEU A N 1
ATOM 3592 C CA . LEU A 1 452 ? -13.649 -0.932 17.015 1.00 91.69 452 LEU A CA 1
ATOM 3593 C C . LEU A 1 452 ? -13.590 -1.231 18.522 1.00 91.69 452 LEU A C 1
ATOM 3595 O O . LEU A 1 452 ? -14.603 -1.638 19.099 1.00 91.69 452 LEU A O 1
ATOM 3599 N N . LEU A 1 453 ? -12.460 -0.952 19.184 1.00 91.75 453 LEU A N 1
ATOM 3600 C CA . LEU A 1 453 ? -12.318 -1.076 20.644 1.00 91.75 453 LEU A CA 1
ATOM 3601 C C . LEU A 1 453 ? -13.276 -0.149 21.398 1.00 91.75 453 LEU A C 1
ATOM 3603 O O . LEU A 1 453 ? -13.899 -0.561 22.380 1.00 91.75 453 LEU A O 1
ATOM 3607 N N . THR A 1 454 ? -13.441 1.086 20.925 1.00 90.25 454 THR A N 1
ATOM 3608 C CA . THR A 1 454 ? -14.385 2.052 21.498 1.00 90.25 454 THR A CA 1
ATOM 3609 C C . THR A 1 454 ? -15.814 1.535 21.388 1.00 90.25 454 THR A C 1
ATOM 3611 O O . THR A 1 454 ? -16.549 1.522 22.378 1.00 90.25 454 THR A O 1
ATOM 3614 N N . THR A 1 455 ? -16.191 1.018 20.215 1.00 90.25 455 THR A N 1
ATOM 3615 C CA . THR A 1 455 ? -17.514 0.417 19.994 1.00 90.25 455 THR A CA 1
ATOM 3616 C C . THR A 1 455 ? -17.745 -0.778 20.924 1.00 90.25 455 THR A C 1
ATOM 3618 O O . THR A 1 455 ? -18.788 -0.860 21.576 1.00 90.25 455 THR A O 1
ATOM 3621 N N . ALA A 1 456 ? -16.760 -1.671 21.060 1.00 92.69 456 ALA A N 1
ATOM 3622 C CA . ALA A 1 456 ? -16.835 -2.813 21.969 1.00 92.69 456 ALA A CA 1
ATOM 3623 C C . ALA A 1 456 ? -16.997 -2.382 23.437 1.00 92.69 456 ALA A C 1
ATOM 3625 O O . ALA A 1 456 ? -17.830 -2.930 24.159 1.00 92.69 456 ALA A O 1
ATOM 3626 N N . ASN A 1 457 ? -16.260 -1.359 23.875 1.00 90.44 457 ASN A N 1
ATOM 3627 C CA . ASN A 1 457 ? -16.366 -0.813 25.228 1.00 90.44 457 ASN A CA 1
ATOM 3628 C C . ASN A 1 457 ? -17.734 -0.181 25.513 1.00 90.44 457 ASN A C 1
ATOM 3630 O O . ASN A 1 457 ? -18.280 -0.373 26.603 1.00 90.44 457 ASN A O 1
ATOM 3634 N N . LEU A 1 458 ? -18.291 0.571 24.559 1.00 90.38 458 LEU A N 1
ATOM 3635 C CA . LEU A 1 458 ? -19.627 1.161 24.679 1.00 90.38 458 LEU A CA 1
ATOM 3636 C C . LEU A 1 458 ? -20.692 0.074 24.834 1.00 90.38 458 LEU A C 1
ATOM 3638 O O . LEU A 1 458 ? -21.512 0.137 25.752 1.00 90.38 458 LEU A O 1
ATOM 3642 N N . VAL A 1 459 ? -20.627 -0.952 23.982 1.00 92.12 459 VAL A N 1
ATOM 3643 C CA . VAL A 1 459 ? -21.514 -2.117 24.037 1.00 92.12 459 VAL A CA 1
ATOM 3644 C C . VAL A 1 459 ? -21.382 -2.846 25.377 1.00 92.12 459 VAL A C 1
ATOM 3646 O O . VAL A 1 459 ? -22.392 -3.066 26.046 1.00 92.12 459 VAL A O 1
ATOM 3649 N N . ARG A 1 460 ? -20.155 -3.133 25.830 1.00 91.94 460 ARG A N 1
ATOM 3650 C CA . ARG A 1 460 ? -19.897 -3.778 27.127 1.00 91.94 460 ARG A CA 1
ATOM 3651 C C . ARG A 1 460 ? -20.520 -2.998 28.288 1.00 91.94 460 ARG A C 1
ATOM 3653 O O . ARG A 1 460 ? -21.226 -3.580 29.109 1.00 91.94 460 ARG A O 1
ATOM 3660 N N . LYS A 1 461 ? -20.308 -1.677 28.342 1.00 90.31 461 LYS A N 1
ATOM 3661 C CA . LYS A 1 461 ? -20.885 -0.806 29.383 1.00 90.31 461 LYS A CA 1
ATOM 3662 C C . LYS A 1 461 ? -22.415 -0.811 29.350 1.00 90.31 461 LYS A C 1
ATOM 3664 O O . LYS A 1 461 ? -23.039 -0.905 30.404 1.00 90.31 461 LYS A O 1
ATOM 3669 N N . ALA A 1 462 ? -23.020 -0.737 28.163 1.00 88.88 462 ALA A N 1
ATOM 3670 C CA . ALA A 1 462 ? -24.475 -0.746 28.020 1.00 88.88 462 ALA A CA 1
ATOM 3671 C C . ALA A 1 462 ? -25.105 -2.058 28.511 1.00 88.88 462 ALA A C 1
ATOM 3673 O O . ALA A 1 462 ? -26.144 -2.030 29.175 1.00 88.88 462 ALA A O 1
ATOM 3674 N N . VAL A 1 463 ? -24.466 -3.197 28.230 1.00 88.81 463 VAL A N 1
ATOM 3675 C CA . VAL A 1 463 ? -24.918 -4.513 28.703 1.00 88.81 463 VAL A CA 1
ATOM 3676 C C . VAL A 1 463 ? -24.828 -4.611 30.225 1.00 88.81 463 VAL A C 1
ATOM 3678 O O . VAL A 1 463 ? -25.837 -4.897 30.866 1.00 88.81 463 VAL A O 1
ATOM 3681 N N . LEU A 1 464 ? -23.675 -4.278 30.818 1.00 89.12 464 LEU A N 1
ATOM 3682 C CA . LEU A 1 464 ? -23.480 -4.323 32.276 1.00 89.12 464 LEU A CA 1
ATOM 3683 C C . LEU A 1 464 ? -24.476 -3.433 33.031 1.00 89.12 464 LEU A C 1
ATOM 3685 O O . LEU A 1 464 ? -25.079 -3.853 34.018 1.00 89.12 464 LEU A O 1
ATOM 3689 N N . ASN A 1 465 ? -24.705 -2.213 32.544 1.00 88.38 465 ASN A N 1
ATOM 3690 C CA . ASN A 1 465 ? -25.679 -1.302 33.145 1.00 88.38 465 ASN A CA 1
ATOM 3691 C C . ASN A 1 465 ? -27.115 -1.835 33.038 1.00 88.38 465 ASN A C 1
ATOM 3693 O O . ASN A 1 465 ? -27.914 -1.650 33.958 1.00 88.38 465 ASN A O 1
ATOM 3697 N N . THR A 1 466 ? -27.449 -2.498 31.927 1.00 86.81 466 THR A N 1
ATOM 3698 C CA . THR A 1 466 ? -28.773 -3.102 31.735 1.00 86.81 466 THR A CA 1
ATOM 3699 C C . THR A 1 466 ? -28.980 -4.268 32.702 1.00 86.81 466 THR A C 1
ATOM 3701 O O . THR A 1 466 ? -30.008 -4.298 33.377 1.00 86.81 466 THR A O 1
ATOM 3704 N N . GLN A 1 467 ? -27.979 -5.144 32.863 1.00 87.06 467 GLN A N 1
ATOM 3705 C CA . GLN A 1 467 ? -27.992 -6.227 33.855 1.00 87.06 467 GLN A CA 1
ATOM 3706 C C . GLN A 1 467 ? -28.161 -5.692 35.285 1.00 87.06 467 GLN A C 1
ATOM 3708 O O . GLN A 1 467 ? -29.031 -6.147 36.031 1.00 87.06 467 GLN A O 1
ATOM 3713 N N . ALA A 1 468 ? -27.387 -4.670 35.659 1.00 86.50 468 ALA A N 1
ATOM 3714 C CA . ALA A 1 468 ? -27.481 -4.050 36.979 1.00 86.50 468 ALA A CA 1
ATOM 3715 C C . ALA A 1 468 ? -28.870 -3.437 37.236 1.00 86.50 468 ALA A C 1
ATOM 3717 O O . ALA A 1 468 ? -29.388 -3.501 38.352 1.00 86.50 468 ALA A O 1
ATOM 3718 N N . LYS A 1 469 ? -29.504 -2.860 36.206 1.00 84.56 469 LYS A N 1
ATOM 3719 C CA . LYS A 1 469 ? -30.867 -2.320 36.297 1.00 84.56 469 LYS A CA 1
ATOM 3720 C C . LYS A 1 469 ? -31.911 -3.425 36.468 1.00 84.56 469 LYS A C 1
ATOM 3722 O O . LYS A 1 469 ? -32.818 -3.254 37.281 1.00 84.56 469 LYS A O 1
ATOM 3727 N N . THR A 1 470 ? -31.783 -4.543 35.750 1.00 83.81 470 THR A N 1
ATOM 3728 C CA . THR A 1 470 ? -32.696 -5.688 35.888 1.00 83.81 470 THR A CA 1
ATOM 3729 C C . THR A 1 470 ? -32.587 -6.353 37.256 1.00 83.81 470 THR A C 1
ATOM 3731 O O . THR A 1 470 ? -33.620 -6.633 37.856 1.00 83.81 470 THR A O 1
ATOM 3734 N N . VAL A 1 471 ? -31.372 -6.516 37.796 1.00 85.12 471 VAL A N 1
ATOM 3735 C CA . VAL A 1 471 ? -31.154 -7.065 39.147 1.00 85.12 471 VAL A CA 1
ATOM 3736 C C . VAL A 1 471 ? -31.811 -6.171 40.200 1.00 85.12 471 VAL A C 1
ATOM 3738 O O . VAL A 1 471 ? -32.644 -6.642 40.966 1.00 85.12 471 VAL A O 1
ATOM 3741 N N . LYS A 1 472 ? -31.570 -4.853 40.153 1.00 83.56 472 LYS A N 1
ATOM 3742 C CA . LYS A 1 472 ? -32.213 -3.893 41.071 1.00 83.56 472 LYS A CA 1
ATOM 3743 C C . LYS A 1 472 ? -33.743 -3.880 40.966 1.00 83.56 472 LYS A C 1
ATOM 3745 O O . LYS A 1 472 ? -34.428 -3.610 41.949 1.00 83.56 472 LYS A O 1
ATOM 3750 N N . GLN A 1 473 ? -34.306 -4.108 39.776 1.00 81.44 473 GLN A N 1
ATOM 3751 C CA . GLN A 1 473 ? -35.759 -4.218 39.596 1.00 81.44 473 GLN A CA 1
ATOM 3752 C C . GLN A 1 473 ? -36.316 -5.528 40.156 1.00 81.44 473 GLN A C 1
ATOM 3754 O O . GLN A 1 473 ? -37.411 -5.509 40.714 1.00 81.44 473 GLN A O 1
ATOM 3759 N N . GLN A 1 474 ? -35.578 -6.631 40.030 1.00 79.56 474 GLN A N 1
ATOM 3760 C CA . GLN A 1 474 ? -35.943 -7.923 40.602 1.00 79.56 474 GLN A CA 1
ATOM 3761 C C . GLN A 1 474 ? -35.916 -7.870 42.138 1.00 79.56 474 GLN A C 1
ATOM 3763 O O . GLN A 1 474 ? -36.924 -8.184 42.762 1.00 79.56 474 GLN A O 1
ATOM 3768 N N . GLU A 1 475 ? -34.851 -7.325 42.733 1.00 79.38 475 GLU A N 1
ATOM 3769 C CA . GLU A 1 475 ? -34.736 -7.102 44.186 1.00 79.38 475 GLU A CA 1
ATOM 3770 C C . GLU A 1 475 ? -35.874 -6.220 44.727 1.00 79.38 475 GLU A C 1
ATOM 3772 O O . GLU A 1 475 ? -36.456 -6.500 45.772 1.00 79.38 475 GLU A O 1
ATOM 3777 N N . ARG A 1 476 ? -36.253 -5.155 44.000 1.00 75.62 476 ARG A N 1
ATOM 3778 C CA . ARG A 1 476 ? -37.405 -4.314 44.375 1.00 75.62 476 ARG A CA 1
ATOM 3779 C C . ARG A 1 476 ? -38.738 -5.054 44.296 1.00 75.62 476 ARG A C 1
ATOM 3781 O O . ARG A 1 476 ? -39.630 -4.714 45.057 1.00 75.62 476 ARG A O 1
ATOM 3788 N N . ARG A 1 477 ? -38.906 -6.006 43.375 1.00 73.19 477 ARG A N 1
ATOM 3789 C CA . ARG A 1 477 ? -40.134 -6.813 43.268 1.00 73.19 477 ARG A CA 1
ATOM 3790 C C . ARG A 1 477 ? -40.206 -7.862 44.373 1.00 73.19 477 ARG A C 1
ATOM 3792 O O . ARG A 1 477 ? -41.272 -8.052 44.944 1.00 73.19 477 ARG A O 1
ATOM 3799 N N . GLU A 1 478 ? -39.080 -8.487 44.702 1.00 74.62 478 GLU A N 1
ATOM 3800 C CA . GLU A 1 478 ? -38.968 -9.474 45.783 1.00 74.62 478 GLU A CA 1
ATOM 3801 C C . GLU A 1 478 ? -39.135 -8.832 47.170 1.00 74.62 478 GLU A C 1
ATOM 3803 O O . GLU A 1 478 ? -39.770 -9.414 48.043 1.00 74.62 478 GLU A O 1
ATOM 3808 N N . ASN A 1 479 ? -38.691 -7.584 47.351 1.00 66.94 479 ASN A N 1
ATOM 3809 C CA . ASN A 1 479 ? -38.927 -6.815 48.580 1.00 66.94 479 ASN A CA 1
ATOM 3810 C C . ASN A 1 479 ? -40.361 -6.250 48.710 1.00 66.94 479 ASN A C 1
ATOM 3812 O O . ASN A 1 479 ? -40.678 -5.638 49.727 1.00 66.94 479 ASN A O 1
ATOM 3816 N N . VAL A 1 480 ? -41.233 -6.439 47.709 1.00 61.03 480 VAL A N 1
ATOM 3817 C CA . VAL A 1 480 ? -42.653 -6.017 47.711 1.00 61.03 480 VAL A CA 1
ATOM 3818 C C . VAL A 1 480 ? -43.579 -7.243 47.839 1.00 61.03 480 VAL A C 1
ATOM 3820 O O . VAL A 1 480 ? -44.672 -7.289 47.281 1.00 61.03 480 VAL A O 1
ATOM 3823 N N . ILE A 1 481 ? -43.170 -8.266 48.599 1.00 59.91 481 ILE A N 1
ATOM 3824 C CA . ILE A 1 481 ? -44.107 -9.299 49.071 1.00 59.91 481 ILE A CA 1
ATOM 3825 C C . ILE A 1 481 ? -45.062 -8.632 50.083 1.00 59.91 481 ILE A C 1
ATOM 3827 O O . ILE A 1 481 ? -44.589 -8.066 51.072 1.00 59.91 481 ILE A O 1
ATOM 3831 N N . PRO A 1 482 ? -46.394 -8.656 49.874 1.00 50.84 482 PRO A N 1
ATOM 3832 C CA . PRO A 1 482 ? -47.321 -7.986 50.771 1.00 50.84 482 PRO A CA 1
ATOM 3833 C C . PRO A 1 482 ? -47.401 -8.718 52.114 1.00 50.84 482 PRO A C 1
ATOM 3835 O O . PRO A 1 482 ? -47.723 -9.906 52.175 1.00 50.84 482 PRO A O 1
ATOM 3838 N N . LEU A 1 483 ? -47.184 -7.971 53.199 1.00 52.41 483 LEU A N 1
ATOM 3839 C CA . LEU A 1 483 ? -47.669 -8.292 54.541 1.00 52.41 483 LEU A CA 1
ATOM 3840 C C . LEU A 1 483 ? -49.206 -8.330 54.525 1.00 52.41 483 LEU A C 1
ATOM 3842 O O . LEU A 1 483 ? -49.866 -7.387 54.945 1.00 52.41 483 LEU A O 1
ATOM 3846 N N . THR A 1 484 ? -49.794 -9.417 54.038 1.00 58.03 484 THR A N 1
ATOM 3847 C CA . THR A 1 484 ? -51.197 -9.746 54.304 1.00 58.03 484 THR A CA 1
ATOM 3848 C C . THR A 1 484 ? -51.343 -11.248 54.463 1.00 58.03 484 THR A C 1
ATOM 3850 O O . THR A 1 484 ? -51.516 -11.968 53.480 1.00 58.03 484 THR A O 1
ATOM 3853 N N . LYS A 1 485 ? -51.278 -11.703 55.717 1.00 46.16 485 LYS A N 1
ATOM 3854 C CA . LYS A 1 485 ? -52.385 -12.382 56.413 1.00 46.16 485 LYS A CA 1
ATOM 3855 C C . LYS A 1 485 ? -51.930 -12.775 57.823 1.00 46.16 485 LYS A C 1
ATOM 3857 O O . LYS A 1 485 ? -51.419 -13.863 58.051 1.00 46.16 485 LYS A O 1
ATOM 3862 N N . THR A 1 486 ? -52.134 -11.858 58.762 1.00 51.16 486 THR A N 1
ATOM 3863 C CA 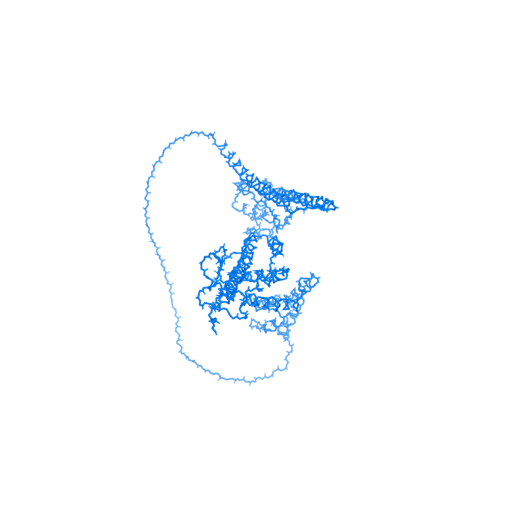. THR A 1 486 ? -52.598 -12.200 60.108 1.00 51.16 486 THR A CA 1
ATOM 3864 C C . THR A 1 486 ? -54.099 -12.469 60.019 1.00 51.16 486 THR A C 1
ATOM 3866 O O . THR A 1 486 ? -54.854 -11.567 59.656 1.00 51.16 486 THR A O 1
ATOM 3869 N N . ALA A 1 487 ? -54.504 -13.704 60.300 1.00 51.09 487 ALA A N 1
ATOM 3870 C CA . ALA A 1 487 ? -55.770 -14.089 60.928 1.00 51.09 487 ALA A CA 1
ATOM 3871 C C . ALA A 1 487 ? -55.673 -15.571 61.292 1.00 51.09 487 ALA A C 1
ATOM 3873 O O . ALA A 1 487 ? -55.476 -16.377 60.352 1.00 51.09 487 ALA A O 1
#

Radius of gyration: 39.07 Å; chains: 1; bounding box: 102×96×130 Å